Protein AF-A0A914WXK9-F1 (afdb_monomer)

Structure (mmCIF, N/CA/C/O backbone):
data_AF-A0A914WXK9-F1
#
_entry.id   AF-A0A914WXK9-F1
#
loop_
_atom_site.group_PDB
_atom_site.id
_atom_site.type_symbol
_atom_site.label_atom_id
_atom_site.label_alt_id
_atom_site.label_comp_id
_atom_site.label_asym_id
_atom_site.label_entity_id
_atom_site.label_seq_id
_atom_site.pdbx_PDB_ins_code
_atom_site.Cartn_x
_atom_site.Cartn_y
_atom_site.Cartn_z
_atom_site.occupancy
_atom_site.B_iso_or_equiv
_atom_site.auth_seq_id
_atom_site.auth_comp_id
_atom_site.auth_asym_id
_atom_site.auth_atom_id
_atom_site.pdbx_PDB_model_num
ATOM 1 N N . MET A 1 1 ? -72.866 -4.929 -26.405 1.00 33.69 1 MET A N 1
ATOM 2 C CA . MET A 1 1 ? -73.469 -6.215 -26.832 1.00 33.69 1 MET A CA 1
ATOM 3 C C . MET A 1 1 ? -74.169 -5.963 -28.157 1.00 33.69 1 MET A C 1
ATOM 5 O O . MET A 1 1 ? -74.664 -4.853 -28.300 1.00 33.69 1 MET A O 1
ATOM 9 N N . PHE A 1 2 ? -74.192 -6.942 -29.078 1.00 30.83 2 PHE A N 1
ATOM 10 C CA . PHE A 1 2 ? -74.573 -6.779 -30.504 1.00 30.83 2 PHE A CA 1
ATOM 11 C C . PHE A 1 2 ? -73.671 -5.785 -31.281 1.00 30.83 2 PHE A C 1
ATOM 13 O O . PHE A 1 2 ? -72.995 -4.967 -30.662 1.00 30.83 2 PHE A O 1
ATOM 20 N N . ALA A 1 3 ? -73.603 -5.764 -32.619 1.00 31.95 3 ALA A N 1
ATOM 21 C CA . ALA A 1 3 ? -73.565 -6.813 -33.663 1.00 31.95 3 ALA A CA 1
ATOM 22 C C . ALA A 1 3 ? -73.007 -6.109 -34.938 1.00 31.95 3 ALA A C 1
ATOM 24 O O . ALA A 1 3 ? -73.451 -5.006 -35.230 1.00 31.95 3 ALA A O 1
ATOM 25 N N . ILE A 1 4 ? -71.849 -6.472 -35.513 1.00 33.12 4 ILE A N 1
ATOM 26 C CA . ILE A 1 4 ? -71.601 -7.398 -36.655 1.00 33.12 4 ILE A CA 1
ATOM 27 C C . ILE A 1 4 ? -72.467 -7.126 -37.922 1.00 33.12 4 ILE A C 1
ATOM 29 O O . ILE A 1 4 ? -73.669 -6.941 -37.802 1.00 33.12 4 ILE A O 1
ATOM 33 N N . ILE A 1 5 ? -71.845 -7.251 -39.118 1.00 32.19 5 ILE A N 1
ATOM 34 C CA . ILE A 1 5 ? -72.394 -7.212 -40.510 1.00 32.19 5 ILE A CA 1
ATOM 35 C C . ILE A 1 5 ? -72.525 -5.775 -41.093 1.00 32.19 5 ILE A C 1
ATOM 37 O O . ILE A 1 5 ? -73.264 -4.968 -40.555 1.00 32.19 5 ILE A O 1
ATOM 41 N N . SER A 1 6 ? -71.659 -5.327 -42.028 1.00 27.89 6 SER A N 1
ATOM 42 C CA . SER A 1 6 ? -71.625 -5.515 -43.517 1.00 27.89 6 SER A CA 1
ATOM 43 C C . SER A 1 6 ? -72.611 -4.583 -44.277 1.00 27.89 6 SER A C 1
ATOM 45 O O . SER A 1 6 ? -73.562 -4.113 -43.673 1.00 27.89 6 SER A O 1
ATOM 47 N N . THR A 1 7 ? -72.480 -4.195 -45.561 1.00 29.88 7 THR A N 1
ATOM 48 C CA . THR A 1 7 ? -71.793 -4.785 -46.741 1.00 29.88 7 THR A CA 1
ATOM 49 C C . THR A 1 7 ? -71.584 -3.720 -47.852 1.00 29.88 7 THR A C 1
ATOM 51 O O . THR A 1 7 ? -72.362 -2.779 -47.886 1.00 29.88 7 THR A O 1
ATOM 54 N N . CYS A 1 8 ? -70.665 -3.942 -48.817 1.00 25.52 8 CYS A N 1
ATOM 55 C CA . CYS A 1 8 ? -70.625 -3.401 -50.213 1.00 25.52 8 CYS A CA 1
ATOM 56 C C . CYS A 1 8 ? -70.697 -1.859 -50.459 1.00 25.52 8 CYS A C 1
ATOM 58 O O . CYS A 1 8 ? -71.466 -1.133 -49.856 1.00 25.52 8 CYS A O 1
ATOM 60 N N . ARG A 1 9 ? -69.973 -1.268 -51.424 1.00 27.92 9 ARG A N 1
ATOM 61 C CA . ARG A 1 9 ? -69.919 -1.598 -52.868 1.00 27.92 9 ARG A CA 1
ATOM 62 C C . ARG A 1 9 ? -68.590 -1.192 -53.538 1.00 27.92 9 ARG A C 1
ATOM 64 O O . ARG A 1 9 ? -67.832 -0.384 -53.017 1.00 27.92 9 ARG A O 1
ATOM 71 N N . CYS A 1 10 ? -68.358 -1.739 -54.733 1.00 27.39 10 CYS A N 1
ATOM 72 C CA . CYS A 1 10 ? -67.250 -1.401 -55.637 1.00 27.39 10 CYS A CA 1
ATOM 73 C C . CYS A 1 10 ? -67.694 -0.436 -56.767 1.00 27.39 10 CYS A C 1
ATOM 75 O O . CYS A 1 10 ? -68.837 0.011 -56.780 1.00 27.39 10 CYS A O 1
ATOM 77 N N . VAL A 1 11 ? -66.812 -0.268 -57.770 1.00 26.72 11 VAL A N 1
ATOM 78 C CA . VAL A 1 11 ? -67.001 0.360 -59.104 1.00 26.72 11 VAL A CA 1
ATOM 79 C C . VAL A 1 11 ? -66.726 1.871 -59.193 1.00 26.72 11 VAL A C 1
ATOM 81 O O . VAL A 1 11 ? -67.574 2.680 -58.854 1.00 26.72 11 VAL A O 1
ATOM 84 N N . PHE A 1 12 ? -65.551 2.228 -59.735 1.00 26.95 12 PHE A N 1
ATOM 85 C CA . PHE A 1 12 ? -65.362 2.951 -61.018 1.00 26.95 12 PHE A CA 1
ATOM 86 C C . PHE A 1 12 ? -63.844 2.952 -61.349 1.00 26.95 12 PHE A C 1
ATOM 88 O O . PHE A 1 12 ? -63.041 3.516 -60.619 1.00 26.95 12 PHE A O 1
ATOM 95 N N . LEU A 1 13 ? -63.361 2.041 -62.203 1.00 27.48 13 LEU A N 1
ATOM 96 C CA . LEU A 1 13 ? -63.141 2.179 -63.660 1.00 27.48 13 LEU A CA 1
ATOM 97 C C . LEU A 1 13 ? -61.973 3.103 -64.086 1.00 27.48 13 LEU A C 1
ATOM 99 O O . LEU A 1 13 ? -62.026 4.319 -63.952 1.00 27.48 13 LEU A O 1
ATOM 103 N N . ARG A 1 14 ? -60.934 2.492 -64.683 1.00 30.45 14 ARG A N 1
ATOM 104 C CA . ARG A 1 14 ? -59.818 3.148 -65.401 1.00 30.45 14 ARG A CA 1
ATOM 105 C C . ARG A 1 14 ? -60.173 3.413 -66.872 1.00 30.45 14 ARG A C 1
ATOM 107 O O . ARG A 1 14 ? -60.787 2.540 -67.481 1.00 30.45 14 ARG A O 1
ATOM 114 N N . LYS A 1 15 ? -59.632 4.500 -67.446 1.00 30.38 15 LYS A N 1
ATOM 115 C CA . LYS A 1 15 ? -59.228 4.771 -68.862 1.00 30.38 15 LYS A CA 1
ATOM 116 C C . LYS A 1 15 ? -58.879 6.281 -68.943 1.00 30.38 15 LYS A C 1
ATOM 118 O O . LYS A 1 15 ? -59.430 7.021 -68.140 1.00 30.38 15 LYS A O 1
ATOM 123 N N . THR A 1 16 ? -57.996 6.854 -69.771 1.00 31.72 16 THR A N 1
ATOM 124 C CA . THR A 1 16 ? -57.018 6.450 -70.827 1.00 31.72 16 THR A CA 1
ATOM 125 C C . THR A 1 16 ? -55.953 7.587 -70.888 1.00 31.72 16 THR A C 1
ATOM 127 O O . THR A 1 16 ? -56.194 8.612 -70.262 1.00 31.72 16 THR A O 1
ATOM 130 N N . ILE A 1 17 ? -54.788 7.597 -71.557 1.00 29.27 17 ILE A N 1
ATOM 131 C CA . ILE A 1 17 ? -53.973 6.735 -72.456 1.00 29.27 17 ILE A CA 1
ATOM 132 C C . ILE A 1 17 ? -52.497 7.181 -72.166 1.00 29.27 17 ILE A C 1
ATOM 134 O O . ILE A 1 17 ? -52.304 8.334 -71.796 1.00 29.27 17 ILE A O 1
ATOM 138 N N . ASN A 1 18 ? -51.423 6.388 -72.047 1.00 28.84 18 ASN A N 1
ATOM 139 C CA . ASN A 1 18 ? -50.735 5.418 -72.919 1.00 28.84 18 ASN A CA 1
ATOM 140 C C . ASN A 1 18 ? -50.208 5.983 -74.259 1.00 28.84 18 ASN A C 1
ATOM 142 O O . ASN A 1 18 ? -51.022 6.272 -75.120 1.00 28.84 18 ASN A O 1
ATOM 146 N N . VAL A 1 19 ? -48.876 6.070 -74.441 1.00 30.34 19 VAL A N 1
ATOM 147 C CA . VAL A 1 19 ? -48.105 5.916 -75.708 1.00 30.34 19 VAL A CA 1
ATOM 148 C C . VAL A 1 19 ? -46.615 6.247 -75.459 1.00 30.34 19 VAL A C 1
ATOM 150 O O . VAL A 1 19 ? -46.296 7.352 -75.051 1.00 30.34 19 VAL A O 1
ATOM 153 N N . ASN A 1 20 ? -45.746 5.250 -75.691 1.00 33.91 20 ASN A N 1
ATOM 154 C CA . ASN A 1 20 ? -44.406 5.258 -76.327 1.00 33.91 20 ASN A CA 1
ATOM 155 C C . ASN A 1 20 ? -43.325 6.340 -76.017 1.00 33.91 20 ASN A C 1
ATOM 157 O O . ASN A 1 20 ? -43.617 7.506 -75.827 1.00 33.91 20 ASN A O 1
ATOM 161 N N . LEU A 1 21 ? -42.014 6.041 -76.082 1.00 29.48 21 LEU A N 1
ATOM 162 C CA . LEU A 1 21 ? -41.312 4.747 -76.198 1.00 29.48 21 LEU A CA 1
ATOM 163 C C . LEU A 1 21 ? -39.856 4.834 -75.694 1.00 29.48 21 LEU A C 1
ATOM 165 O O . LEU A 1 21 ? -39.267 5.898 -75.555 1.00 29.48 21 LEU A O 1
ATOM 169 N N . ARG A 1 22 ? -39.282 3.644 -75.502 1.00 34.12 22 ARG A N 1
ATOM 170 C CA . ARG A 1 22 ? -37.876 3.325 -75.217 1.00 34.12 22 ARG A CA 1
ATOM 171 C C . ARG A 1 22 ? -36.864 4.161 -76.028 1.00 34.12 22 ARG A C 1
ATOM 173 O O . ARG A 1 22 ? -36.717 3.938 -77.225 1.00 34.12 22 ARG A O 1
ATOM 180 N N . GLN A 1 23 ? -36.042 4.942 -75.334 1.00 31.11 23 GLN A N 1
ATOM 181 C CA . GLN A 1 23 ? -34.600 5.084 -75.586 1.00 31.11 23 GLN A CA 1
ATOM 182 C C . GLN A 1 23 ? -33.913 5.482 -74.262 1.00 31.11 23 GLN A C 1
ATOM 184 O O . GLN A 1 23 ? -34.603 5.744 -73.279 1.00 31.11 23 GLN A O 1
ATOM 189 N N . LEU A 1 24 ? -32.575 5.445 -74.205 1.00 33.28 24 LEU A N 1
ATOM 190 C CA . LEU A 1 24 ? -31.775 5.688 -72.986 1.00 33.28 24 LEU A CA 1
ATOM 191 C C . LEU A 1 24 ? -32.091 4.749 -71.798 1.00 33.28 24 LEU A C 1
ATOM 193 O O . LEU A 1 24 ? -32.285 5.186 -70.669 1.00 33.28 24 LEU A O 1
ATOM 197 N N . ASN A 1 25 ? -32.076 3.433 -72.042 1.00 30.58 25 ASN A N 1
ATOM 198 C CA . ASN A 1 25 ? -32.044 2.420 -70.978 1.00 30.58 25 ASN A CA 1
ATOM 199 C C . ASN A 1 25 ? -30.885 1.428 -71.200 1.00 30.58 25 ASN A C 1
ATOM 201 O O . ASN A 1 25 ? -31.089 0.253 -71.503 1.00 30.58 25 ASN A O 1
ATOM 205 N N . LEU A 1 26 ? -29.657 1.951 -71.122 1.00 32.19 26 LEU A N 1
ATOM 206 C CA . LEU A 1 26 ? -28.399 1.200 -71.149 1.00 32.19 26 LEU A CA 1
ATOM 207 C C . LEU A 1 26 ? -27.417 1.822 -70.142 1.00 32.19 26 LEU A C 1
ATOM 209 O O . LEU A 1 26 ? -27.310 3.044 -70.056 1.00 32.19 26 LEU A O 1
ATOM 213 N N . SER A 1 27 ? -26.663 0.963 -69.445 1.00 33.75 27 SER A N 1
ATOM 214 C CA . SER A 1 27 ? -25.790 1.246 -68.283 1.00 33.75 27 SER A CA 1
ATOM 215 C C . SER A 1 27 ? -26.503 1.441 -66.923 1.00 33.75 27 SER A C 1
ATOM 217 O O . SER A 1 27 ? -27.715 1.608 -66.851 1.00 33.75 27 SER A O 1
ATOM 219 N N . LEU A 1 28 ? -25.732 1.308 -65.831 1.00 32.09 28 LEU A N 1
ATOM 220 C CA . LEU A 1 28 ? -26.150 1.371 -64.412 1.00 32.09 28 LEU A CA 1
ATOM 221 C C . LEU A 1 28 ? -27.120 0.284 -63.888 1.00 32.09 28 LEU A C 1
ATOM 223 O O . LEU A 1 28 ? -27.704 0.429 -62.818 1.00 32.09 28 LEU A O 1
ATOM 227 N N . SER A 1 29 ? -27.178 -0.882 -64.540 1.00 30.48 29 SER A N 1
ATOM 228 C CA . SER A 1 29 ? -27.716 -2.117 -63.940 1.00 30.48 29 SER A CA 1
ATOM 229 C C . SER A 1 29 ? -26.605 -3.066 -63.467 1.00 30.48 29 SER A C 1
ATOM 231 O O . SER A 1 29 ? -26.231 -3.964 -64.222 1.00 30.48 29 SER A O 1
ATOM 233 N N . ARG A 1 30 ? -26.093 -2.890 -62.232 1.00 32.62 30 ARG A N 1
ATOM 234 C CA . ARG A 1 30 ? -25.517 -3.952 -61.356 1.00 32.62 30 ARG A CA 1
ATOM 235 C C . ARG A 1 30 ? -24.989 -3.406 -60.011 1.00 32.62 30 ARG A C 1
ATOM 237 O O . ARG A 1 30 ? -24.350 -2.365 -59.977 1.00 32.62 30 ARG A O 1
ATOM 244 N N . LEU A 1 31 ? -25.186 -4.200 -58.946 1.00 29.80 31 LEU A N 1
ATOM 245 C CA . LEU A 1 31 ? -24.620 -4.084 -57.580 1.00 29.80 31 LEU A CA 1
ATOM 246 C C . LEU A 1 31 ? -25.268 -3.113 -56.561 1.00 29.80 31 LEU A C 1
ATOM 248 O O . LEU A 1 31 ? -24.578 -2.460 -55.782 1.00 29.80 31 LEU A O 1
ATOM 252 N N . GLN A 1 32 ? -26.597 -3.176 -56.422 1.00 30.88 32 GLN A N 1
ATOM 253 C CA . GLN A 1 32 ? -27.235 -3.124 -55.093 1.00 30.88 32 GLN A CA 1
ATOM 254 C C . GLN A 1 32 ? -28.282 -4.238 -54.948 1.00 30.88 32 GLN A C 1
ATOM 256 O O . GLN A 1 32 ? -29.367 -4.142 -55.504 1.00 30.88 32 GLN A O 1
ATOM 261 N N . LEU A 1 33 ? -27.910 -5.293 -54.218 1.00 30.48 33 LEU A N 1
ATOM 262 C CA . LEU A 1 33 ? -28.698 -6.365 -53.581 1.00 30.48 33 LEU A CA 1
ATOM 263 C C . LEU A 1 33 ? -27.651 -7.188 -52.780 1.00 30.48 33 LEU A C 1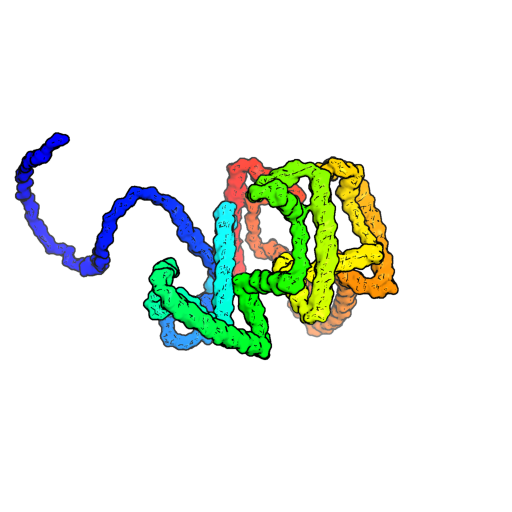
ATOM 265 O O . LEU A 1 33 ? -26.501 -7.263 -53.206 1.00 30.48 33 LEU A O 1
ATOM 269 N N . CYS A 1 34 ? -27.914 -7.769 -51.608 1.00 27.88 34 CYS A N 1
ATOM 270 C CA . CYS A 1 34 ? -29.197 -8.088 -50.980 1.00 27.88 34 CYS A CA 1
ATOM 271 C C . CYS A 1 34 ? -29.353 -7.484 -49.572 1.00 27.88 34 CYS A C 1
ATOM 273 O O . CYS A 1 34 ? -28.377 -7.302 -48.844 1.00 27.88 34 CYS A O 1
ATOM 275 N N . SER A 1 35 ? -30.602 -7.308 -49.140 1.00 30.69 35 SER A N 1
ATOM 276 C CA . SER A 1 35 ? -30.989 -7.169 -47.732 1.00 30.69 35 SER A CA 1
ATOM 277 C C . SER A 1 35 ? -32.247 -8.004 -47.463 1.00 30.69 35 SER A C 1
ATOM 279 O O . SER A 1 35 ? -33.179 -8.011 -48.261 1.00 30.69 35 SER A O 1
ATOM 281 N N . SER A 1 36 ? -32.252 -8.765 -46.364 1.00 30.23 36 SER A N 1
ATOM 282 C CA . SER A 1 36 ? -33.382 -9.596 -45.906 1.00 30.23 36 SER A CA 1
ATOM 283 C C . SER A 1 36 ? -33.086 -10.114 -44.490 1.00 30.23 36 SER A C 1
ATOM 285 O O . SER A 1 36 ? -31.924 -10.395 -44.207 1.00 30.23 36 SER A O 1
ATOM 287 N N . THR A 1 37 ? -34.017 -10.257 -43.541 1.00 32.81 37 THR A N 1
ATOM 288 C CA . THR A 1 37 ? -35.418 -9.779 -43.379 1.00 32.81 37 THR A CA 1
ATOM 289 C C . THR A 1 37 ? -35.812 -9.985 -41.899 1.00 32.81 37 THR A C 1
ATOM 291 O O . THR A 1 37 ? -35.180 -10.811 -41.247 1.00 32.81 37 THR A O 1
ATOM 294 N N . PHE A 1 38 ? -36.911 -9.365 -41.422 1.00 28.05 38 PHE A N 1
ATOM 295 C CA . PHE A 1 38 ? -37.597 -9.668 -40.134 1.00 28.05 38 PHE A CA 1
ATOM 296 C C . PHE A 1 38 ? -36.793 -9.313 -38.847 1.00 28.05 38 PHE A C 1
ATOM 298 O O . PHE A 1 38 ? -35.575 -9.406 -38.820 1.00 28.05 38 PHE A O 1
ATOM 305 N N . VAL A 1 39 ? -37.359 -8.849 -37.720 1.00 28.55 39 VAL A N 1
ATOM 306 C CA . VAL A 1 39 ? -38.733 -8.860 -37.160 1.00 28.55 39 VAL A CA 1
ATOM 307 C C . VAL A 1 39 ? -39.041 -7.508 -36.484 1.00 28.55 39 VAL A C 1
ATOM 309 O O . VAL A 1 39 ? -38.174 -6.964 -35.803 1.00 28.55 39 VAL A O 1
ATOM 312 N N . GLU A 1 40 ? -40.283 -7.017 -36.551 1.00 31.61 40 GLU A N 1
ATOM 313 C CA . GLU A 1 40 ? -40.760 -5.903 -35.709 1.00 31.61 40 GLU A CA 1
ATOM 314 C C . GLU A 1 40 ? -41.342 -6.395 -34.370 1.00 31.61 40 GLU A C 1
ATOM 316 O O . GLU A 1 40 ? -42.204 -7.276 -34.356 1.00 31.61 40 GLU A O 1
ATOM 321 N N . ARG A 1 41 ? -40.934 -5.791 -33.240 1.00 29.88 41 ARG A N 1
ATOM 322 C CA . ARG A 1 41 ? -41.674 -5.841 -31.961 1.00 29.88 41 ARG A CA 1
ATOM 323 C C . ARG A 1 41 ? -41.526 -4.544 -31.156 1.00 29.88 41 ARG A C 1
ATOM 325 O O . ARG A 1 41 ? -40.436 -3.996 -31.037 1.00 29.88 41 ARG A O 1
ATOM 332 N N . ASN A 1 42 ? -42.653 -4.118 -30.588 1.00 39.03 42 ASN A N 1
ATOM 333 C CA . ASN A 1 42 ? -42.905 -2.908 -29.797 1.00 39.03 42 ASN A CA 1
ATOM 334 C C . ASN A 1 42 ? -41.772 -2.450 -28.857 1.00 39.03 42 ASN A C 1
ATOM 336 O O . ASN A 1 42 ? -41.356 -3.203 -27.979 1.00 39.03 42 ASN A O 1
ATOM 340 N N . CYS A 1 43 ? -41.425 -1.158 -28.930 1.00 28.11 43 CYS A N 1
ATOM 341 C CA . CYS A 1 43 ? -40.634 -0.445 -27.920 1.00 28.11 43 CYS A CA 1
ATOM 342 C C . CYS A 1 43 ? -41.114 1.012 -27.749 1.00 28.11 43 CYS A C 1
ATOM 344 O O . CYS A 1 43 ? -40.522 1.937 -28.301 1.00 28.11 43 CYS A O 1
ATOM 346 N N . HIS A 1 44 ? -42.137 1.241 -26.918 1.00 34.19 44 HIS A N 1
ATOM 347 C CA . HIS A 1 44 ? -42.252 2.525 -26.216 1.00 34.19 44 HIS A CA 1
ATOM 348 C C . HIS A 1 44 ? -41.223 2.530 -25.079 1.00 34.19 44 HIS A C 1
ATOM 350 O O . HIS A 1 44 ? -41.431 1.869 -24.065 1.00 34.19 44 HIS A O 1
ATOM 356 N N . ASN A 1 45 ? -40.108 3.239 -25.254 1.00 33.03 45 ASN A N 1
ATOM 357 C CA . ASN A 1 45 ? -39.203 3.642 -24.173 1.00 33.03 45 ASN A CA 1
ATOM 358 C C . ASN A 1 45 ? -38.299 4.789 -24.647 1.00 33.03 45 ASN A C 1
ATOM 360 O O . ASN A 1 45 ? -37.858 4.806 -25.795 1.00 33.03 45 ASN A O 1
ATOM 364 N N . GLU A 1 46 ? -38.021 5.746 -23.763 1.00 33.91 46 GLU A N 1
ATOM 365 C CA . GLU A 1 46 ? -37.222 6.928 -24.095 1.00 33.91 46 GLU A CA 1
ATOM 366 C C . GLU A 1 46 ? -35.729 6.598 -24.307 1.00 33.91 46 GLU A C 1
ATOM 368 O O . GLU A 1 46 ? -35.175 5.729 -23.619 1.00 33.91 46 GLU A O 1
ATOM 373 N N . PRO A 1 47 ? -35.018 7.324 -25.194 1.00 36.00 47 PRO A N 1
ATOM 374 C CA . PRO A 1 47 ? -33.583 7.155 -25.399 1.00 36.00 47 PRO A CA 1
ATOM 375 C C . PRO A 1 47 ? -32.770 7.747 -24.233 1.00 36.00 47 PRO A C 1
ATOM 377 O O . PRO A 1 47 ? -32.195 8.834 -24.325 1.00 36.00 47 PRO A O 1
ATOM 380 N N . SER A 1 48 ? -32.687 7.008 -23.122 1.00 37.47 48 SER A N 1
ATOM 381 C CA . SER A 1 48 ? -31.822 7.367 -21.990 1.00 37.47 48 SER A CA 1
ATOM 382 C C . SER A 1 48 ? -30.360 7.559 -22.445 1.00 37.47 48 SER A C 1
ATOM 384 O O . SER A 1 48 ? -29.800 6.761 -23.200 1.00 37.47 48 SER A O 1
ATOM 386 N N . SER A 1 49 ? -29.735 8.667 -22.037 1.00 38.69 49 SER A N 1
ATOM 387 C CA . SER A 1 49 ? -28.560 9.229 -22.724 1.00 38.69 49 SER A CA 1
ATOM 388 C C . SER A 1 49 ? -27.240 8.481 -22.453 1.00 38.69 49 SER A C 1
ATOM 390 O O . SER A 1 49 ? -26.408 8.882 -21.633 1.00 38.69 49 SER A O 1
ATOM 392 N N . SER A 1 50 ? -26.991 7.400 -23.202 1.00 39.12 50 SER A N 1
ATOM 393 C CA . SER A 1 50 ? -25.836 6.495 -23.056 1.00 39.12 50 SER A CA 1
ATOM 394 C C . SER A 1 50 ? -24.482 7.077 -23.528 1.00 39.12 50 SER A C 1
ATOM 396 O O . SER A 1 50 ? -23.767 6.493 -24.346 1.00 39.12 50 SER A O 1
ATOM 398 N N . THR A 1 51 ? -24.071 8.222 -22.978 1.00 46.28 51 THR A N 1
ATOM 399 C CA . THR A 1 51 ? -22.800 8.916 -23.294 1.00 46.28 51 THR A CA 1
ATOM 400 C C . THR A 1 51 ? -21.530 8.154 -22.869 1.00 46.28 51 THR A C 1
ATOM 402 O O . THR A 1 51 ? -20.418 8.515 -23.263 1.00 46.28 51 THR A O 1
ATOM 405 N N . SER A 1 52 ? -21.673 7.061 -22.113 1.00 46.44 52 SER A N 1
ATOM 406 C CA . SER A 1 52 ? -20.582 6.248 -21.556 1.00 46.44 52 SER A CA 1
ATOM 407 C C . SER A 1 52 ? -19.696 5.559 -22.605 1.00 46.44 52 SER A C 1
ATOM 409 O O . SER A 1 52 ? -18.511 5.320 -22.349 1.00 46.44 52 SER A O 1
ATOM 411 N N . PHE A 1 53 ? -20.224 5.262 -23.798 1.00 43.56 53 PHE A N 1
ATOM 412 C CA . PHE A 1 53 ? -19.472 4.543 -24.833 1.00 43.56 53 PHE A CA 1
ATOM 413 C C . PHE A 1 53 ? -18.365 5.405 -25.470 1.00 43.56 53 PHE A C 1
ATOM 415 O O . PHE A 1 53 ? -17.293 4.896 -25.810 1.00 43.56 53 PHE A O 1
ATOM 422 N N . ALA A 1 54 ? -18.580 6.723 -25.573 1.00 46.25 54 ALA A N 1
ATOM 423 C CA . ALA A 1 54 ? -17.627 7.655 -26.178 1.00 46.25 54 ALA A CA 1
ATOM 424 C C . ALA A 1 54 ? -16.375 7.873 -25.307 1.00 46.25 54 ALA A C 1
ATOM 426 O O . ALA A 1 54 ? -15.250 7.792 -25.809 1.00 46.25 54 ALA A O 1
ATOM 427 N N . GLU A 1 55 ? -16.540 8.069 -23.990 1.00 49.53 55 GLU A N 1
ATOM 428 C CA . GLU A 1 55 ? -15.409 8.295 -23.068 1.00 49.53 55 GLU A CA 1
ATOM 429 C C . GLU A 1 55 ? -14.448 7.085 -23.004 1.00 49.53 55 GLU A C 1
ATOM 431 O O . GLU A 1 55 ? -13.257 7.234 -22.719 1.00 49.53 55 GLU A O 1
ATOM 436 N N . SER A 1 56 ? -14.921 5.883 -23.361 1.00 49.16 56 SER A N 1
ATOM 437 C CA . SER A 1 56 ? -14.115 4.656 -23.413 1.00 49.16 56 SER A CA 1
ATOM 438 C C . SER A 1 56 ? -12.950 4.721 -24.421 1.00 49.16 56 SER A C 1
ATOM 440 O O . SER A 1 56 ? -11.907 4.104 -24.188 1.00 49.16 56 SER A O 1
ATOM 442 N N . LYS A 1 57 ? -13.064 5.489 -25.518 1.00 53.34 57 LYS A N 1
ATOM 443 C CA . LYS A 1 57 ? -12.032 5.528 -26.578 1.00 53.34 57 LYS A CA 1
ATOM 444 C C . LYS A 1 57 ? -10.742 6.269 -26.176 1.00 53.34 57 LYS A C 1
ATOM 446 O O . LYS A 1 57 ? -9.697 6.017 -26.772 1.00 53.34 57 LYS A O 1
ATOM 451 N N . PHE A 1 58 ? -10.749 7.075 -25.108 1.00 54.44 58 PHE A N 1
ATOM 452 C CA . PHE A 1 58 ? -9.549 7.760 -24.584 1.00 54.44 58 PHE A CA 1
ATOM 453 C C . PHE A 1 58 ? -8.548 6.842 -23.841 1.00 54.44 58 PHE A C 1
ATOM 455 O O . PHE A 1 58 ? -7.486 7.297 -23.415 1.00 54.44 58 PHE A O 1
ATOM 462 N N . LYS A 1 59 ? -8.849 5.547 -23.658 1.00 53.59 59 LYS A N 1
ATOM 463 C CA . LYS A 1 59 ? -8.107 4.649 -22.745 1.00 53.59 59 LYS A CA 1
ATOM 464 C C . LYS A 1 59 ? -6.659 4.316 -23.138 1.00 53.59 59 LYS A C 1
ATOM 466 O O . LYS A 1 59 ? -5.889 3.914 -22.267 1.00 53.59 59 LYS A O 1
ATOM 471 N N . LYS A 1 60 ? -6.254 4.467 -24.404 1.00 57.34 60 LYS A N 1
ATOM 472 C CA . LYS A 1 60 ? -4.880 4.161 -24.849 1.00 57.34 60 LYS A CA 1
ATOM 473 C C . LYS A 1 60 ? -4.035 5.435 -24.952 1.00 57.34 60 LYS A C 1
ATOM 475 O O . LYS A 1 60 ? -4.036 6.087 -25.993 1.00 57.34 60 LYS A O 1
ATOM 480 N N . ARG A 1 61 ? -3.220 5.724 -23.922 1.00 55.75 61 ARG A N 1
ATOM 481 C CA . ARG A 1 61 ? -1.977 6.488 -24.150 1.00 55.75 61 ARG A CA 1
ATOM 482 C C . ARG A 1 61 ? -1.168 5.709 -25.179 1.00 55.75 61 ARG A C 1
ATOM 484 O O . ARG A 1 61 ? -0.733 4.593 -24.894 1.00 55.75 61 ARG A O 1
ATOM 491 N N . ARG A 1 62 ? -1.000 6.279 -26.368 1.00 61.19 62 ARG A N 1
ATOM 492 C CA . ARG A 1 62 ? -0.069 5.752 -27.361 1.00 61.19 62 ARG A CA 1
ATOM 493 C C . ARG A 1 62 ? 1.342 5.897 -26.756 1.00 61.19 62 ARG A C 1
ATOM 495 O O . ARG A 1 62 ? 1.610 6.941 -26.157 1.00 61.19 62 ARG A O 1
ATOM 502 N N . PRO A 1 63 ? 2.207 4.868 -26.795 1.00 66.44 63 PRO A N 1
ATOM 503 C CA . PRO A 1 63 ? 3.580 5.025 -26.327 1.00 66.44 63 PRO A CA 1
ATOM 504 C C . PRO A 1 63 ? 4.288 6.083 -27.179 1.00 66.44 63 PRO A C 1
ATOM 506 O O . PRO A 1 63 ? 3.894 6.308 -28.326 1.00 66.44 63 PRO A O 1
ATOM 509 N N . TYR A 1 64 ? 5.341 6.697 -26.636 1.00 73.25 64 TYR A N 1
ATOM 510 C CA . TYR A 1 64 ? 6.273 7.452 -27.468 1.00 73.25 64 TYR A CA 1
ATOM 511 C C . TYR A 1 64 ? 6.813 6.502 -28.540 1.00 73.25 64 TYR A C 1
ATOM 513 O O . TYR A 1 64 ? 7.358 5.450 -28.199 1.00 73.25 64 TYR A O 1
ATOM 521 N N . LEU A 1 65 ? 6.610 6.830 -29.816 1.00 85.56 65 LEU A N 1
ATOM 522 C CA . LEU A 1 65 ? 7.201 6.056 -30.904 1.00 85.56 65 LEU A CA 1
ATOM 523 C C . LEU A 1 65 ? 8.632 6.545 -31.112 1.00 85.56 65 LEU A C 1
ATOM 525 O O . LEU A 1 65 ? 8.877 7.752 -31.142 1.00 85.56 65 LEU A O 1
ATOM 529 N N . SER A 1 66 ? 9.561 5.604 -31.246 1.00 93.50 66 SER A N 1
ATOM 530 C CA . SER A 1 66 ? 10.842 5.839 -31.908 1.00 93.50 66 SER A CA 1
ATOM 531 C C . SER A 1 66 ? 10.638 5.854 -33.425 1.00 93.50 66 SER A C 1
ATOM 533 O O . SER A 1 66 ? 9.613 5.375 -33.916 1.00 93.50 66 SER A O 1
ATOM 535 N N . ALA A 1 67 ? 11.625 6.344 -34.175 1.00 94.81 67 ALA A N 1
ATOM 536 C CA . ALA A 1 67 ? 11.609 6.286 -35.635 1.00 94.81 67 ALA A CA 1
ATOM 537 C C . ALA A 1 67 ? 11.429 4.847 -36.149 1.00 94.81 67 ALA A C 1
ATOM 539 O O . ALA A 1 67 ? 10.511 4.582 -36.921 1.00 94.81 67 ALA A O 1
ATOM 540 N N . PHE A 1 68 ? 12.177 3.890 -35.589 1.00 95.56 68 PHE A N 1
ATOM 541 C CA . PHE A 1 68 ? 12.008 2.462 -35.876 1.00 95.56 68 PHE A CA 1
ATOM 542 C C . PHE A 1 68 ? 10.580 1.950 -35.595 1.00 95.56 68 PHE A C 1
ATOM 544 O O . PHE A 1 68 ? 10.045 1.167 -36.367 1.00 95.56 68 PHE A O 1
ATOM 551 N N . ALA A 1 69 ? 9.900 2.432 -34.546 1.00 94.00 69 ALA A N 1
ATOM 552 C CA . ALA A 1 69 ? 8.509 2.056 -34.257 1.00 94.00 69 ALA A CA 1
ATOM 553 C C . ALA A 1 69 ? 7.460 2.770 -35.144 1.00 94.00 69 ALA A C 1
ATOM 555 O O . ALA A 1 69 ? 6.281 2.401 -35.118 1.00 94.00 69 ALA A O 1
ATOM 556 N N . CYS A 1 70 ? 7.864 3.790 -35.908 1.00 93.19 70 CYS A N 1
ATOM 557 C CA . CYS A 1 70 ? 7.097 4.323 -37.035 1.00 93.19 70 CYS A CA 1
ATOM 558 C C . CYS A 1 70 ? 7.370 3.512 -38.310 1.00 93.19 70 CYS A C 1
ATOM 560 O O . CYS A 1 70 ? 6.413 3.156 -38.989 1.00 93.19 70 CYS A O 1
ATOM 562 N N . PHE A 1 71 ? 8.634 3.168 -38.582 1.00 95.94 71 PHE A N 1
ATOM 563 C CA . PHE A 1 71 ? 9.038 2.302 -39.694 1.00 95.94 71 PHE A CA 1
ATOM 564 C C . PHE A 1 71 ? 8.352 0.934 -39.634 1.00 95.94 71 PHE A C 1
ATOM 566 O O . PHE A 1 71 ? 7.681 0.571 -40.591 1.00 95.94 71 PHE A O 1
ATOM 573 N N . LEU A 1 72 ? 8.412 0.231 -38.495 1.00 94.00 72 LEU A N 1
ATOM 574 C CA . LEU A 1 72 ? 7.782 -1.085 -38.331 1.00 94.00 72 LEU A CA 1
ATOM 575 C C . LEU A 1 72 ? 6.297 -1.067 -38.707 1.00 94.00 72 LEU A C 1
ATOM 577 O O . LEU A 1 72 ? 5.845 -1.959 -39.395 1.00 94.00 72 LEU A O 1
ATOM 581 N N . LYS A 1 73 ? 5.544 -0.020 -38.353 1.00 91.56 73 LYS A N 1
ATOM 582 C CA . LYS A 1 73 ? 4.119 0.074 -38.720 1.00 91.56 73 LYS A CA 1
ATOM 583 C C . LYS A 1 73 ? 3.871 0.287 -40.206 1.00 91.56 73 LYS A C 1
ATOM 585 O O . LYS A 1 73 ? 2.803 -0.064 -40.696 1.00 91.56 73 LYS A O 1
ATOM 590 N N . GLU A 1 74 ? 4.793 0.951 -40.890 1.00 93.44 74 GLU A N 1
ATOM 591 C CA . GLU A 1 74 ? 4.709 1.154 -42.333 1.00 93.44 74 GLU A CA 1
ATOM 592 C C . GLU A 1 74 ? 5.184 -0.093 -43.091 1.00 93.44 74 GLU A C 1
ATOM 594 O O . GLU A 1 74 ? 4.649 -0.406 -44.147 1.00 93.44 74 GLU A O 1
ATOM 599 N N . TYR A 1 75 ? 6.127 -0.840 -42.514 1.00 92.12 75 TYR A N 1
ATOM 600 C CA . TYR A 1 75 ? 6.532 -2.160 -42.982 1.00 92.12 75 TYR A CA 1
ATOM 601 C C . TYR A 1 75 ? 5.399 -3.187 -42.800 1.00 92.12 75 TYR A C 1
ATOM 603 O O . TYR A 1 75 ? 4.960 -3.767 -43.781 1.00 92.12 75 TYR A O 1
ATOM 611 N N . ASP A 1 76 ? 4.841 -3.315 -41.589 1.00 87.75 76 ASP A N 1
ATOM 612 C CA . ASP A 1 76 ? 3.715 -4.201 -41.232 1.00 87.75 76 ASP A CA 1
ATOM 613 C C . ASP A 1 76 ? 2.414 -3.909 -42.019 1.00 87.75 76 ASP A C 1
ATOM 615 O O . ASP A 1 76 ? 1.471 -4.695 -41.956 1.00 87.75 76 ASP A O 1
ATOM 619 N N . SER A 1 77 ? 2.311 -2.754 -42.693 1.00 84.94 77 SER A N 1
ATOM 620 C CA . SER A 1 77 ? 1.138 -2.361 -43.501 1.00 84.94 77 SER A CA 1
ATOM 621 C C . SER A 1 77 ? 1.352 -2.461 -45.010 1.00 84.94 77 SER A C 1
ATOM 623 O O . SER A 1 77 ? 0.423 -2.190 -45.769 1.00 84.94 77 SER A O 1
ATOM 625 N N . LYS A 1 78 ? 2.549 -2.862 -45.445 1.00 86.06 78 LYS A N 1
ATOM 626 C CA . LYS A 1 78 ? 2.847 -3.226 -46.828 1.00 86.06 78 LYS A CA 1
ATOM 627 C C . LYS A 1 78 ? 3.010 -4.741 -46.855 1.00 86.06 78 LYS A C 1
ATOM 629 O O . LYS A 1 78 ? 3.867 -5.277 -46.156 1.00 86.06 78 LYS A O 1
ATOM 634 N N . GLU A 1 79 ? 2.192 -5.427 -47.645 1.00 74.62 79 GLU A N 1
ATOM 635 C CA . GLU A 1 79 ? 2.381 -6.850 -47.936 1.00 74.62 79 GLU A CA 1
ATOM 636 C C . GLU A 1 79 ? 3.639 -6.974 -48.810 1.00 74.62 79 GLU A C 1
ATOM 638 O O . GLU A 1 79 ? 3.589 -6.878 -50.030 1.00 74.62 79 GLU A O 1
ATOM 643 N N . ASN A 1 80 ? 4.801 -7.034 -48.153 1.00 71.75 80 ASN A N 1
ATOM 644 C CA . ASN A 1 80 ? 6.105 -7.086 -48.799 1.00 71.75 80 ASN A CA 1
ATOM 645 C C . ASN A 1 80 ? 6.506 -8.549 -49.013 1.00 71.75 80 ASN A C 1
ATOM 647 O O . ASN A 1 80 ? 6.841 -9.235 -48.049 1.00 71.75 80 ASN A O 1
ATOM 651 N N . ASP A 1 81 ? 6.615 -8.979 -50.269 1.00 74.94 81 ASP A N 1
ATOM 652 C CA . ASP A 1 81 ? 7.155 -10.300 -50.643 1.00 74.94 81 ASP A CA 1
ATOM 653 C C . ASP A 1 81 ? 8.662 -10.465 -50.338 1.00 74.94 81 ASP A C 1
ATOM 655 O O . ASP A 1 81 ? 9.260 -11.507 -50.600 1.00 74.94 81 ASP A O 1
ATOM 659 N N . ASN A 1 82 ? 9.312 -9.425 -49.805 1.00 69.94 82 ASN A N 1
ATOM 660 C CA . ASN A 1 82 ? 10.745 -9.388 -49.545 1.00 69.94 82 ASN A CA 1
ATOM 661 C C . ASN A 1 82 ? 11.069 -9.946 -48.137 1.00 69.94 82 ASN A C 1
ATOM 663 O O . ASN A 1 82 ? 10.752 -9.285 -47.143 1.00 69.94 82 ASN A O 1
ATOM 667 N N . PRO A 1 83 ? 11.748 -11.108 -48.017 1.00 69.62 83 PRO A N 1
ATOM 668 C CA . PRO A 1 83 ? 11.948 -11.817 -46.746 1.00 69.62 83 PRO A CA 1
ATOM 669 C C . PRO A 1 83 ? 12.983 -11.174 -45.801 1.00 69.62 83 PRO A C 1
ATOM 671 O O . PRO A 1 83 ? 13.287 -11.730 -44.742 1.00 69.62 83 PRO A O 1
ATOM 674 N N . GLY A 1 84 ? 13.559 -10.020 -46.157 1.00 78.38 84 GLY A N 1
ATOM 675 C CA . GLY A 1 84 ? 14.518 -9.307 -45.315 1.00 78.38 84 GLY A CA 1
ATOM 676 C C . GLY A 1 84 ? 13.912 -8.863 -43.979 1.00 78.38 84 GLY A C 1
ATOM 677 O O . GLY A 1 84 ? 12.900 -8.165 -43.947 1.00 78.38 84 GLY A O 1
ATOM 678 N N . THR A 1 85 ? 14.546 -9.225 -42.856 1.00 87.00 85 THR A N 1
ATOM 679 C CA . THR A 1 85 ? 14.008 -8.858 -41.533 1.00 87.00 85 THR A CA 1
ATOM 680 C C . THR A 1 85 ? 13.908 -7.330 -41.365 1.00 87.00 85 THR A C 1
ATOM 682 O O . THR A 1 85 ? 14.823 -6.608 -41.779 1.00 87.00 85 THR A O 1
ATOM 685 N N . PRO A 1 86 ? 12.865 -6.799 -40.691 1.00 91.44 86 PRO A N 1
ATOM 686 C CA . PRO A 1 86 ? 12.677 -5.349 -40.571 1.00 91.44 86 PRO A CA 1
ATOM 687 C C . PRO A 1 86 ? 13.847 -4.628 -39.886 1.00 91.44 86 PRO A C 1
ATOM 689 O O . PRO A 1 86 ? 14.110 -3.459 -40.160 1.00 91.44 86 PRO A O 1
ATOM 692 N N . LEU A 1 87 ? 14.566 -5.318 -38.993 1.00 92.44 87 LEU A N 1
ATOM 693 C CA . LEU A 1 87 ? 15.748 -4.774 -38.326 1.00 92.44 87 LEU A CA 1
ATOM 694 C C . LEU A 1 87 ? 16.933 -4.617 -39.291 1.00 92.44 87 LEU A C 1
ATOM 696 O O . LEU A 1 87 ? 17.610 -3.594 -39.233 1.00 92.44 87 LEU A O 1
ATOM 700 N N . TYR A 1 88 ? 17.152 -5.586 -40.187 1.00 93.81 88 TYR A N 1
ATOM 701 C CA . TYR A 1 88 ? 18.202 -5.515 -41.205 1.00 93.81 88 TYR A CA 1
ATOM 702 C C . TYR A 1 88 ? 17.958 -4.344 -42.163 1.00 93.81 88 TYR A C 1
ATOM 704 O O . TYR A 1 88 ? 18.859 -3.537 -42.389 1.00 93.81 88 TYR A O 1
ATOM 712 N N . LEU A 1 89 ? 16.723 -4.197 -42.657 1.00 93.25 89 LEU A N 1
ATOM 713 C CA . LEU A 1 89 ? 16.337 -3.072 -43.513 1.00 93.25 89 LEU A CA 1
ATOM 714 C C . LEU A 1 89 ? 16.542 -1.733 -42.788 1.00 93.25 89 LEU A C 1
ATOM 716 O O . LEU A 1 89 ? 17.241 -0.862 -43.297 1.00 93.25 89 LEU A O 1
ATOM 720 N N . TRP A 1 90 ? 16.048 -1.601 -41.550 1.00 95.50 90 TRP A N 1
ATOM 721 C CA . TRP A 1 90 ? 16.261 -0.395 -40.742 1.00 95.50 90 TRP A CA 1
ATOM 722 C C . TRP A 1 90 ? 17.743 -0.076 -40.486 1.00 95.50 90 TRP A C 1
ATOM 724 O O . TRP A 1 90 ? 18.112 1.094 -40.395 1.00 95.50 90 TRP A O 1
ATOM 734 N N . GLN A 1 91 ? 18.613 -1.082 -40.368 1.00 96.06 91 GLN A N 1
ATOM 735 C CA . GLN A 1 91 ? 20.054 -0.858 -40.235 1.00 96.06 91 GLN A CA 1
ATOM 736 C C . GLN A 1 91 ? 20.662 -0.279 -41.521 1.00 96.06 91 GLN A C 1
ATOM 738 O O . GLN A 1 91 ? 21.400 0.704 -41.425 1.00 96.06 91 GLN A O 1
ATOM 743 N N . HIS A 1 92 ? 20.298 -0.809 -42.692 1.00 95.06 92 HIS A N 1
ATOM 744 C CA . HIS A 1 92 ? 20.901 -0.454 -43.986 1.00 95.06 92 HIS A CA 1
ATOM 745 C C . HIS A 1 92 ? 20.284 0.774 -44.680 1.00 95.06 92 HIS A C 1
ATOM 747 O O . HIS A 1 92 ? 20.928 1.340 -45.558 1.00 95.06 92 HIS A O 1
ATOM 753 N N . MET A 1 93 ? 19.096 1.230 -44.264 1.00 96.75 93 MET A N 1
ATOM 754 C CA . MET A 1 93 ? 18.501 2.495 -44.733 1.00 96.75 93 MET A CA 1
ATOM 755 C C . MET A 1 93 ? 19.452 3.694 -44.575 1.00 96.75 93 MET A C 1
ATOM 757 O O . MET A 1 93 ? 20.233 3.762 -43.618 1.00 96.75 93 MET A O 1
ATOM 761 N N . THR A 1 94 ? 19.355 4.682 -45.460 1.00 97.50 94 THR A N 1
ATOM 762 C CA . THR A 1 94 ? 20.190 5.893 -45.414 1.00 97.50 94 THR A CA 1
ATOM 763 C C . THR A 1 94 ? 19.842 6.794 -44.221 1.00 97.50 94 THR A C 1
ATOM 765 O O . THR A 1 94 ? 18.830 6.613 -43.533 1.00 97.50 94 THR A O 1
ATOM 768 N N . ALA A 1 95 ? 20.691 7.791 -43.947 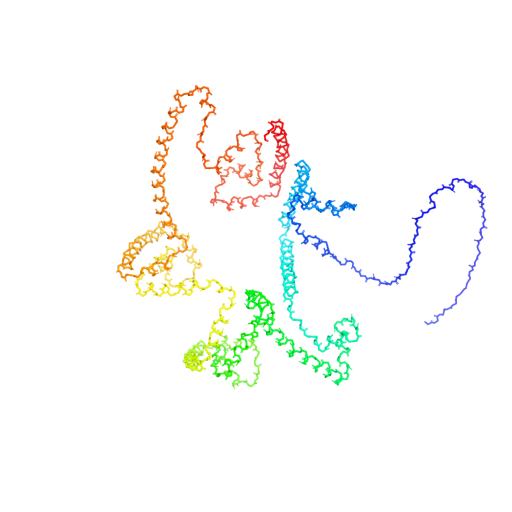1.00 96.06 95 ALA A N 1
ATOM 769 C CA . ALA A 1 95 ? 20.412 8.800 -42.924 1.00 96.06 95 ALA A CA 1
ATOM 770 C C . ALA A 1 95 ? 19.130 9.597 -43.241 1.00 96.06 95 ALA A C 1
ATOM 772 O O . ALA A 1 95 ? 18.326 9.847 -42.341 1.00 96.06 95 ALA A O 1
ATOM 773 N N . ASP A 1 96 ? 18.899 9.921 -44.514 1.00 96.50 96 ASP A N 1
ATOM 774 C CA . ASP A 1 96 ? 17.736 10.689 -44.971 1.00 96.50 96 ASP A CA 1
ATOM 775 C C . ASP A 1 96 ? 16.438 9.881 -44.853 1.00 96.50 96 ASP A C 1
ATOM 777 O O . ASP A 1 96 ? 15.428 10.376 -44.344 1.00 96.50 96 ASP A O 1
ATOM 781 N N . GLU A 1 97 ? 16.477 8.594 -45.210 1.00 95.88 97 GLU A N 1
ATOM 782 C CA . GLU A 1 97 ? 15.355 7.680 -44.990 1.00 95.88 97 GLU A CA 1
ATOM 783 C C . GLU A 1 97 ? 15.009 7.570 -43.499 1.00 95.88 97 GLU A C 1
ATOM 785 O O . GLU A 1 97 ? 13.842 7.683 -43.116 1.00 95.88 97 GLU A O 1
ATOM 790 N N . LYS A 1 98 ? 16.015 7.408 -42.629 1.00 96.94 98 LYS A N 1
ATOM 791 C CA . LYS A 1 98 ? 15.833 7.378 -41.167 1.00 96.94 98 LYS A CA 1
ATOM 792 C C . LYS A 1 98 ? 15.253 8.699 -40.642 1.00 96.94 98 LYS A C 1
ATOM 794 O O . LYS A 1 98 ? 14.329 8.665 -39.822 1.00 96.94 98 LYS A O 1
ATOM 799 N N . SER A 1 99 ? 15.707 9.839 -41.169 1.00 96.31 99 SER A N 1
ATOM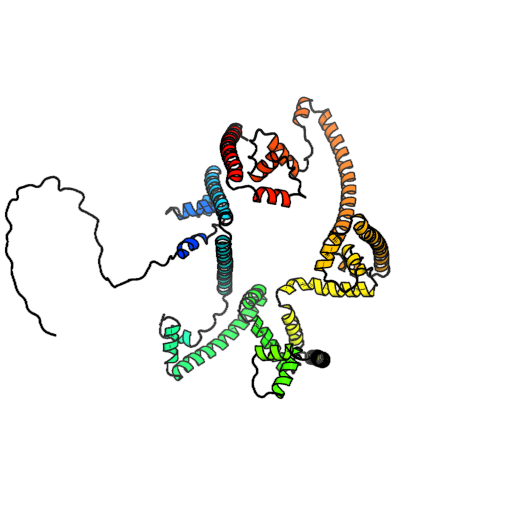 800 C CA . SER A 1 99 ? 15.218 11.187 -40.841 1.00 96.31 99 SER A CA 1
ATOM 801 C C . SER A 1 99 ? 13.713 11.352 -41.106 1.00 96.31 99 SER A C 1
ATOM 803 O O . SER A 1 99 ? 12.987 11.887 -40.263 1.00 96.31 99 SER A O 1
ATOM 805 N N . ILE A 1 100 ? 13.184 10.783 -42.200 1.00 96.56 100 ILE A N 1
ATOM 806 C CA . ILE A 1 100 ? 11.734 10.766 -42.480 1.00 96.56 100 ILE A CA 1
ATOM 807 C C . ILE A 1 100 ? 10.954 10.078 -41.344 1.00 96.56 100 ILE A C 1
ATOM 809 O O . ILE A 1 100 ? 9.900 10.563 -40.915 1.00 96.56 100 ILE A O 1
ATOM 813 N N . TYR A 1 101 ? 11.460 8.964 -40.808 1.00 96.62 101 TYR A N 1
ATOM 814 C CA . TYR A 1 101 ? 10.811 8.268 -39.692 1.00 96.62 101 TYR A CA 1
ATOM 815 C C . TYR A 1 101 ? 11.025 8.961 -38.340 1.00 96.62 101 TYR A C 1
ATOM 817 O O . TYR A 1 101 ? 10.134 8.896 -37.487 1.00 96.62 101 TYR A O 1
ATOM 825 N N . GLU A 1 102 ? 12.131 9.683 -38.147 1.00 94.88 102 GLU A N 1
ATOM 826 C CA . GLU A 1 102 ? 12.322 10.578 -36.998 1.00 94.88 102 GLU A CA 1
ATOM 827 C C . GLU A 1 102 ? 11.335 11.749 -37.020 1.00 94.88 102 GLU A C 1
ATOM 829 O O . GLU A 1 102 ? 10.709 12.036 -35.996 1.00 94.88 102 GLU A O 1
ATOM 834 N N . ALA A 1 103 ? 11.091 12.359 -38.183 1.00 94.81 103 ALA A N 1
ATOM 835 C CA . ALA A 1 103 ? 10.066 13.385 -38.363 1.00 94.81 103 ALA A CA 1
ATOM 836 C C . ALA A 1 103 ? 8.652 12.839 -38.076 1.00 94.81 103 ALA A C 1
ATOM 838 O O . ALA A 1 103 ? 7.914 13.432 -37.279 1.00 94.81 103 ALA A O 1
ATOM 839 N N . LYS A 1 104 ? 8.297 11.664 -38.627 1.00 94.38 104 LYS A N 1
ATOM 840 C CA . LYS A 1 104 ? 7.034 10.952 -38.326 1.00 94.38 104 LYS A CA 1
ATOM 841 C C . LYS A 1 104 ? 6.884 10.685 -36.817 1.00 94.38 104 LYS A C 1
ATOM 843 O O . LYS A 1 104 ? 5.825 10.942 -36.239 1.00 94.38 104 LYS A O 1
ATOM 848 N N . ALA A 1 105 ? 7.943 10.212 -36.154 1.00 94.06 105 ALA A N 1
ATOM 849 C CA . ALA A 1 105 ? 7.956 9.954 -34.713 1.00 94.06 105 ALA A CA 1
ATOM 850 C C . ALA A 1 105 ? 7.819 11.240 -33.878 1.00 94.06 105 ALA A C 1
ATOM 852 O O . ALA A 1 105 ? 7.015 11.284 -32.945 1.00 94.06 105 ALA A O 1
ATOM 853 N N . LYS A 1 106 ? 8.546 12.306 -34.230 1.00 93.25 106 LYS A N 1
ATOM 854 C CA . LYS A 1 106 ? 8.475 13.630 -33.593 1.00 93.25 106 LYS A CA 1
ATOM 855 C C . LYS A 1 106 ? 7.054 14.195 -33.657 1.00 93.25 106 LYS A C 1
ATOM 857 O O . LYS A 1 106 ? 6.477 14.468 -32.607 1.00 93.25 106 LYS A O 1
ATOM 862 N N . ALA A 1 107 ? 6.450 14.243 -34.847 1.00 90.94 107 ALA A N 1
ATOM 863 C CA . ALA A 1 107 ? 5.080 14.721 -35.046 1.00 90.94 107 ALA A CA 1
ATOM 864 C C . ALA A 1 107 ? 4.048 13.924 -34.222 1.00 90.94 107 ALA A C 1
ATOM 866 O O . ALA A 1 107 ? 3.193 14.503 -33.548 1.00 90.94 107 ALA A O 1
ATOM 867 N N . PHE A 1 108 ? 4.163 12.591 -34.195 1.00 90.12 108 PHE A N 1
ATOM 868 C CA . PHE A 1 108 ? 3.309 11.727 -33.373 1.00 90.12 108 PHE A CA 1
ATOM 869 C C . PHE A 1 108 ? 3.490 11.978 -31.866 1.00 90.12 108 PHE A C 1
ATOM 871 O O . PHE A 1 108 ? 2.522 11.982 -31.101 1.00 90.12 108 PHE A O 1
ATOM 878 N N . ASN A 1 109 ? 4.726 12.209 -31.425 1.00 88.50 109 ASN A N 1
ATOM 879 C CA . ASN A 1 109 ? 5.051 12.479 -30.028 1.00 88.50 109 ASN A CA 1
ATOM 880 C C . ASN A 1 109 ? 4.610 13.887 -29.589 1.00 88.50 109 ASN A C 1
ATOM 882 O O . ASN A 1 109 ? 4.185 14.057 -28.446 1.00 88.50 109 ASN A O 1
ATOM 886 N N . ASP A 1 110 ? 4.624 14.876 -30.483 1.00 88.25 110 ASP A N 1
ATOM 887 C CA . ASP A 1 110 ? 4.068 16.209 -30.233 1.00 88.25 110 ASP A CA 1
ATOM 888 C C . ASP A 1 110 ? 2.530 16.195 -30.198 1.00 88.25 110 ASP A C 1
ATOM 890 O O . ASP A 1 110 ? 1.933 16.758 -29.275 1.00 88.25 110 ASP A O 1
ATOM 894 N N . LEU A 1 111 ? 1.875 15.430 -31.081 1.00 85.38 111 LEU A N 1
ATOM 895 C CA . LEU A 1 111 ? 0.438 15.148 -30.978 1.00 85.38 111 LEU A CA 1
ATOM 896 C C . LEU A 1 111 ? 0.091 14.477 -29.634 1.00 85.38 111 LEU A C 1
ATOM 898 O O . LEU A 1 111 ? -0.868 14.877 -28.967 1.00 85.38 111 LEU A O 1
ATOM 902 N N . ASN A 1 112 ? 0.902 13.516 -29.173 1.00 82.06 112 ASN A N 1
ATOM 903 C CA . ASN A 1 112 ? 0.729 12.919 -27.846 1.00 82.06 112 ASN A CA 1
ATOM 904 C C . ASN A 1 112 ? 0.814 13.981 -26.732 1.00 82.06 112 ASN A C 1
ATOM 906 O O . ASN A 1 112 ? -0.075 14.003 -25.879 1.00 82.06 112 ASN A O 1
ATOM 910 N N . LYS A 1 113 ? 1.786 14.911 -26.756 1.00 83.12 113 LYS A N 1
ATOM 911 C CA . LYS A 1 113 ? 1.882 16.020 -25.774 1.00 83.12 113 LYS A CA 1
ATOM 912 C C . LYS A 1 113 ? 0.618 16.888 -25.747 1.00 83.12 113 LYS A C 1
ATOM 914 O O . LYS A 1 113 ? 0.172 17.276 -24.666 1.00 83.12 113 LYS A O 1
ATOM 919 N N . VAL A 1 114 ? -0.004 17.159 -26.899 1.00 82.62 114 VAL A N 1
ATOM 920 C CA . VAL A 1 114 ? -1.301 17.861 -26.959 1.00 82.62 114 VAL A CA 1
ATOM 921 C C . VAL A 1 114 ? -2.394 17.040 -26.258 1.00 82.62 114 VAL A C 1
ATOM 923 O O . VAL A 1 114 ? -3.116 17.572 -25.410 1.00 82.62 114 VAL A O 1
ATOM 926 N N . THR A 1 115 ? -2.473 15.727 -26.511 1.00 79.06 115 THR A N 1
ATOM 927 C CA . THR A 1 115 ? -3.458 14.852 -25.840 1.00 79.06 115 THR A CA 1
ATOM 928 C C . THR A 1 115 ? -3.205 14.644 -24.341 1.00 79.06 115 THR A C 1
ATOM 930 O O . THR A 1 115 ? -4.160 14.466 -23.587 1.00 79.06 115 THR A O 1
ATOM 933 N N . GLU A 1 116 ? -1.960 14.731 -23.856 1.00 79.25 116 GLU A N 1
ATOM 934 C CA . GLU A 1 116 ? -1.669 14.661 -22.414 1.00 79.25 116 GLU A CA 1
ATOM 935 C C . GLU A 1 116 ? -2.161 15.897 -21.641 1.00 79.25 116 GLU A C 1
ATOM 937 O O . GLU A 1 116 ? -2.443 15.798 -20.444 1.00 79.25 116 GLU A O 1
ATOM 942 N N . ASN A 1 117 ? -2.329 17.036 -22.321 1.00 79.19 117 ASN A N 1
ATOM 943 C CA . ASN A 1 117 ? -2.846 18.275 -21.736 1.00 79.19 117 ASN A CA 1
ATOM 944 C C . ASN A 1 117 ? -4.379 18.407 -21.821 1.00 79.19 117 ASN A C 1
ATOM 946 O O . ASN A 1 117 ? -4.970 19.174 -21.060 1.00 79.19 117 ASN A O 1
ATOM 950 N N . LEU A 1 118 ? -5.049 17.624 -22.672 1.00 77.00 118 LEU A N 1
ATOM 951 C CA . LEU A 1 118 ? -6.514 17.607 -22.816 1.00 77.00 118 LEU A CA 1
ATOM 952 C C . LEU A 1 118 ? -7.272 17.411 -21.477 1.00 77.00 118 LEU A C 1
ATOM 954 O O . LEU A 1 118 ? -8.199 18.178 -21.213 1.00 77.00 118 LEU A O 1
ATOM 958 N N . PRO A 1 119 ? -6.856 16.511 -20.557 1.00 73.06 119 PRO A N 1
ATOM 959 C CA . PRO A 1 119 ? -7.466 16.379 -19.228 1.00 73.06 119 PRO A CA 1
ATOM 960 C C . PRO A 1 119 ? -7.360 17.617 -18.324 1.00 73.06 119 PRO A C 1
ATOM 962 O O . PRO A 1 119 ? -8.068 17.688 -17.322 1.00 73.06 119 PRO A O 1
ATOM 965 N N . GLN A 1 120 ? -6.492 18.587 -18.638 1.00 76.06 120 GLN A N 1
ATOM 966 C CA . GLN A 1 120 ? -6.414 19.862 -17.914 1.00 76.06 120 GLN A CA 1
ATOM 967 C C . GLN A 1 120 ? -7.504 20.847 -18.360 1.00 76.06 120 GLN A C 1
ATOM 969 O O . GLN A 1 120 ? -7.909 21.690 -17.565 1.00 76.06 120 GLN A O 1
ATOM 974 N N . ARG A 1 121 ? -8.013 20.703 -19.594 1.00 75.81 121 ARG A N 1
ATOM 975 C CA . ARG A 1 121 ? -9.123 21.494 -20.159 1.00 75.81 121 ARG A CA 1
ATOM 976 C C . ARG A 1 121 ? -10.511 20.971 -19.748 1.00 75.81 121 ARG A C 1
ATOM 978 O O . ARG A 1 121 ? -11.515 21.614 -20.028 1.00 75.81 121 ARG A O 1
ATOM 985 N N . LEU A 1 122 ? -10.588 19.815 -19.081 1.00 79.50 122 LEU A N 1
ATOM 986 C CA . LEU A 1 122 ? -11.841 19.242 -18.578 1.00 79.50 122 LEU A CA 1
ATOM 987 C C . LEU A 1 122 ? -12.246 19.841 -17.221 1.00 79.50 122 LEU A C 1
ATOM 989 O O . LEU A 1 122 ? -11.429 19.942 -16.304 1.00 79.50 122 LEU A O 1
ATOM 993 N N . ASN A 1 123 ? -13.546 20.123 -17.058 1.00 86.50 123 ASN A N 1
ATOM 994 C CA . ASN A 1 123 ? -14.166 20.460 -15.769 1.00 86.50 123 ASN A CA 1
ATOM 995 C C . ASN A 1 123 ? -13.792 19.429 -14.682 1.00 86.50 123 ASN A C 1
ATOM 997 O O . ASN A 1 123 ? -13.728 18.228 -14.955 1.00 86.50 123 ASN A O 1
ATOM 1001 N N . VAL A 1 124 ? -13.608 19.887 -13.438 1.00 81.75 124 VAL A N 1
ATOM 1002 C CA . VAL A 1 124 ? -13.193 19.089 -12.267 1.00 81.75 124 VAL A CA 1
ATOM 1003 C C . VAL A 1 124 ? -13.924 17.743 -12.135 1.00 81.75 124 VAL A C 1
ATOM 1005 O O . VAL A 1 124 ? -13.267 16.742 -11.842 1.00 81.75 124 VAL A O 1
ATOM 1008 N N . LYS A 1 125 ? -15.244 17.673 -12.383 1.00 82.25 125 LYS A N 1
ATOM 1009 C CA . LYS A 1 125 ? -15.998 16.400 -12.344 1.00 82.25 125 LYS A CA 1
ATOM 1010 C C . LYS A 1 125 ? -15.507 15.420 -13.425 1.00 82.25 125 LYS A C 1
ATOM 1012 O O . LYS A 1 125 ? -15.100 14.305 -13.097 1.00 82.25 125 LYS A O 1
ATOM 1017 N N . LYS A 1 126 ? -15.449 15.854 -14.692 1.00 80.81 126 LYS A N 1
ATOM 1018 C CA . LYS A 1 126 ? -14.950 15.037 -15.819 1.00 80.81 126 LYS A CA 1
ATOM 1019 C C . LYS A 1 126 ? -13.461 14.695 -15.670 1.00 80.81 126 LYS A C 1
ATOM 1021 O O . LYS A 1 126 ? -13.068 13.559 -15.912 1.00 80.81 126 LYS A O 1
ATOM 1026 N N . ARG A 1 127 ? -12.639 15.625 -15.168 1.00 78.69 127 ARG A N 1
ATOM 1027 C CA . ARG A 1 127 ? -11.214 15.396 -14.866 1.00 78.69 127 ARG A CA 1
ATOM 1028 C C . ARG A 1 127 ? -11.013 14.316 -13.795 1.00 78.69 127 ARG A C 1
ATOM 1030 O O . ARG A 1 127 ? -10.137 13.471 -13.965 1.00 78.69 127 ARG A O 1
ATOM 1037 N N . LYS A 1 128 ? -11.829 14.288 -12.731 1.00 76.94 128 LYS A N 1
ATOM 1038 C CA . LYS A 1 128 ? -11.812 13.203 -11.727 1.00 76.94 128 LYS A CA 1
ATOM 1039 C C . LYS A 1 128 ? -12.210 11.851 -12.339 1.00 76.94 128 LYS A C 1
ATOM 1041 O O . LYS A 1 128 ? -11.514 10.869 -12.086 1.00 76.94 128 LYS A O 1
ATOM 1046 N N . SER A 1 129 ? -13.252 11.808 -13.178 1.00 77.44 129 SER A N 1
ATOM 1047 C CA . SER A 1 129 ? -13.644 10.589 -13.913 1.00 77.44 129 SER A CA 1
ATOM 1048 C C . SER A 1 129 ? -12.496 10.065 -14.786 1.00 77.44 129 SER A C 1
ATOM 1050 O O . SER A 1 129 ? -12.012 8.951 -14.579 1.00 77.44 129 SER A O 1
ATOM 1052 N N . ALA A 1 130 ? -11.958 10.907 -15.675 1.00 74.31 130 ALA A N 1
ATOM 1053 C CA . ALA A 1 130 ? -10.867 10.548 -16.579 1.00 74.31 130 ALA A CA 1
ATOM 1054 C C . ALA A 1 130 ? -9.608 10.064 -15.833 1.00 74.31 130 ALA A C 1
ATOM 1056 O O . ALA A 1 130 ? -9.008 9.062 -16.219 1.00 74.31 130 ALA A O 1
ATOM 1057 N N . VAL A 1 131 ? -9.225 10.717 -14.728 1.00 74.81 131 VAL A N 1
ATOM 1058 C CA . VAL A 1 131 ? -8.096 10.272 -13.889 1.00 74.81 131 VAL A CA 1
ATOM 1059 C C . VAL A 1 131 ? -8.364 8.903 -13.255 1.00 74.81 131 VAL A C 1
ATOM 1061 O O . VAL A 1 131 ? -7.456 8.072 -13.229 1.00 74.81 131 VAL A O 1
ATOM 1064 N N . ASN A 1 132 ? -9.587 8.622 -12.799 1.00 71.00 132 ASN A N 1
ATOM 1065 C CA . ASN A 1 132 ? -9.947 7.313 -12.245 1.00 71.00 132 ASN A CA 1
ATOM 1066 C C . ASN A 1 132 ? -9.970 6.207 -13.316 1.00 71.00 132 ASN A C 1
ATOM 1068 O O . ASN A 1 132 ? -9.473 5.108 -13.060 1.00 71.00 132 ASN A O 1
ATOM 1072 N N . VAL A 1 133 ? -10.457 6.492 -14.529 1.00 73.00 133 VAL A N 1
ATOM 1073 C CA . VAL A 1 133 ? -10.424 5.558 -15.674 1.00 73.00 133 VAL A CA 1
ATOM 1074 C C . VAL A 1 133 ? -8.983 5.276 -16.123 1.00 73.00 133 VAL A C 1
ATOM 1076 O O . VAL A 1 133 ? -8.608 4.124 -16.330 1.00 73.00 133 VAL A O 1
ATOM 1079 N N . ILE A 1 134 ? -8.125 6.301 -16.189 1.00 70.50 134 ILE A N 1
ATOM 1080 C CA . ILE A 1 134 ? -6.694 6.129 -16.493 1.00 70.50 134 ILE A CA 1
ATOM 1081 C C . ILE A 1 134 ? -5.985 5.350 -15.373 1.00 70.50 134 ILE A C 1
ATOM 1083 O O . ILE A 1 134 ? -5.116 4.525 -15.653 1.00 70.50 134 ILE A O 1
ATOM 1087 N N . ARG A 1 135 ? -6.339 5.579 -14.101 1.00 70.44 135 ARG A N 1
ATOM 1088 C CA . ARG A 1 135 ? -5.738 4.887 -12.950 1.00 70.44 135 ARG A CA 1
ATOM 1089 C C . ARG A 1 135 ? -6.122 3.408 -12.899 1.00 70.44 135 ARG A C 1
ATOM 1091 O O . ARG A 1 135 ? -5.225 2.581 -12.759 1.00 70.44 135 ARG A O 1
ATOM 1098 N N . SER A 1 136 ? -7.408 3.089 -13.050 1.00 69.12 136 SER A N 1
ATOM 1099 C CA . SER A 1 136 ? -7.913 1.707 -13.096 1.00 69.12 136 SER A CA 1
ATOM 1100 C C . SER A 1 136 ? -7.332 0.941 -14.285 1.00 69.12 136 SER A C 1
ATOM 1102 O O . SER A 1 136 ? -6.709 -0.102 -14.081 1.00 69.12 136 SER A O 1
ATOM 1104 N N . GLY A 1 137 ? -7.390 1.517 -15.492 1.00 66.56 137 GLY A N 1
ATOM 1105 C CA . GLY A 1 137 ? -6.791 0.930 -16.694 1.00 66.56 137 GLY A CA 1
ATOM 1106 C C . GLY A 1 137 ? -5.274 0.727 -16.586 1.00 66.56 137 GLY A C 1
ATOM 1107 O O . GLY A 1 137 ? -4.760 -0.292 -17.041 1.00 66.56 137 GLY A O 1
ATOM 1108 N N . ARG A 1 138 ? -4.534 1.628 -15.916 1.00 62.62 138 ARG A N 1
ATOM 1109 C CA . ARG A 1 138 ? -3.105 1.411 -15.611 1.00 62.62 138 ARG A CA 1
ATOM 1110 C C . ARG A 1 138 ? -2.885 0.251 -14.640 1.00 62.62 138 ARG A C 1
ATOM 1112 O O . ARG A 1 138 ? -2.005 -0.570 -14.900 1.00 62.62 138 ARG A O 1
ATOM 1119 N N . SER A 1 139 ? -3.641 0.159 -13.541 1.00 66.75 139 SER A N 1
ATOM 1120 C CA . SER A 1 139 ? -3.532 -0.982 -12.615 1.00 66.75 139 SER A CA 1
ATOM 1121 C C . SER A 1 139 ? -3.905 -2.312 -13.271 1.00 66.75 139 SER A C 1
ATOM 1123 O O . SER A 1 139 ? -3.209 -3.297 -13.064 1.00 66.75 139 SER A O 1
ATOM 1125 N N . GLU A 1 140 ? -4.938 -2.341 -14.110 1.00 67.88 140 GLU A N 1
ATOM 1126 C CA . GLU A 1 140 ? -5.384 -3.550 -14.801 1.00 67.88 140 GLU A CA 1
ATOM 1127 C C . GLU A 1 140 ? -4.405 -3.978 -15.902 1.00 67.88 140 GLU A C 1
ATOM 1129 O O . GLU A 1 140 ? -3.985 -5.133 -15.936 1.00 67.88 140 GLU A O 1
ATOM 1134 N N . PHE A 1 141 ? -3.939 -3.051 -16.747 1.00 67.69 141 PHE A N 1
ATOM 1135 C CA . PHE A 1 141 ? -2.951 -3.358 -17.786 1.00 67.69 141 PHE A CA 1
ATOM 1136 C C . PHE A 1 141 ? -1.610 -3.810 -17.194 1.00 67.69 141 PHE A C 1
ATOM 1138 O O . PHE A 1 141 ? -1.021 -4.773 -17.678 1.00 67.69 141 PHE A O 1
ATOM 1145 N N . SER A 1 142 ? -1.129 -3.162 -16.125 1.00 70.56 142 SER A N 1
ATOM 1146 C CA . SER A 1 142 ? 0.091 -3.604 -15.431 1.00 70.56 142 SER A CA 1
ATOM 1147 C C . SER A 1 142 ? -0.099 -4.951 -14.731 1.00 70.56 142 SER A C 1
ATOM 1149 O O . SER A 1 142 ? 0.774 -5.807 -14.848 1.00 70.56 142 SER A O 1
ATOM 1151 N N . PHE A 1 143 ? -1.245 -5.195 -14.087 1.00 69.12 143 PHE A N 1
ATOM 1152 C CA . PHE A 1 143 ? -1.556 -6.491 -13.481 1.00 69.12 143 PHE A CA 1
ATOM 1153 C C . PHE A 1 143 ? -1.644 -7.610 -14.529 1.00 69.12 143 PHE A C 1
ATOM 1155 O O . PHE A 1 143 ? -1.112 -8.696 -14.295 1.00 69.12 143 PHE A O 1
ATOM 1162 N N . ASN A 1 144 ? -2.249 -7.347 -15.690 1.00 74.12 144 ASN A N 1
ATOM 1163 C CA . ASN A 1 144 ? -2.380 -8.309 -16.785 1.00 74.12 144 ASN A CA 1
ATOM 1164 C C . ASN A 1 144 ? -1.053 -8.532 -17.525 1.00 74.12 144 ASN A C 1
ATOM 1166 O O . ASN A 1 144 ? -0.693 -9.681 -17.764 1.00 74.12 144 ASN A O 1
ATOM 1170 N N . ARG A 1 145 ? -0.251 -7.489 -17.791 1.00 74.50 145 ARG A N 1
ATOM 1171 C CA . ARG A 1 145 ? 1.114 -7.651 -18.329 1.00 74.50 145 ARG A CA 1
ATOM 1172 C C . ARG A 1 145 ? 1.992 -8.455 -17.369 1.00 74.50 145 ARG A C 1
ATOM 1174 O O . ARG A 1 145 ? 2.688 -9.363 -17.810 1.00 74.50 145 ARG A O 1
ATOM 1181 N N . LEU A 1 146 ? 1.910 -8.175 -16.066 1.00 71.06 146 LEU A N 1
ATOM 1182 C CA . LEU A 1 146 ? 2.597 -8.954 -15.038 1.00 71.06 146 LEU A CA 1
ATOM 1183 C C . LEU A 1 146 ? 2.068 -10.396 -14.993 1.00 71.06 146 LEU A C 1
ATOM 1185 O O . LEU A 1 146 ? 2.850 -11.319 -14.864 1.00 71.06 146 LEU A O 1
ATOM 1189 N N . LYS A 1 147 ? 0.751 -10.621 -15.134 1.00 79.38 147 LYS A N 1
ATOM 1190 C CA . LYS A 1 147 ? 0.140 -11.967 -15.170 1.00 79.38 147 LYS A CA 1
ATOM 1191 C C . LYS A 1 147 ? 0.612 -12.767 -16.381 1.00 79.38 147 LYS A C 1
ATOM 1193 O O . LYS A 1 147 ? 0.904 -13.941 -16.224 1.00 79.38 147 LYS A O 1
ATOM 1198 N N . ASN A 1 148 ? 0.733 -12.142 -17.547 1.00 82.50 148 ASN A N 1
ATOM 1199 C CA . ASN A 1 148 ? 1.221 -12.803 -18.755 1.00 82.50 148 ASN A CA 1
ATOM 1200 C C . ASN A 1 148 ? 2.732 -13.074 -18.686 1.00 82.50 148 ASN A C 1
ATOM 1202 O O . ASN A 1 148 ? 3.167 -14.120 -19.147 1.00 82.50 148 ASN A O 1
ATOM 1206 N N . PHE A 1 149 ? 3.523 -12.184 -18.075 1.00 77.75 149 PHE A N 1
ATOM 1207 C CA . PHE A 1 149 ? 4.943 -12.443 -17.809 1.00 77.75 149 PHE A CA 1
ATOM 1208 C C . PHE A 1 149 ? 5.127 -13.583 -16.797 1.00 77.75 149 PHE A C 1
ATOM 1210 O O . PHE A 1 149 ? 5.891 -14.505 -17.046 1.00 77.75 149 PHE A O 1
ATOM 1217 N N . ASP A 1 150 ? 4.391 -13.562 -15.683 1.00 81.56 150 ASP A N 1
ATOM 1218 C CA . ASP A 1 150 ? 4.436 -14.635 -14.684 1.00 81.56 150 ASP A CA 1
ATOM 1219 C C . ASP A 1 150 ? 3.913 -15.965 -15.271 1.00 81.56 150 ASP A C 1
ATOM 1221 O O . ASP A 1 150 ? 4.400 -17.024 -14.891 1.00 81.56 150 ASP A O 1
ATOM 1225 N N . ARG A 1 151 ? 2.968 -15.928 -16.230 1.00 85.56 151 ARG A N 1
ATOM 1226 C CA . ARG A 1 151 ? 2.525 -17.111 -16.993 1.00 85.56 151 ARG A CA 1
ATOM 1227 C C . ARG A 1 151 ? 3.629 -17.638 -17.910 1.00 85.56 151 ARG A C 1
ATOM 1229 O O . ARG A 1 151 ? 3.831 -18.843 -17.931 1.00 85.56 151 ARG A O 1
ATOM 1236 N N . LYS A 1 152 ? 4.359 -16.752 -18.601 1.00 89.19 152 LYS A N 1
ATOM 1237 C CA . LYS A 1 152 ? 5.521 -17.142 -19.411 1.00 89.19 152 LYS A CA 1
ATOM 1238 C C . LYS A 1 152 ? 6.604 -17.803 -18.562 1.00 89.19 152 LYS A C 1
ATOM 1240 O O . LYS A 1 152 ? 7.021 -18.882 -18.936 1.00 89.19 152 LYS A O 1
ATOM 1245 N N . LEU A 1 153 ? 6.956 -17.253 -17.394 1.00 84.50 153 LEU A N 1
ATOM 1246 C CA . LEU A 1 153 ? 7.872 -17.926 -16.455 1.00 84.50 153 LEU A CA 1
ATOM 1247 C C . LEU A 1 153 ? 7.348 -19.311 -16.025 1.00 84.50 153 LEU A C 1
ATOM 1249 O O . LEU A 1 153 ? 8.104 -20.268 -15.932 1.00 84.50 153 LEU A O 1
ATOM 1253 N N . VAL A 1 154 ? 6.046 -19.433 -15.753 1.00 87.06 154 VAL A N 1
ATOM 1254 C CA . VAL A 1 154 ? 5.408 -20.713 -15.391 1.00 87.06 154 VAL A CA 1
ATOM 1255 C C . VAL A 1 154 ? 5.487 -21.750 -16.522 1.00 87.06 154 VAL A C 1
ATOM 1257 O O . VAL A 1 154 ? 5.616 -22.938 -16.237 1.00 87.06 154 VAL A O 1
ATOM 1260 N N . GLU A 1 155 ? 5.429 -21.309 -17.779 1.00 91.25 155 GLU A N 1
ATOM 1261 C CA . GLU A 1 155 ? 5.583 -22.144 -18.978 1.00 91.25 155 GLU A CA 1
ATOM 1262 C C . GLU A 1 155 ? 7.064 -22.497 -19.233 1.00 91.25 155 GLU A C 1
ATOM 1264 O O . GLU A 1 155 ? 7.403 -23.667 -19.353 1.00 91.25 155 GLU A O 1
ATOM 1269 N N . GLU A 1 156 ? 7.943 -21.495 -19.230 1.00 93.38 156 GLU A N 1
ATOM 1270 C CA . GLU A 1 156 ? 9.397 -21.560 -19.457 1.00 93.38 156 GLU A CA 1
ATOM 1271 C C . GLU A 1 156 ? 10.120 -22.487 -18.471 1.00 93.38 156 GLU A C 1
ATOM 1273 O O . GLU A 1 156 ? 10.923 -23.325 -18.872 1.00 93.38 156 GLU A O 1
ATOM 1278 N N . TYR A 1 157 ? 9.776 -22.402 -17.184 1.00 94.00 157 TYR A N 1
ATOM 1279 C CA . TYR A 1 157 ? 10.348 -23.251 -16.137 1.00 94.00 157 TYR A CA 1
ATOM 1280 C C . TYR A 1 157 ? 9.565 -24.559 -15.923 1.00 94.00 157 TYR A C 1
ATOM 1282 O O . TYR A 1 157 ? 9.799 -25.242 -14.929 1.00 94.00 157 TYR A O 1
ATOM 1290 N N . ASN A 1 158 ? 8.635 -24.919 -16.820 1.00 95.31 158 ASN A N 1
ATOM 1291 C CA . ASN A 1 158 ? 7.832 -26.150 -16.762 1.00 95.31 158 ASN A CA 1
ATOM 1292 C C . ASN A 1 158 ? 7.171 -26.408 -15.389 1.00 95.31 158 ASN A C 1
ATOM 1294 O O . ASN A 1 158 ? 7.190 -27.524 -14.870 1.00 95.31 158 ASN A O 1
ATOM 1298 N N . MET A 1 159 ? 6.585 -25.374 -14.770 1.00 94.00 159 MET A N 1
ATOM 1299 C CA . MET A 1 159 ? 5.950 -25.526 -13.456 1.00 94.00 159 MET A CA 1
ATOM 1300 C C . MET A 1 159 ? 4.754 -26.497 -13.547 1.00 94.00 159 MET A C 1
ATOM 1302 O O . MET A 1 159 ? 3.868 -26.276 -14.382 1.00 94.00 159 MET A O 1
ATOM 1306 N N . PRO A 1 160 ? 4.655 -27.513 -12.662 1.00 94.50 160 PRO A N 1
ATOM 1307 C CA . PRO A 1 160 ? 3.536 -28.449 -12.644 1.00 94.50 160 PRO A CA 1
ATOM 1308 C C . PRO A 1 160 ? 2.168 -27.753 -12.665 1.00 94.50 160 PRO A C 1
ATOM 1310 O O . PRO A 1 160 ? 1.910 -26.786 -11.937 1.00 94.50 160 PRO A O 1
ATOM 1313 N N . LYS A 1 161 ? 1.263 -28.255 -13.510 1.00 94.44 161 LYS A N 1
ATOM 1314 C CA . LYS A 1 161 ? -0.116 -27.760 -13.620 1.00 94.44 161 LYS A CA 1
ATOM 1315 C C . LYS A 1 161 ? -0.962 -28.371 -12.501 1.00 94.44 161 LYS A C 1
ATOM 1317 O O . LYS A 1 161 ? -0.863 -29.560 -12.230 1.00 94.44 161 LYS A O 1
ATOM 1322 N N . ARG A 1 162 ? -1.812 -27.561 -11.862 1.00 93.31 162 ARG A N 1
ATOM 1323 C CA . ARG A 1 162 ? -2.756 -28.052 -10.842 1.00 93.31 162 ARG A CA 1
ATOM 1324 C C . ARG A 1 162 ? -3.817 -28.962 -11.478 1.00 93.31 162 ARG A C 1
ATOM 1326 O O . ARG A 1 162 ? -4.310 -28.592 -12.546 1.00 93.31 162 ARG A O 1
ATOM 1333 N N . PRO A 1 163 ? -4.231 -30.053 -10.809 1.00 96.00 163 PRO A N 1
ATOM 1334 C CA . PRO A 1 163 ? -5.297 -30.919 -11.301 1.00 96.00 163 PRO A CA 1
ATOM 1335 C C . PRO A 1 163 ? -6.643 -30.193 -11.379 1.00 96.00 163 PRO A C 1
ATOM 1337 O O . PRO A 1 163 ? -6.916 -29.230 -10.645 1.00 96.00 163 PRO A O 1
ATOM 1340 N N . LEU A 1 164 ? -7.502 -30.660 -12.287 1.00 95.62 164 LEU A N 1
ATOM 1341 C CA . LEU A 1 164 ? -8.849 -30.125 -12.465 1.00 95.62 164 LEU A CA 1
ATOM 1342 C C . LEU A 1 164 ? -9.751 -30.589 -11.318 1.00 95.62 164 LEU A C 1
ATOM 1344 O O . LEU A 1 164 ? -9.977 -31.784 -11.145 1.00 95.62 164 LEU A O 1
ATOM 1348 N N . ARG A 1 165 ? -10.302 -29.628 -10.563 1.00 95.44 165 ARG A N 1
ATOM 1349 C CA . ARG A 1 165 ? -11.328 -29.889 -9.534 1.00 95.44 165 ARG A CA 1
ATOM 1350 C C . ARG A 1 165 ? -12.520 -30.658 -10.129 1.00 95.44 165 ARG A C 1
ATOM 1352 O O . ARG A 1 165 ? -12.819 -30.404 -11.295 1.00 95.44 165 ARG A O 1
ATOM 1359 N N . PRO A 1 166 ? -13.270 -31.449 -9.338 1.00 97.88 166 PRO A N 1
ATOM 1360 C CA . PRO A 1 166 ? -14.313 -32.358 -9.833 1.00 97.88 166 PRO A CA 1
ATOM 1361 C C . PRO A 1 166 ? -15.267 -31.757 -10.882 1.00 97.88 166 PRO A C 1
ATOM 1363 O O . PRO A 1 166 ? -15.321 -32.241 -12.006 1.00 97.88 166 PRO A O 1
ATOM 1366 N N . ILE A 1 167 ? -15.890 -30.607 -10.602 1.00 96.88 167 ILE A N 1
ATOM 1367 C CA . ILE A 1 167 ? -16.753 -29.873 -11.555 1.00 96.88 167 ILE A CA 1
ATOM 1368 C C . ILE A 1 167 ? -16.077 -29.491 -12.891 1.00 96.88 167 ILE A C 1
ATOM 1370 O O . ILE A 1 167 ? -16.724 -29.471 -13.935 1.00 96.88 167 ILE A O 1
ATOM 1374 N N . TRP A 1 168 ? -14.774 -29.195 -12.890 1.00 96.88 168 TRP A N 1
ATOM 1375 C CA . TRP A 1 168 ? -14.015 -28.894 -14.112 1.00 96.88 168 TRP A CA 1
ATOM 1376 C C . TRP A 1 168 ? -13.491 -30.158 -14.807 1.00 96.88 168 TRP A C 1
ATOM 1378 O O . TRP A 1 168 ? -13.269 -30.124 -16.014 1.00 96.88 168 TRP A O 1
ATOM 1388 N N . ARG A 1 169 ? -13.324 -31.267 -14.074 1.00 97.31 169 ARG A N 1
ATOM 1389 C CA . ARG A 1 169 ? -13.074 -32.600 -14.642 1.00 97.31 169 ARG A CA 1
ATOM 1390 C C . ARG A 1 169 ? -14.316 -33.102 -15.376 1.00 97.31 169 ARG A C 1
ATOM 1392 O O . ARG A 1 169 ? -14.211 -33.432 -16.549 1.00 97.31 169 ARG A O 1
ATOM 1399 N N . PHE A 1 170 ? -15.489 -33.018 -14.749 1.00 97.56 170 PHE A N 1
ATOM 1400 C CA . PHE A 1 170 ? -16.786 -33.259 -15.388 1.00 97.56 170 PHE A CA 1
ATOM 1401 C C . PHE A 1 170 ? -16.983 -32.406 -16.656 1.00 97.56 170 PHE A C 1
ATOM 1403 O O . PHE A 1 170 ? -17.360 -32.933 -17.700 1.00 97.56 170 PHE A O 1
ATOM 1410 N N . ALA A 1 171 ? -16.654 -31.108 -16.615 1.00 96.75 171 ALA A N 1
ATOM 1411 C CA . ALA A 1 171 ? -16.713 -30.235 -17.796 1.00 96.75 171 ALA A CA 1
ATOM 1412 C C . ALA A 1 171 ? -15.808 -30.700 -18.952 1.00 96.75 171 ALA A C 1
ATOM 1414 O O . ALA A 1 171 ? -16.185 -30.582 -20.116 1.00 96.75 171 ALA A O 1
ATOM 1415 N N . ALA A 1 172 ? -14.612 -31.205 -18.635 1.00 96.62 172 ALA A N 1
ATOM 1416 C CA . ALA A 1 172 ? -13.664 -31.699 -19.628 1.00 96.62 172 ALA A CA 1
ATOM 1417 C C . ALA A 1 172 ? -14.099 -33.054 -20.213 1.00 96.62 172 ALA A C 1
ATOM 1419 O O . ALA A 1 172 ? -14.075 -33.216 -21.429 1.00 96.62 172 ALA A O 1
ATOM 1420 N N . VAL A 1 173 ? -14.540 -33.989 -19.363 1.00 96.56 173 VAL A N 1
ATOM 1421 C CA . VAL A 1 173 ? -14.993 -35.335 -19.763 1.00 96.56 173 VAL A CA 1
ATOM 1422 C C . VAL A 1 173 ? -16.286 -35.273 -20.580 1.00 96.56 173 VAL A C 1
ATOM 1424 O O . VAL A 1 173 ? -16.382 -35.918 -21.616 1.00 96.56 173 VAL A O 1
ATOM 1427 N N . SER A 1 174 ? -17.253 -34.445 -20.178 1.00 94.12 174 SER A N 1
ATOM 1428 C CA . SER A 1 174 ? -18.522 -34.278 -20.907 1.00 94.12 174 SER A CA 1
ATOM 1429 C C . SER A 1 174 ? -18.433 -33.347 -22.130 1.00 94.12 174 SER A C 1
ATOM 1431 O O . SER A 1 174 ? -19.450 -33.060 -22.754 1.00 94.12 174 SER A O 1
ATOM 1433 N N . GLY A 1 175 ? -17.249 -32.803 -22.450 1.00 93.50 175 GLY A N 1
ATOM 1434 C CA . GLY A 1 175 ? -17.030 -31.859 -23.559 1.00 93.50 175 GLY A CA 1
ATOM 1435 C C . GLY A 1 175 ? -17.740 -30.497 -23.433 1.00 93.50 175 GLY A C 1
ATOM 1436 O O . GLY A 1 175 ? -17.588 -29.630 -24.299 1.00 93.50 175 GLY A O 1
ATOM 1437 N N . ASN A 1 176 ? -18.510 -30.281 -22.364 1.00 87.56 176 ASN A N 1
ATOM 1438 C CA . ASN A 1 176 ? -19.453 -29.177 -22.224 1.00 87.56 176 ASN A CA 1
ATOM 1439 C C . ASN A 1 176 ? -18.766 -27.817 -22.023 1.00 87.56 176 ASN A C 1
ATOM 1441 O O . ASN A 1 176 ? -18.371 -27.443 -20.918 1.00 87.56 176 ASN A O 1
ATOM 1445 N N . ARG A 1 177 ? -18.744 -26.992 -23.078 1.00 91.50 177 ARG A N 1
ATOM 1446 C CA . ARG A 1 177 ? -18.299 -25.580 -23.036 1.00 91.50 177 ARG A CA 1
ATOM 1447 C C . ARG A 1 177 ? -19.348 -24.620 -22.446 1.00 91.50 177 ARG A C 1
ATOM 1449 O O . AR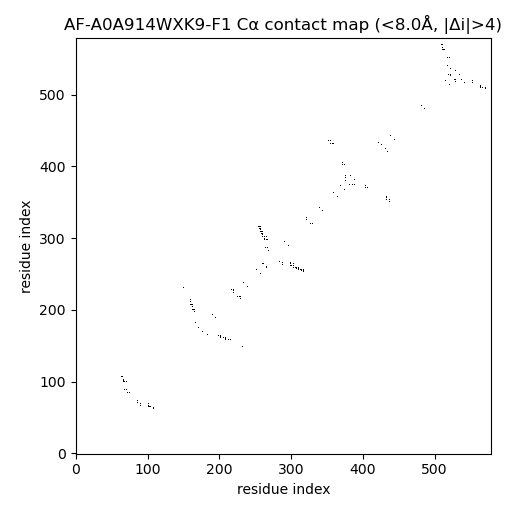G A 1 177 ? -19.427 -23.458 -22.841 1.00 91.50 177 ARG A O 1
ATOM 1456 N N . LEU A 1 178 ? -20.170 -25.104 -21.516 1.00 93.56 178 LEU A N 1
ATOM 1457 C CA . LEU A 1 178 ? -21.289 -24.357 -20.944 1.00 93.56 178 LEU A CA 1
ATOM 1458 C C . LEU A 1 178 ? -20.819 -23.263 -19.959 1.00 93.56 178 LEU A C 1
ATOM 1460 O O . LEU A 1 178 ? -19.814 -23.435 -19.261 1.00 93.56 178 LEU A O 1
ATOM 1464 N N . PRO A 1 179 ? -21.558 -22.142 -19.838 1.00 94.00 179 PRO A N 1
ATOM 1465 C CA . PRO A 1 179 ? -21.381 -21.170 -18.764 1.00 94.00 179 PRO A CA 1
ATOM 1466 C C . PRO A 1 179 ? -21.334 -21.824 -17.378 1.00 94.00 179 PRO A C 1
ATOM 1468 O O . PRO A 1 179 ? -22.118 -22.720 -17.070 1.00 94.00 179 PRO A O 1
ATOM 1471 N N . LYS A 1 180 ? -20.459 -21.320 -16.496 1.00 93.25 180 LYS A N 1
ATOM 1472 C CA . LYS A 1 180 ? -20.196 -21.916 -15.170 1.00 93.25 180 LYS A CA 1
ATOM 1473 C C . LYS A 1 180 ? -21.465 -22.155 -14.326 1.00 93.25 180 LYS A C 1
ATOM 1475 O O . LYS A 1 180 ? -21.503 -23.105 -13.553 1.00 93.25 180 LYS A O 1
ATOM 1480 N N . SER A 1 181 ? -22.486 -21.306 -14.447 1.00 94.00 181 SER A N 1
ATOM 1481 C CA . SER A 1 181 ? -23.773 -21.476 -13.755 1.00 94.00 181 SER A CA 1
ATOM 1482 C C . SER A 1 181 ? -24.533 -22.721 -14.222 1.00 94.00 181 SER A C 1
ATOM 1484 O O . SER A 1 181 ? -25.001 -23.488 -13.388 1.00 94.00 181 SER A O 1
ATOM 1486 N N . GLN A 1 182 ? -24.606 -22.950 -15.536 1.00 96.94 182 GLN A N 1
ATOM 1487 C CA . GLN A 1 182 ? -25.219 -24.147 -16.121 1.00 96.94 182 GLN A CA 1
ATOM 1488 C C . GLN A 1 182 ? -24.387 -25.397 -15.819 1.00 96.94 182 GLN A C 1
ATOM 1490 O O . GLN A 1 182 ? -24.944 -26.420 -15.444 1.00 96.94 182 GLN A O 1
ATOM 1495 N N . LEU A 1 183 ? -23.054 -25.293 -15.891 1.00 96.81 183 LEU A N 1
ATOM 1496 C CA . LEU A 1 183 ? -22.150 -26.379 -15.509 1.00 96.81 183 LEU A CA 1
ATOM 1497 C C . LEU A 1 183 ? -22.331 -26.803 -14.039 1.00 96.81 183 LEU A C 1
ATOM 1499 O O . LEU A 1 183 ? -22.321 -27.997 -13.764 1.00 96.81 183 LEU A O 1
ATOM 1503 N N . SER A 1 184 ? -22.523 -25.851 -13.113 1.00 96.38 184 SER A N 1
ATOM 1504 C CA . SER A 1 184 ? -22.870 -26.172 -11.719 1.00 96.38 184 SER A CA 1
ATOM 1505 C C . SER A 1 184 ? -24.203 -26.902 -11.667 1.00 96.38 184 SER A C 1
ATOM 1507 O O . SER A 1 184 ? -24.237 -28.040 -11.233 1.00 96.38 184 SER A O 1
ATOM 1509 N N . ALA A 1 185 ? -25.267 -26.322 -12.230 1.00 96.94 185 ALA A N 1
ATOM 1510 C CA . ALA A 1 185 ? -26.601 -26.918 -12.189 1.00 96.94 185 ALA A CA 1
ATOM 1511 C C . ALA A 1 185 ? -26.696 -28.319 -12.831 1.00 96.94 185 ALA A C 1
ATOM 1513 O O . ALA A 1 185 ? -27.604 -29.068 -12.486 1.00 96.94 185 ALA A O 1
ATOM 1514 N N . LEU A 1 186 ? -25.790 -28.679 -13.748 1.00 97.62 186 LEU A N 1
ATOM 1515 C CA . LEU A 1 186 ? -25.633 -30.052 -14.239 1.00 97.62 186 LEU A CA 1
ATOM 1516 C C . LEU A 1 186 ? -24.836 -30.926 -13.262 1.00 97.62 186 LEU A C 1
ATOM 1518 O O . LEU A 1 186 ? -25.302 -32.004 -12.916 1.00 97.62 186 LEU A O 1
ATOM 1522 N N . TYR A 1 187 ? -23.679 -30.458 -12.781 1.00 97.69 187 TYR A N 1
ATOM 1523 C CA . TYR A 1 187 ? -22.852 -31.186 -11.810 1.00 97.69 187 TYR A CA 1
ATOM 1524 C C . TYR A 1 187 ? -23.605 -31.490 -10.504 1.00 97.69 187 TYR A C 1
ATOM 1526 O O . TYR A 1 187 ? -23.519 -32.590 -9.968 1.00 97.69 187 TYR A O 1
ATOM 1534 N N . ASP A 1 188 ? -24.388 -30.528 -10.019 1.00 98.00 188 ASP A N 1
ATOM 1535 C CA . ASP A 1 188 ? -25.185 -30.621 -8.796 1.00 98.00 188 ASP A CA 1
ATOM 1536 C C . ASP A 1 188 ? -26.297 -31.695 -8.926 1.00 98.00 188 ASP A C 1
ATOM 1538 O O . ASP A 1 188 ? -26.690 -32.292 -7.924 1.00 98.00 188 ASP A O 1
ATOM 1542 N N . ARG A 1 189 ? -26.740 -32.000 -10.161 1.00 98.00 189 ARG A N 1
ATOM 1543 C CA . ARG A 1 189 ? -27.742 -33.033 -10.508 1.00 98.00 189 ARG A CA 1
ATOM 1544 C C . ARG A 1 189 ? -27.172 -34.433 -10.773 1.00 98.00 189 ARG A C 1
ATOM 1546 O O . ARG A 1 189 ? -27.967 -35.351 -10.950 1.00 98.00 189 ARG A O 1
ATOM 1553 N N . LEU A 1 190 ? -25.851 -34.609 -10.848 1.00 97.81 190 LEU A N 1
ATOM 1554 C CA . LEU A 1 190 ? -25.253 -35.935 -11.058 1.00 97.81 190 LEU A CA 1
ATOM 1555 C C . LEU A 1 190 ? -25.551 -36.871 -9.871 1.00 97.81 190 LEU A C 1
ATOM 1557 O O . LEU A 1 190 ? -25.692 -36.372 -8.750 1.00 97.81 190 LEU A O 1
ATOM 1561 N N . PRO A 1 191 ? -25.574 -38.202 -10.059 1.00 98.31 191 PRO A N 1
ATOM 1562 C CA . PRO A 1 191 ? -25.511 -39.150 -8.949 1.00 98.31 191 PRO A CA 1
ATOM 1563 C C . PRO A 1 191 ? -24.297 -38.865 -8.057 1.00 98.31 191 PRO A C 1
ATOM 1565 O O . PRO A 1 191 ? -23.230 -38.492 -8.553 1.00 98.31 191 PRO A O 1
ATOM 1568 N N . ASP A 1 192 ? -24.431 -39.032 -6.741 1.00 97.94 192 ASP A N 1
ATOM 1569 C CA . ASP A 1 192 ? -23.318 -38.752 -5.823 1.00 97.94 192 ASP A CA 1
ATOM 1570 C C . ASP A 1 192 ? -22.135 -39.721 -6.030 1.00 97.94 192 ASP A C 1
ATOM 1572 O O . ASP A 1 192 ? -20.991 -39.310 -5.863 1.00 97.94 192 ASP A O 1
ATOM 1576 N N . GLU A 1 193 ? -22.384 -40.928 -6.549 1.00 97.81 193 GLU A N 1
ATOM 1577 C CA . GLU A 1 193 ? -21.364 -41.879 -7.025 1.00 97.81 193 GLU A CA 1
ATOM 1578 C C . GLU A 1 193 ? -20.476 -41.292 -8.144 1.00 97.81 193 GLU A C 1
ATOM 1580 O O . GLU A 1 193 ? -19.251 -41.425 -8.124 1.00 97.81 193 GLU A O 1
ATOM 1585 N N . GLU A 1 194 ? -21.055 -40.581 -9.120 1.00 98.00 194 GLU A N 1
ATOM 1586 C CA . GLU A 1 194 ? -20.278 -39.895 -10.165 1.00 98.00 194 GLU A CA 1
ATOM 1587 C C . GLU A 1 194 ? -19.486 -38.714 -9.590 1.00 98.00 194 GLU A C 1
ATOM 1589 O O . GLU A 1 194 ? -18.318 -38.504 -9.938 1.00 98.00 194 GLU A O 1
ATOM 1594 N N . LYS A 1 195 ? -20.095 -37.951 -8.670 1.00 97.81 195 LYS A N 1
ATOM 1595 C CA . LYS A 1 195 ? -19.412 -36.855 -7.964 1.00 97.81 195 LYS A CA 1
ATOM 1596 C C . LYS A 1 195 ? -18.229 -37.379 -7.143 1.00 97.81 195 LYS A C 1
ATOM 1598 O O . LYS A 1 195 ? -17.177 -36.735 -7.124 1.00 97.81 195 LYS A O 1
ATOM 1603 N N . GLU A 1 196 ? -18.377 -38.536 -6.501 1.00 97.69 196 GLU A N 1
ATOM 1604 C CA . GLU A 1 196 ? -17.319 -39.214 -5.757 1.00 97.69 196 GLU A CA 1
ATOM 1605 C C . GLU A 1 196 ? -16.208 -39.716 -6.686 1.00 97.69 196 GLU A C 1
ATOM 1607 O O . GLU A 1 196 ? -15.042 -39.412 -6.438 1.00 97.69 196 GLU A O 1
ATOM 1612 N N . ASN A 1 197 ? -16.535 -40.354 -7.812 1.00 98.00 197 ASN A N 1
ATOM 1613 C CA . ASN A 1 197 ? -15.544 -40.745 -8.821 1.00 98.00 197 ASN A CA 1
ATOM 1614 C C . ASN A 1 197 ? -14.701 -39.545 -9.302 1.00 98.00 197 ASN A C 1
ATOM 1616 O O . ASN A 1 197 ? -13.469 -39.619 -9.364 1.00 98.00 197 ASN A O 1
ATOM 1620 N N . TYR A 1 198 ? -15.327 -38.389 -9.559 1.00 97.75 198 TYR A N 1
ATOM 1621 C CA . TYR A 1 198 ? -14.594 -37.161 -9.887 1.00 97.75 198 TYR A CA 1
ATOM 1622 C C . TYR A 1 198 ? -13.799 -36.576 -8.705 1.00 97.75 198 TYR A C 1
ATOM 1624 O O . TYR A 1 198 ? -12.770 -35.931 -8.934 1.00 97.75 198 TYR A O 1
ATOM 1632 N N . SER A 1 199 ? -14.243 -36.788 -7.463 1.00 96.25 199 SER A N 1
ATOM 1633 C CA . SER A 1 199 ? -13.537 -36.402 -6.231 1.00 96.25 199 SER A CA 1
ATOM 1634 C C . SER A 1 199 ? -12.279 -37.243 -6.006 1.00 96.25 199 SER A C 1
ATOM 1636 O O . SER A 1 199 ? -11.196 -36.686 -5.813 1.00 96.25 199 SER A O 1
ATOM 1638 N N . ASN A 1 200 ? -12.396 -38.565 -6.134 1.00 97.19 200 ASN A N 1
ATOM 1639 C CA . ASN A 1 200 ? -11.320 -39.533 -5.941 1.00 97.19 200 ASN A CA 1
ATOM 1640 C C . ASN A 1 200 ? -10.257 -39.420 -7.048 1.00 97.19 200 ASN A C 1
ATOM 1642 O O . ASN A 1 200 ? -9.058 -39.414 -6.770 1.00 97.19 200 ASN A O 1
ATOM 1646 N N . ALA A 1 201 ? -10.669 -39.169 -8.296 1.00 96.81 201 ALA A N 1
ATOM 1647 C CA . ALA A 1 201 ? -9.732 -38.830 -9.369 1.00 96.81 201 ALA A CA 1
ATOM 1648 C C . ALA A 1 201 ? -8.997 -37.491 -9.127 1.00 96.81 201 ALA A C 1
ATOM 1650 O O . ALA A 1 201 ? -7.835 -37.342 -9.504 1.00 96.81 201 ALA A O 1
ATOM 1651 N N . TYR A 1 202 ? -9.642 -36.506 -8.489 1.00 97.25 202 TYR A N 1
ATOM 1652 C CA . TYR A 1 202 ? -8.993 -35.240 -8.130 1.00 97.25 202 TYR A CA 1
ATOM 1653 C C . TYR A 1 202 ? -8.035 -35.380 -6.936 1.00 97.25 202 TYR A C 1
ATOM 1655 O O . TYR A 1 202 ? -6.988 -34.732 -6.941 1.00 97.25 202 TYR A O 1
ATOM 1663 N N . SER A 1 203 ? -8.353 -36.196 -5.925 1.00 93.44 203 SER A N 1
ATOM 1664 C CA . SER A 1 203 ? -7.473 -36.411 -4.767 1.00 93.44 203 SER A CA 1
ATOM 1665 C C . SER A 1 203 ? -6.208 -37.190 -5.148 1.00 93.44 203 SER A C 1
ATOM 1667 O O . SER A 1 203 ? -5.117 -36.771 -4.759 1.00 93.44 203 SER A O 1
ATOM 1669 N N . ALA A 1 204 ? -6.331 -38.224 -5.987 1.00 97.31 204 ALA A N 1
ATOM 1670 C CA . ALA A 1 204 ? -5.200 -38.990 -6.518 1.00 97.31 204 ALA A CA 1
ATOM 1671 C C . ALA A 1 204 ? -4.247 -38.136 -7.378 1.00 97.31 204 ALA A C 1
ATOM 1673 O O . ALA A 1 204 ? -3.032 -38.198 -7.220 1.00 97.31 204 ALA A O 1
ATOM 1674 N N . GLU A 1 205 ? -4.761 -37.258 -8.246 1.00 97.00 205 GLU A N 1
ATOM 1675 C CA . GLU A 1 205 ? -3.888 -36.328 -8.979 1.00 97.00 205 GLU A CA 1
ATOM 1676 C C . GLU A 1 205 ? -3.307 -35.215 -8.088 1.00 97.00 205 GLU A C 1
ATOM 1678 O O . GLU A 1 205 ? -2.288 -34.607 -8.427 1.00 97.00 205 GLU A O 1
ATOM 1683 N N . LEU A 1 206 ? -3.943 -34.909 -6.951 1.00 94.69 206 LEU A N 1
ATOM 1684 C CA . LEU A 1 206 ? -3.492 -33.867 -6.028 1.00 94.69 206 LEU A CA 1
ATOM 1685 C C . LEU A 1 206 ? -2.294 -34.305 -5.173 1.00 94.69 206 LEU A C 1
ATOM 1687 O O . LEU A 1 206 ? -1.531 -33.428 -4.758 1.00 94.69 206 LEU A O 1
ATOM 1691 N N . THR A 1 207 ? -2.088 -35.601 -4.923 1.00 94.00 207 THR A N 1
ATOM 1692 C CA . THR A 1 207 ? -0.854 -36.113 -4.293 1.00 94.00 207 THR A CA 1
ATOM 1693 C C . THR A 1 207 ? 0.316 -36.047 -5.275 1.00 94.00 207 THR A C 1
ATOM 1695 O O . THR A 1 207 ? 1.284 -35.339 -5.001 1.00 94.00 207 THR A O 1
ATOM 1698 N N . VAL A 1 208 ? 0.159 -36.617 -6.475 1.00 95.94 208 VAL A N 1
ATOM 1699 C CA . VAL A 1 208 ? 1.158 -36.570 -7.563 1.00 95.94 208 VAL A CA 1
ATOM 1700 C C . VAL A 1 208 ? 1.551 -35.124 -7.905 1.00 95.94 208 VAL A C 1
ATOM 1702 O O . VAL A 1 208 ? 2.728 -34.786 -8.034 1.00 95.94 208 VAL A O 1
ATOM 1705 N N . PHE A 1 209 ? 0.579 -34.205 -7.972 1.00 95.12 209 PHE A N 1
ATOM 1706 C CA . PHE A 1 209 ? 0.858 -32.777 -8.154 1.00 95.12 209 PHE A CA 1
ATOM 1707 C C . PHE A 1 209 ? 1.681 -32.166 -7.007 1.00 95.12 209 PHE A C 1
ATOM 1709 O O . PHE A 1 209 ? 2.505 -31.283 -7.253 1.00 95.12 209 PHE A O 1
ATOM 1716 N N . GLN A 1 210 ? 1.460 -32.579 -5.756 1.00 89.19 210 GLN A N 1
ATOM 1717 C CA . GLN A 1 210 ? 2.240 -32.084 -4.618 1.00 89.19 210 GLN A CA 1
ATOM 1718 C C . GLN A 1 210 ? 3.685 -32.582 -4.650 1.00 89.19 210 GLN A C 1
ATOM 1720 O O . GLN A 1 210 ? 4.573 -31.828 -4.258 1.00 89.19 210 GLN A O 1
ATOM 1725 N N . GLU A 1 211 ? 3.923 -33.801 -5.128 1.00 95.69 211 GLU A N 1
ATOM 1726 C CA . GLU A 1 211 ? 5.254 -34.404 -5.253 1.00 95.69 211 GLU A CA 1
ATOM 1727 C C . GLU A 1 211 ? 6.063 -33.722 -6.354 1.00 95.69 211 GLU A C 1
ATOM 1729 O O . GLU A 1 211 ? 7.066 -33.076 -6.037 1.00 95.69 211 GLU A O 1
ATOM 1734 N N . HIS A 1 212 ? 5.537 -33.660 -7.581 1.00 95.06 212 HIS A N 1
ATOM 1735 C CA . HIS A 1 212 ? 6.146 -32.877 -8.662 1.00 95.06 212 HIS A CA 1
ATOM 1736 C C . HIS A 1 212 ? 6.375 -31.402 -8.266 1.00 95.06 212 HIS A C 1
ATOM 1738 O O . HIS A 1 212 ? 7.349 -30.774 -8.678 1.00 95.06 212 HIS A O 1
ATOM 1744 N N . LEU A 1 213 ? 5.502 -30.809 -7.436 1.00 93.81 213 LEU A N 1
ATOM 1745 C CA . LEU A 1 213 ? 5.680 -29.441 -6.934 1.00 93.81 213 LEU A CA 1
ATOM 1746 C C . LEU A 1 213 ? 6.759 -29.322 -5.836 1.00 93.81 213 LEU A C 1
ATOM 1748 O O . LEU A 1 213 ? 7.308 -28.230 -5.669 1.00 93.81 213 LEU A O 1
ATOM 1752 N N . LYS A 1 214 ? 7.072 -30.382 -5.076 1.00 91.50 214 LYS A N 1
ATOM 1753 C CA . LYS A 1 214 ? 8.236 -30.418 -4.164 1.00 91.50 214 LYS A CA 1
ATOM 1754 C C . LYS A 1 214 ? 9.527 -30.476 -4.981 1.00 91.50 214 LYS A C 1
ATOM 1756 O O . LYS A 1 214 ? 10.386 -29.617 -4.797 1.00 91.50 214 LYS A O 1
ATOM 1761 N N . GLU A 1 215 ? 9.614 -31.415 -5.919 1.00 96.06 215 GLU A N 1
ATOM 1762 C CA . GLU A 1 215 ? 10.764 -31.611 -6.813 1.00 96.06 215 GLU A CA 1
ATOM 1763 C C . GLU A 1 215 ? 11.071 -30.346 -7.618 1.00 96.06 215 GLU A C 1
ATOM 1765 O O . GLU A 1 215 ? 12.192 -29.837 -7.597 1.00 96.06 215 GLU A O 1
ATOM 1770 N N . TRP A 1 216 ? 10.045 -29.761 -8.245 1.00 95.69 216 TRP A N 1
ATOM 1771 C CA . TRP A 1 216 ? 10.177 -28.518 -8.998 1.00 95.69 216 TRP A CA 1
ATOM 1772 C C . TRP A 1 216 ? 10.682 -27.360 -8.126 1.00 95.69 216 TRP A C 1
ATOM 1774 O O . TRP A 1 216 ? 11.539 -26.596 -8.561 1.00 95.69 216 TRP A O 1
ATOM 1784 N N . LYS A 1 217 ? 10.222 -27.232 -6.871 1.00 90.88 217 LYS A N 1
ATOM 1785 C CA . LYS A 1 217 ? 10.767 -26.221 -5.943 1.00 90.88 217 LYS A CA 1
ATOM 1786 C C . LYS A 1 217 ? 12.230 -26.488 -5.598 1.00 90.88 217 LYS A C 1
ATOM 1788 O O . LYS A 1 217 ? 12.995 -25.532 -5.555 1.00 90.88 217 LYS A O 1
ATOM 1793 N N . ALA A 1 218 ? 12.608 -27.743 -5.346 1.00 92.31 218 ALA A N 1
ATOM 1794 C CA . ALA A 1 218 ? 13.988 -28.110 -5.039 1.00 92.31 218 ALA A CA 1
ATOM 1795 C C . ALA A 1 218 ? 14.916 -27.768 -6.215 1.00 92.31 218 ALA A C 1
ATOM 1797 O O . ALA A 1 218 ? 15.911 -27.070 -6.022 1.00 92.31 218 ALA A O 1
ATOM 1798 N N . LYS A 1 219 ? 14.522 -28.128 -7.444 1.00 96.75 219 LYS A N 1
ATOM 1799 C CA . LYS A 1 219 ? 15.229 -27.731 -8.668 1.00 96.75 219 LYS A CA 1
ATOM 1800 C C . LYS A 1 219 ? 15.332 -26.208 -8.807 1.00 96.75 219 LYS A C 1
ATOM 1802 O O . LYS A 1 219 ? 16.419 -25.684 -8.996 1.00 96.75 219 LYS A O 1
ATOM 1807 N N . MET A 1 220 ? 14.237 -25.473 -8.612 1.00 95.06 220 MET A N 1
ATOM 1808 C CA . MET A 1 220 ? 14.242 -24.003 -8.676 1.00 95.06 220 MET A CA 1
ATOM 1809 C C . MET A 1 220 ? 15.097 -23.329 -7.586 1.00 95.06 220 MET A C 1
ATOM 1811 O O . MET A 1 220 ? 15.436 -22.156 -7.737 1.00 95.06 220 MET A O 1
ATOM 1815 N N . ILE A 1 221 ? 15.444 -24.026 -6.499 1.00 91.69 221 ILE A N 1
ATOM 1816 C CA . ILE A 1 221 ? 16.423 -23.562 -5.503 1.00 91.69 221 ILE A CA 1
ATOM 1817 C C . ILE A 1 221 ? 17.849 -23.882 -5.974 1.00 91.69 221 ILE A C 1
ATOM 1819 O O . ILE A 1 221 ? 18.692 -22.987 -5.950 1.00 91.69 221 ILE A O 1
ATOM 1823 N N . ALA A 1 222 ? 18.099 -25.106 -6.453 1.00 94.06 222 ALA A N 1
ATOM 1824 C CA . ALA A 1 222 ? 19.394 -25.531 -6.995 1.00 94.06 222 ALA A CA 1
ATOM 1825 C C . ALA A 1 222 ? 19.839 -24.673 -8.196 1.00 94.06 222 ALA A C 1
ATOM 1827 O O . ALA A 1 222 ? 20.971 -24.198 -8.229 1.00 94.06 222 ALA A O 1
ATOM 1828 N N . ASP A 1 223 ? 18.918 -24.365 -9.113 1.00 95.81 223 ASP A N 1
ATOM 1829 C CA . ASP A 1 223 ? 19.141 -23.510 -10.287 1.00 95.81 223 ASP A CA 1
ATOM 1830 C C . ASP A 1 223 ? 19.293 -22.004 -9.923 1.00 95.81 223 ASP A C 1
ATOM 1832 O O . ASP A 1 223 ? 19.278 -21.144 -10.803 1.00 95.81 223 ASP A O 1
ATOM 1836 N N . GLY A 1 224 ? 19.338 -21.631 -8.634 1.00 91.25 224 GLY A N 1
ATOM 1837 C CA . GLY A 1 224 ? 19.415 -20.234 -8.163 1.00 91.25 224 GLY A CA 1
ATOM 1838 C C . GLY A 1 224 ? 18.138 -19.398 -8.379 1.00 91.25 224 GLY A C 1
ATOM 1839 O O . GLY A 1 224 ? 18.079 -18.207 -8.051 1.00 91.25 224 GLY A O 1
ATOM 1840 N N . ASN A 1 225 ? 17.071 -20.009 -8.893 1.00 94.56 225 ASN A N 1
ATOM 1841 C CA . ASN A 1 225 ? 15.827 -19.356 -9.308 1.00 94.56 225 ASN A CA 1
ATOM 1842 C C . ASN A 1 225 ? 14.810 -19.135 -8.167 1.00 94.56 225 ASN A C 1
ATOM 1844 O O . ASN A 1 225 ? 13.631 -18.862 -8.404 1.00 94.56 225 ASN A O 1
ATOM 1848 N N . GLU A 1 226 ? 15.261 -19.141 -6.909 1.00 87.62 226 GLU A N 1
ATOM 1849 C CA . GLU A 1 226 ? 14.435 -18.942 -5.706 1.00 87.62 226 GLU A CA 1
ATOM 1850 C C . GLU A 1 226 ? 13.639 -17.617 -5.739 1.00 87.62 226 GLU A C 1
ATOM 1852 O O . GLU A 1 226 ? 12.520 -17.518 -5.230 1.00 87.62 226 GLU A O 1
ATOM 1857 N N . HIS A 1 227 ? 14.147 -16.600 -6.442 1.00 83.62 227 HIS A N 1
ATOM 1858 C CA . HIS A 1 227 ? 13.438 -15.340 -6.675 1.00 83.62 227 HIS A CA 1
ATOM 1859 C C . HIS A 1 227 ? 12.109 -15.514 -7.450 1.00 83.62 227 HIS A C 1
ATOM 1861 O O . HIS A 1 227 ? 11.158 -14.762 -7.210 1.00 83.62 227 HIS A O 1
ATOM 1867 N N . ILE A 1 228 ? 12.002 -16.523 -8.324 1.00 87.31 228 ILE A N 1
ATOM 1868 C CA . ILE A 1 228 ? 10.763 -16.904 -9.021 1.00 87.31 228 ILE A CA 1
ATOM 1869 C C . ILE A 1 228 ? 9.791 -17.566 -8.036 1.00 87.31 228 ILE A C 1
ATOM 1871 O O . ILE A 1 228 ? 8.605 -17.228 -8.035 1.00 87.31 228 ILE A O 1
ATOM 1875 N N . LEU A 1 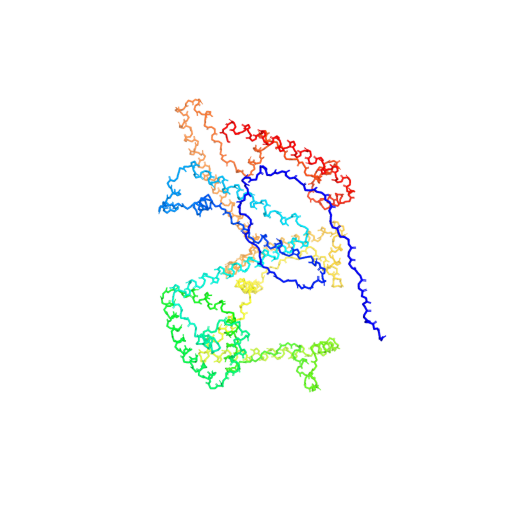229 ? 10.283 -18.406 -7.116 1.00 86.88 229 LEU A N 1
ATOM 1876 C CA . LEU A 1 229 ? 9.467 -18.987 -6.041 1.00 86.88 229 LEU A CA 1
ATOM 1877 C C . LEU A 1 229 ? 8.863 -17.895 -5.144 1.00 86.88 229 LEU A C 1
ATOM 1879 O O . LEU A 1 229 ? 7.650 -17.901 -4.909 1.00 86.88 229 LEU A O 1
ATOM 1883 N N . ARG A 1 230 ? 9.659 -16.903 -4.712 1.00 81.75 230 ARG A N 1
ATOM 1884 C CA . ARG A 1 230 ? 9.176 -15.718 -3.965 1.00 81.75 230 ARG A CA 1
ATOM 1885 C C . ARG A 1 230 ? 8.116 -14.930 -4.748 1.00 81.75 230 ARG A C 1
ATOM 1887 O O . ARG A 1 230 ? 7.114 -14.492 -4.182 1.00 81.75 230 ARG A O 1
ATOM 1894 N N . ARG A 1 231 ? 8.326 -14.746 -6.056 1.00 81.00 231 ARG A N 1
ATOM 1895 C CA . ARG A 1 231 ? 7.435 -13.984 -6.946 1.00 81.00 231 ARG A CA 1
ATOM 1896 C C . ARG A 1 231 ? 6.090 -14.676 -7.168 1.00 81.00 231 ARG A C 1
ATOM 1898 O O . ARG A 1 231 ? 5.054 -14.017 -7.087 1.00 81.00 231 ARG A O 1
ATOM 1905 N N . ILE A 1 232 ? 6.099 -15.988 -7.406 1.00 81.44 232 ILE A N 1
ATOM 1906 C CA . ILE A 1 232 ? 4.888 -16.799 -7.572 1.00 81.44 232 ILE A CA 1
ATOM 1907 C C . ILE A 1 232 ? 4.136 -16.883 -6.238 1.00 81.44 232 ILE A C 1
ATOM 1909 O O . ILE A 1 232 ? 2.969 -16.495 -6.175 1.00 81.44 232 ILE A O 1
ATOM 1913 N N . SER A 1 233 ? 4.797 -17.318 -5.156 1.00 75.00 233 SER A N 1
ATOM 1914 C CA . SER A 1 233 ? 4.186 -17.457 -3.819 1.00 75.00 233 SER A CA 1
ATOM 1915 C C . SER A 1 233 ? 3.557 -16.153 -3.317 1.00 75.00 233 SER A C 1
ATOM 1917 O O . SER A 1 233 ? 2.396 -16.151 -2.908 1.00 75.00 233 SER A O 1
ATOM 1919 N N . GLY A 1 234 ? 4.263 -15.024 -3.443 1.00 65.69 234 GLY A N 1
ATOM 1920 C CA . GLY A 1 234 ? 3.773 -13.703 -3.043 1.00 65.69 234 GLY A CA 1
ATOM 1921 C C . GLY A 1 234 ? 2.563 -13.192 -3.836 1.00 65.69 234 GLY A C 1
ATOM 1922 O O . GLY A 1 234 ? 1.920 -12.232 -3.404 1.00 65.69 234 GLY A O 1
ATOM 1923 N N . ARG A 1 235 ? 2.227 -13.818 -4.975 1.00 62.59 235 ARG A N 1
ATOM 1924 C CA . ARG A 1 235 ? 1.102 -13.423 -5.833 1.00 62.59 235 ARG A CA 1
ATOM 1925 C C . ARG A 1 235 ? -0.133 -14.322 -5.714 1.00 62.59 235 ARG A C 1
ATOM 1927 O O . ARG A 1 235 ? -1.198 -13.908 -6.169 1.00 62.59 235 ARG A O 1
ATOM 1934 N N . TRP A 1 236 ? -0.045 -15.481 -5.053 1.00 56.56 236 TRP A N 1
ATOM 1935 C CA . TRP A 1 236 ? -1.220 -16.288 -4.695 1.00 56.56 236 TRP A CA 1
ATOM 1936 C C . TRP A 1 236 ? -2.085 -15.535 -3.669 1.00 56.56 236 TRP A C 1
ATOM 1938 O O . TRP A 1 236 ? -1.678 -15.393 -2.509 1.00 56.56 236 TRP A O 1
ATOM 1948 N N . PRO A 1 237 ? -3.287 -15.042 -4.035 1.00 45.94 237 PRO A N 1
ATOM 1949 C CA . PRO A 1 237 ? -4.106 -14.280 -3.106 1.00 45.94 237 PRO A CA 1
ATOM 1950 C C . PRO A 1 237 ? -4.541 -15.204 -1.970 1.00 45.94 237 PRO A C 1
ATOM 1952 O O . PRO A 1 237 ? -5.174 -16.227 -2.218 1.00 45.94 237 PRO A O 1
ATOM 1955 N N . LYS A 1 238 ? -4.225 -14.801 -0.734 1.00 47.22 238 LYS A N 1
ATOM 1956 C CA . LYS A 1 238 ? -4.365 -15.555 0.525 1.00 47.22 238 LYS A CA 1
ATOM 1957 C C . LYS A 1 238 ? -3.220 -16.502 0.914 1.00 47.22 238 LYS A C 1
ATOM 1959 O O . LYS A 1 238 ? -3.260 -16.916 2.059 1.00 47.22 238 LYS A O 1
ATOM 1964 N N . ALA A 1 239 ? -2.170 -16.764 0.127 1.00 46.47 239 ALA A N 1
ATOM 1965 C CA . ALA A 1 239 ? -1.058 -17.610 0.619 1.00 46.47 239 ALA A CA 1
ATOM 1966 C C . ALA A 1 239 ? -0.359 -17.015 1.863 1.00 46.47 239 ALA A C 1
ATOM 1968 O O . ALA A 1 239 ? -0.033 -17.729 2.803 1.00 46.47 239 ALA A O 1
ATOM 1969 N N . THR A 1 240 ? -0.230 -15.686 1.926 1.00 48.06 240 THR A N 1
ATOM 1970 C CA . THR A 1 240 ? 0.283 -14.945 3.097 1.00 4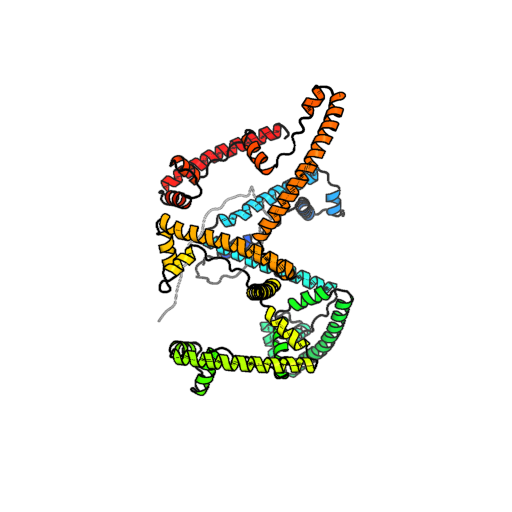8.06 240 THR A CA 1
ATOM 1971 C C . THR A 1 240 ? -0.777 -14.612 4.154 1.00 48.06 240 THR A C 1
ATOM 1973 O O . THR A 1 240 ? -0.429 -14.079 5.208 1.00 48.06 240 THR A O 1
ATOM 1976 N N . LYS A 1 241 ? -2.061 -14.913 3.898 1.00 51.44 241 LYS A N 1
ATOM 1977 C CA . LYS A 1 241 ? -3.081 -14.971 4.957 1.00 51.44 241 LYS A CA 1
ATOM 1978 C C . LYS A 1 241 ? -3.093 -16.353 5.583 1.00 51.44 241 LYS A C 1
ATOM 1980 O O . LYS A 1 241 ? -2.812 -16.395 6.764 1.00 51.44 241 LYS A O 1
ATOM 1985 N N . SER A 1 242 ? -3.264 -17.409 4.773 1.00 56.47 242 SER A N 1
ATOM 1986 C CA . SER A 1 242 ? -3.076 -18.814 5.158 1.00 56.47 242 SER A CA 1
ATOM 1987 C C . SER A 1 242 ? -1.823 -18.924 6.000 1.00 56.47 242 SER A C 1
ATOM 1989 O O . SER A 1 242 ? -1.969 -18.985 7.200 1.00 56.47 242 SER A O 1
ATOM 1991 N N . SER A 1 243 ? -0.616 -18.694 5.468 1.00 68.62 243 SER A N 1
ATOM 1992 C CA . SER A 1 243 ? 0.606 -18.851 6.270 1.00 68.62 243 SER A CA 1
ATOM 1993 C C . SER A 1 243 ? 0.578 -18.087 7.602 1.00 68.62 243 SER A C 1
ATOM 1995 O O . SER A 1 243 ? 1.014 -18.626 8.607 1.00 68.62 243 SER A O 1
ATOM 1997 N N . LYS A 1 244 ? 0.023 -16.867 7.676 1.00 80.69 244 LYS A N 1
ATOM 1998 C CA . LYS A 1 244 ? -0.132 -16.180 8.969 1.00 80.69 244 LYS A CA 1
ATOM 1999 C C . LYS A 1 244 ? -1.123 -16.907 9.888 1.00 80.69 244 LYS A C 1
ATOM 2001 O O . LYS A 1 244 ? -0.877 -16.968 11.089 1.00 80.69 244 LYS A O 1
ATOM 2006 N N . ASP A 1 245 ? -2.262 -17.316 9.357 1.00 81.25 245 ASP A N 1
ATOM 2007 C CA . ASP A 1 245 ? -3.370 -17.931 10.071 1.00 81.25 245 ASP A CA 1
ATOM 2008 C C . ASP A 1 245 ? -2.990 -19.381 10.464 1.00 81.25 245 ASP A C 1
ATOM 2010 O O . ASP A 1 245 ? -3.029 -19.669 11.655 1.00 81.25 245 ASP A O 1
ATOM 2014 N N . ASP A 1 246 ? -2.409 -20.175 9.555 1.00 82.50 246 ASP A N 1
ATOM 2015 C CA . ASP A 1 246 ? -1.695 -21.448 9.769 1.00 82.50 246 ASP A CA 1
ATOM 2016 C C . ASP A 1 246 ? -0.634 -21.320 10.897 1.00 82.50 246 ASP A C 1
ATOM 2018 O O . ASP A 1 246 ? -0.641 -22.087 11.857 1.00 82.50 246 ASP A O 1
ATOM 2022 N N . TRP A 1 247 ? 0.245 -20.298 10.869 1.00 88.25 247 TRP A N 1
ATOM 2023 C CA . TRP A 1 247 ? 1.218 -20.045 11.953 1.00 88.25 247 TRP A CA 1
ATOM 2024 C C . TRP A 1 247 ? 0.560 -19.602 13.276 1.00 88.25 247 TRP A C 1
ATOM 2026 O O . TRP A 1 247 ? 1.175 -19.734 14.336 1.00 88.25 247 TRP A O 1
ATOM 2036 N N . ASN A 1 248 ? -0.655 -19.036 13.261 1.00 89.62 248 ASN A N 1
ATOM 2037 C CA . ASN A 1 248 ? -1.402 -18.780 14.499 1.00 89.62 248 ASN A CA 1
ATOM 2038 C C . ASN A 1 248 ? -2.073 -20.056 15.013 1.00 89.62 248 ASN A C 1
ATOM 2040 O O . ASN A 1 248 ? -2.119 -20.226 16.225 1.00 89.62 248 ASN A O 1
ATOM 2044 N N . GLU A 1 249 ? -2.553 -20.923 14.123 1.00 91.75 249 GLU A N 1
ATOM 2045 C CA . GLU A 1 249 ? -3.179 -22.203 14.444 1.00 91.75 249 GLU A CA 1
ATOM 2046 C C . GLU A 1 249 ? -2.166 -23.181 15.040 1.00 91.75 249 GLU A C 1
ATOM 2048 O O . GLU A 1 249 ? -2.353 -23.582 16.185 1.00 91.75 249 GLU A O 1
ATOM 2053 N N . LEU A 1 250 ? -1.037 -23.430 14.363 1.00 90.50 250 LEU A N 1
ATOM 2054 C CA . LEU A 1 250 ? 0.100 -24.191 14.903 1.00 90.50 250 LEU A CA 1
ATOM 2055 C C . LEU A 1 250 ? 0.513 -23.661 16.280 1.00 90.50 250 LEU A C 1
ATOM 2057 O O . LEU A 1 250 ? 0.596 -24.400 17.256 1.00 90.50 250 LEU A O 1
ATOM 2061 N N . ALA A 1 251 ? 0.701 -22.347 16.415 1.00 94.06 251 ALA A N 1
ATOM 2062 C CA . ALA A 1 251 ? 1.074 -21.780 17.705 1.00 94.06 251 ALA A CA 1
ATOM 2063 C C . ALA A 1 251 ? -0.027 -21.934 18.773 1.00 94.06 251 ALA A C 1
ATOM 2065 O O . ALA A 1 251 ? 0.293 -22.071 19.950 1.00 94.06 251 ALA A O 1
ATOM 2066 N N . SER A 1 252 ? -1.309 -21.923 18.399 1.00 95.38 252 SER A N 1
ATOM 2067 C CA . SER A 1 252 ? -2.417 -22.215 19.316 1.00 95.38 252 SER A CA 1
ATOM 2068 C C . SER A 1 252 ? -2.525 -23.698 19.681 1.00 95.38 252 SER A C 1
ATOM 2070 O O . SER A 1 252 ? -2.910 -23.973 20.814 1.00 95.38 252 SER A O 1
ATOM 2072 N N . GLN A 1 253 ? -2.129 -24.625 18.802 1.00 94.25 253 GLN A N 1
ATOM 2073 C CA . GLN A 1 253 ? -1.931 -26.043 19.137 1.00 94.25 253 GLN A CA 1
ATOM 2074 C C . GLN A 1 253 ? -0.795 -26.185 20.166 1.00 94.25 253 GLN A C 1
ATOM 2076 O O . GLN A 1 253 ? -0.987 -26.803 21.207 1.00 94.25 253 GLN A O 1
ATOM 2081 N N . HIS A 1 254 ? 0.321 -25.468 19.982 1.00 94.88 254 HIS A N 1
ATOM 2082 C CA . HIS A 1 254 ? 1.377 -25.298 20.994 1.00 94.88 254 HIS A CA 1
ATOM 2083 C C . HIS A 1 254 ? 0.981 -24.375 22.177 1.00 94.88 254 HIS A C 1
ATOM 2085 O O . HIS A 1 254 ? 1.838 -23.728 22.778 1.00 94.88 254 HIS A O 1
ATOM 2091 N N . GLY A 1 255 ? -0.307 -24.243 22.515 1.00 97.00 255 GLY A N 1
ATOM 2092 C CA . GLY A 1 255 ? -0.769 -23.572 23.740 1.00 97.00 255 GLY A CA 1
ATOM 2093 C C . GLY A 1 255 ? -0.531 -22.056 23.833 1.00 97.00 255 GLY A C 1
ATOM 2094 O O . GLY A 1 255 ? -0.630 -21.488 24.924 1.00 97.00 255 GLY A O 1
ATOM 2095 N N . ARG A 1 256 ? -0.222 -21.362 22.727 1.00 96.94 256 ARG A N 1
ATOM 2096 C CA . ARG A 1 256 ? 0.111 -19.926 22.742 1.00 96.94 256 ARG A CA 1
ATOM 2097 C C . ARG A 1 256 ? -0.991 -19.078 23.397 1.00 96.94 256 ARG A C 1
ATOM 2099 O O . ARG A 1 256 ? -2.132 -19.096 22.922 1.00 96.94 256 ARG A O 1
ATOM 2106 N N . PRO A 1 257 ? -0.656 -18.233 24.395 1.00 97.25 257 PRO A N 1
ATOM 2107 C CA . PRO A 1 257 ? -1.624 -17.369 25.063 1.00 97.25 257 PRO A CA 1
ATOM 2108 C C . PRO A 1 257 ? -2.434 -16.490 24.099 1.00 97.25 257 PRO A C 1
ATOM 2110 O O . PRO A 1 257 ? -1.889 -15.852 23.190 1.00 97.25 257 PRO A O 1
ATOM 2113 N N . LYS A 1 258 ? -3.748 -16.411 24.334 1.00 96.31 258 LYS A N 1
ATOM 2114 C CA . LYS A 1 258 ? -4.663 -15.508 23.619 1.00 96.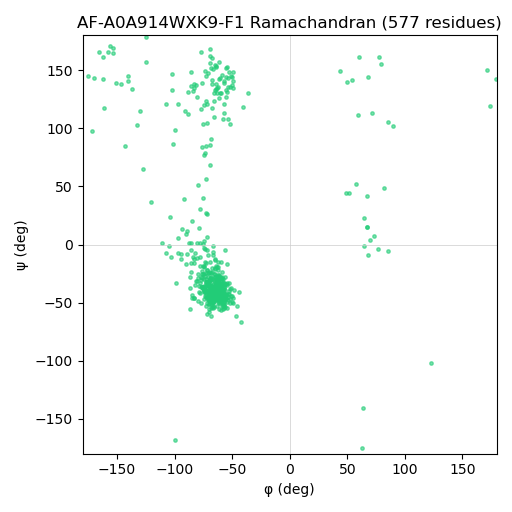31 258 LYS A CA 1
ATOM 2115 C C . LYS A 1 258 ? -4.495 -14.075 24.143 1.00 96.31 258 LYS A C 1
ATOM 2117 O O . LYS A 1 258 ? -4.369 -13.859 25.345 1.00 96.31 258 LYS A O 1
ATOM 2122 N N . HIS A 1 259 ? -4.499 -13.086 23.246 1.00 95.44 259 HIS A N 1
ATOM 2123 C CA . HIS A 1 259 ? -4.421 -11.669 23.626 1.00 95.44 259 HIS A CA 1
ATOM 2124 C C . HIS A 1 259 ? -5.705 -11.245 24.366 1.00 95.44 259 HIS A C 1
ATOM 2126 O O . HIS A 1 259 ? -6.785 -11.583 23.878 1.00 95.44 259 HIS A O 1
ATOM 2132 N N . PRO A 1 260 ? -5.643 -10.449 25.453 1.00 94.00 260 PRO A N 1
ATOM 2133 C CA . PRO A 1 260 ? -6.806 -10.070 26.276 1.00 94.00 260 PRO A CA 1
ATOM 2134 C C . PRO A 1 260 ? -7.765 -9.052 25.618 1.00 94.00 260 PRO A C 1
ATOM 2136 O O . PRO A 1 260 ? -8.438 -8.286 26.300 1.00 94.00 260 PRO A O 1
ATOM 2139 N N . GLY A 1 261 ? -7.829 -9.016 24.282 1.00 95.00 261 GLY A N 1
ATOM 2140 C CA . GLY A 1 261 ? -8.667 -8.084 23.528 1.00 95.00 261 GLY A CA 1
ATOM 2141 C C . GLY A 1 261 ? -8.284 -6.612 23.728 1.00 95.00 261 GLY A C 1
ATOM 2142 O O . GLY A 1 261 ? -7.103 -6.263 23.765 1.00 95.00 261 GLY A O 1
ATOM 2143 N N . SER A 1 262 ? -9.305 -5.761 23.810 1.00 96.75 262 SER A N 1
ATOM 2144 C CA . SER A 1 262 ? -9.254 -4.351 24.219 1.00 96.75 262 SER A CA 1
ATOM 2145 C C . SER A 1 262 ? -10.234 -4.098 25.374 1.00 96.75 262 SER A C 1
ATOM 2147 O O . SER A 1 262 ? -10.976 -5.001 25.753 1.00 96.75 262 SER A O 1
ATOM 2149 N N . VAL A 1 263 ? -10.306 -2.866 25.895 1.00 96.81 263 VAL A N 1
ATOM 2150 C CA . VAL A 1 263 ? -11.223 -2.496 26.997 1.00 96.81 263 VAL A CA 1
ATOM 2151 C C . VAL A 1 263 ? -12.678 -2.840 26.637 1.00 96.81 263 VAL A C 1
ATOM 2153 O O . VAL A 1 263 ? -13.383 -3.493 27.399 1.00 96.81 263 VAL A O 1
ATOM 2156 N N . LEU A 1 264 ? -13.075 -2.543 25.393 1.00 95.81 264 LEU A N 1
ATOM 2157 C CA . LEU A 1 264 ? -14.373 -2.918 24.817 1.00 95.81 264 LEU A CA 1
ATOM 2158 C C . LEU A 1 264 ? -14.578 -4.434 24.664 1.00 95.81 264 LEU A C 1
ATOM 2160 O O . LEU A 1 264 ? -15.705 -4.884 24.529 1.00 95.81 264 LEU A O 1
ATOM 2164 N N . THR A 1 265 ? -13.516 -5.239 24.629 1.00 95.75 265 THR A N 1
ATOM 2165 C CA . THR A 1 265 ? -13.662 -6.705 24.606 1.00 95.75 265 THR A CA 1
ATOM 2166 C C . THR A 1 265 ? -14.010 -7.232 25.994 1.00 95.75 265 THR A C 1
ATOM 2168 O O . THR A 1 265 ? -14.834 -8.132 26.087 1.00 95.75 265 THR A O 1
ATOM 2171 N N . LEU A 1 266 ? -13.445 -6.634 27.051 1.00 96.56 266 LEU A N 1
ATOM 2172 C CA . LEU A 1 266 ? -13.776 -6.967 28.440 1.00 96.56 266 LEU A CA 1
ATOM 2173 C C . LEU A 1 266 ? -15.188 -6.495 28.807 1.00 96.56 266 LEU A C 1
ATOM 2175 O O . LEU A 1 266 ? -15.998 -7.288 29.260 1.00 96.56 266 LEU A O 1
ATOM 2179 N N . PHE A 1 267 ? -15.546 -5.248 28.491 1.00 97.00 267 PHE A N 1
ATOM 2180 C CA . PHE A 1 267 ? -16.926 -4.785 28.690 1.00 97.00 267 PHE A CA 1
ATOM 2181 C C . PHE A 1 267 ? -17.947 -5.629 27.904 1.00 97.00 267 PHE A C 1
ATOM 2183 O O . PHE A 1 267 ? -19.080 -5.801 28.341 1.00 97.00 267 PHE A O 1
ATOM 2190 N N . ARG A 1 268 ? -17.552 -6.206 26.756 1.00 95.25 268 ARG A N 1
ATOM 2191 C CA . ARG A 1 268 ? -18.418 -7.124 26.005 1.00 95.25 268 ARG A CA 1
ATOM 2192 C C . ARG A 1 268 ? -18.524 -8.511 26.634 1.00 95.25 268 ARG A C 1
ATOM 2194 O O . ARG A 1 268 ? -19.619 -9.056 26.574 1.00 95.25 268 ARG A O 1
ATOM 2201 N N . SER A 1 269 ? -17.449 -9.081 27.193 1.00 94.50 269 SER A N 1
ATOM 2202 C CA . SER A 1 269 ? -17.544 -10.372 27.893 1.00 94.50 269 SER A CA 1
ATOM 2203 C C . SER A 1 269 ? -18.479 -10.269 29.088 1.00 94.50 269 SER A C 1
ATOM 2205 O O . SER A 1 269 ? -19.373 -11.097 29.234 1.00 94.50 269 SER A O 1
ATOM 2207 N N . ASP A 1 270 ? -18.313 -9.210 29.872 1.00 95.88 270 ASP A N 1
ATOM 2208 C CA . ASP A 1 270 ? -19.003 -9.034 31.142 1.00 95.88 270 ASP A CA 1
ATOM 2209 C C . ASP A 1 270 ? -20.504 -8.739 30.877 1.00 95.88 270 ASP A C 1
ATOM 2211 O O . ASP A 1 270 ? -21.360 -9.473 31.370 1.00 95.88 270 ASP A O 1
ATOM 2215 N N . LEU A 1 271 ? -20.843 -7.850 29.923 1.00 94.69 271 LEU A N 1
ATOM 2216 C CA . LEU A 1 271 ? -22.233 -7.678 29.445 1.00 94.69 271 LEU A CA 1
ATOM 2217 C C . LEU A 1 271 ? -22.867 -8.960 28.869 1.00 94.69 271 LEU A C 1
ATOM 2219 O O . LEU A 1 271 ? -24.084 -9.123 28.952 1.00 94.69 271 LEU A O 1
ATOM 2223 N N . SER A 1 272 ? -22.087 -9.850 28.241 1.00 91.44 272 SER A N 1
ATOM 2224 C CA . SER A 1 272 ? -22.608 -11.124 27.708 1.00 91.44 272 SER A CA 1
ATOM 2225 C C . SER A 1 272 ? -22.773 -12.224 28.762 1.00 91.44 272 SER A C 1
ATOM 2227 O O . SER A 1 272 ? -23.404 -13.234 28.469 1.00 91.44 272 SER A O 1
ATOM 2229 N N . ALA A 1 273 ? -22.234 -12.031 29.969 1.00 93.12 273 ALA A N 1
ATOM 2230 C CA . ALA A 1 273 ? -22.561 -12.849 31.135 1.00 93.12 273 ALA A CA 1
ATOM 2231 C C . ALA A 1 273 ? -23.810 -12.307 31.856 1.00 93.12 273 ALA A C 1
ATOM 2233 O O . ALA A 1 273 ? -24.652 -13.085 32.289 1.00 93.12 273 ALA A O 1
ATOM 2234 N N . GLU A 1 274 ? -23.963 -10.979 31.927 1.00 93.06 274 GLU A N 1
ATOM 2235 C CA . GLU A 1 274 ? -25.146 -10.312 32.496 1.00 93.06 274 GLU A CA 1
ATOM 2236 C C . GLU A 1 274 ? -26.414 -10.468 31.638 1.00 93.06 274 GLU A C 1
ATOM 2238 O O . GLU A 1 274 ? -27.524 -10.485 32.166 1.00 93.06 274 GLU A O 1
ATOM 2243 N N . SER A 1 275 ? -26.279 -10.538 30.308 1.00 87.75 275 SER A N 1
ATOM 2244 C CA . SER A 1 275 ? -27.420 -10.578 29.388 1.00 87.75 275 SER A CA 1
ATOM 2245 C C . SER A 1 275 ? -27.323 -11.712 28.367 1.00 87.75 275 SER A C 1
ATOM 2247 O O . SER A 1 275 ? -26.477 -11.707 27.475 1.00 87.75 275 SER A O 1
ATOM 2249 N N . SER A 1 276 ? -28.264 -12.659 28.463 1.00 82.06 276 SER A N 1
ATOM 2250 C CA . SER A 1 276 ? -28.401 -13.789 27.528 1.00 82.06 276 SER A CA 1
ATOM 2251 C C . SER A 1 276 ? -28.763 -13.358 26.097 1.00 82.06 276 SER A C 1
ATOM 2253 O O . SER A 1 276 ? -28.572 -14.124 25.154 1.00 82.06 276 SER A O 1
ATOM 2255 N N . ALA A 1 277 ? -29.308 -12.151 25.916 1.00 85.94 277 ALA A N 1
ATOM 2256 C CA . ALA A 1 277 ? -29.661 -11.607 24.610 1.00 85.94 277 ALA A CA 1
ATOM 2257 C C . ALA A 1 277 ? -28.428 -11.025 23.896 1.00 85.94 277 ALA A C 1
ATOM 2259 O O . ALA A 1 277 ? -27.729 -10.160 24.424 1.00 85.94 277 ALA A O 1
ATOM 2260 N N . MET A 1 278 ? -28.181 -11.453 22.654 1.00 89.81 278 MET A N 1
ATOM 2261 C CA . MET A 1 278 ? -27.022 -11.019 21.867 1.00 89.81 278 MET A CA 1
ATOM 2262 C C . MET A 1 278 ? -27.159 -9.562 21.379 1.00 89.81 278 MET A C 1
ATOM 2264 O O . MET A 1 278 ? -27.555 -9.310 20.242 1.00 89.81 278 MET A O 1
ATOM 2268 N N . LEU A 1 279 ? -26.782 -8.601 22.230 1.00 92.31 279 LEU A N 1
ATOM 2269 C CA . LEU A 1 279 ? -26.803 -7.162 21.931 1.00 92.31 279 LEU A CA 1
ATOM 2270 C C . LEU A 1 279 ? -26.120 -6.815 20.597 1.00 92.31 279 LEU A C 1
ATOM 2272 O O . LEU A 1 279 ? -25.010 -7.280 20.295 1.00 92.31 279 LEU A O 1
ATOM 2276 N N . SER A 1 280 ? -26.739 -5.916 19.827 1.00 93.56 280 SER A N 1
ATOM 2277 C CA . SER A 1 280 ? -26.167 -5.444 18.570 1.00 93.56 280 SER A CA 1
ATOM 2278 C C . SER A 1 280 ? -24.903 -4.611 18.796 1.00 93.56 280 SER A C 1
ATOM 2280 O O . SER A 1 280 ? -24.657 -4.007 19.846 1.00 93.56 280 SER A O 1
ATOM 2282 N N . ARG A 1 281 ? -24.095 -4.489 17.738 1.00 92.19 281 ARG A N 1
ATOM 2283 C CA . ARG A 1 281 ? -22.867 -3.680 17.755 1.00 92.19 281 ARG A CA 1
ATOM 2284 C C . ARG A 1 281 ? -23.123 -2.181 17.990 1.00 92.19 281 ARG A C 1
ATOM 2286 O O . ARG A 1 281 ? -22.182 -1.472 18.348 1.00 92.19 281 ARG A O 1
ATOM 2293 N N . GLN A 1 282 ? -24.347 -1.692 17.769 1.00 93.56 282 GLN A N 1
ATOM 2294 C CA . GLN A 1 282 ? -24.715 -0.299 18.042 1.00 93.56 282 GLN A CA 1
ATOM 2295 C C . GLN A 1 282 ? -25.126 -0.102 19.504 1.00 93.56 282 GLN A C 1
ATOM 2297 O O . GLN A 1 282 ? -24.622 0.814 20.148 1.00 93.56 282 GLN A O 1
ATOM 2302 N N . GLU A 1 283 ? -25.965 -0.981 20.054 1.00 94.38 283 GLU A N 1
ATOM 2303 C CA . GLU A 1 283 ? -26.384 -0.924 21.464 1.00 94.38 283 GLU A CA 1
ATOM 2304 C C . GLU A 1 283 ? -25.200 -1.119 22.406 1.00 94.38 283 GLU A C 1
ATOM 2306 O O . GLU A 1 283 ? -25.050 -0.370 23.366 1.00 94.38 283 GLU A O 1
ATOM 2311 N N . PHE A 1 284 ? -24.297 -2.048 22.078 1.00 94.69 284 PHE A N 1
ATOM 2312 C CA . PHE A 1 284 ? -23.049 -2.236 22.813 1.00 94.69 284 PHE A CA 1
ATOM 2313 C C . PHE A 1 284 ? -22.202 -0.949 22.879 1.00 94.69 284 PHE A C 1
ATOM 2315 O O . PHE A 1 284 ? -21.616 -0.644 23.916 1.00 94.69 284 PHE A O 1
ATOM 2322 N N . ARG A 1 285 ? -22.158 -0.165 21.788 1.00 94.06 285 ARG A N 1
ATOM 2323 C CA . ARG A 1 285 ? -21.490 1.146 21.791 1.00 94.06 285 ARG A CA 1
ATOM 2324 C C . ARG A 1 285 ? -22.239 2.152 22.652 1.00 94.06 285 ARG A C 1
ATOM 2326 O O . ARG A 1 285 ? -21.613 2.726 23.527 1.00 94.06 285 ARG A O 1
ATOM 2333 N N . ARG A 1 286 ? -23.560 2.290 22.483 1.00 96.69 286 ARG A N 1
ATOM 2334 C CA . ARG A 1 286 ? -24.387 3.189 23.310 1.00 96.69 286 ARG A CA 1
ATOM 2335 C C . ARG A 1 286 ? -24.197 2.912 24.805 1.00 96.69 286 ARG A C 1
ATOM 2337 O O . ARG A 1 286 ? -23.892 3.845 25.534 1.00 96.69 286 ARG A O 1
ATOM 2344 N N . ARG A 1 287 ? -24.257 1.643 25.233 1.00 96.81 287 ARG A N 1
ATOM 2345 C CA . ARG A 1 287 ? -24.010 1.238 26.630 1.00 96.81 287 ARG A CA 1
ATOM 2346 C C . ARG A 1 287 ? -22.596 1.574 27.109 1.00 96.81 287 ARG A C 1
ATOM 2348 O O . ARG A 1 287 ? -22.444 1.973 28.254 1.00 96.81 287 ARG A O 1
ATOM 2355 N N . TRP A 1 288 ? -21.568 1.442 26.265 1.00 97.19 288 TRP A N 1
ATOM 2356 C CA . TRP A 1 288 ? -20.208 1.868 26.627 1.00 97.19 288 TRP A CA 1
ATOM 2357 C C . TRP A 1 288 ? -20.093 3.390 26.717 1.00 97.19 288 TRP A C 1
ATOM 2359 O O . TRP A 1 288 ? -19.498 3.911 27.653 1.00 97.19 288 TRP A O 1
ATOM 2369 N N . ASP A 1 289 ? -20.666 4.120 25.765 1.00 97.06 289 ASP A N 1
ATOM 2370 C CA . ASP A 1 289 ? -20.600 5.577 25.727 1.00 97.06 289 ASP A CA 1
ATOM 2371 C C . ASP A 1 289 ? -21.344 6.173 26.942 1.00 97.06 289 ASP A C 1
ATOM 2373 O O . ASP A 1 289 ? -20.808 7.072 27.589 1.00 97.06 289 ASP A O 1
ATOM 2377 N N . GLN A 1 290 ? -22.477 5.573 27.334 1.00 97.75 290 GLN A N 1
ATOM 2378 C CA . GLN A 1 290 ? -23.259 5.857 28.550 1.00 97.75 290 GLN A CA 1
ATOM 2379 C C . GLN A 1 290 ? -22.632 5.349 29.863 1.00 97.75 290 GLN A C 1
ATOM 2381 O O . GLN A 1 290 ? -23.071 5.772 30.928 1.00 97.75 290 GLN A O 1
ATOM 2386 N N . LEU A 1 291 ? -21.640 4.449 29.824 1.00 97.62 291 LEU A N 1
ATOM 2387 C CA . LEU A 1 291 ? -21.016 3.916 31.039 1.00 97.62 291 LEU A CA 1
ATOM 2388 C C . LEU A 1 291 ? -20.300 5.037 31.806 1.00 97.62 291 LEU A C 1
ATOM 2390 O O . LEU A 1 291 ? -19.612 5.867 31.213 1.00 97.62 291 LEU A O 1
ATOM 2394 N N . ASP A 1 292 ? -20.432 5.042 33.123 1.00 98.25 292 ASP A N 1
ATOM 2395 C CA . ASP A 1 292 ? -19.785 6.022 33.992 1.00 98.25 292 ASP A CA 1
ATOM 2396 C C . ASP A 1 292 ? -18.233 6.042 33.832 1.00 98.25 292 ASP A C 1
ATOM 2398 O O . ASP A 1 292 ? -17.625 4.980 33.631 1.00 98.25 292 ASP A O 1
ATOM 2402 N N . PRO A 1 293 ? -17.566 7.220 33.863 1.00 97.62 293 PRO A N 1
ATOM 2403 C CA . PRO A 1 293 ? -16.106 7.340 33.799 1.00 97.62 293 PRO A CA 1
ATOM 2404 C C . PRO A 1 293 ? -15.318 6.479 34.799 1.00 97.62 293 PRO A C 1
ATOM 2406 O O . PRO A 1 293 ? -14.279 5.949 34.400 1.00 97.62 293 PRO A O 1
ATOM 2409 N N . GLU A 1 294 ? -15.779 6.283 36.035 1.00 97.69 294 GLU A N 1
ATOM 2410 C CA . GLU A 1 294 ? -15.050 5.495 37.041 1.00 97.69 294 GLU A CA 1
ATOM 2411 C C . GLU A 1 294 ? -15.048 4.007 36.664 1.00 97.69 294 GLU A C 1
ATOM 2413 O O . GLU A 1 294 ? -14.001 3.346 36.649 1.00 97.69 294 GLU A O 1
ATOM 2418 N N . LYS A 1 295 ? -16.195 3.498 36.196 1.00 97.81 295 LYS A N 1
ATOM 2419 C CA . LYS A 1 295 ? -16.294 2.144 35.621 1.00 97.81 295 LYS A CA 1
ATOM 2420 C C . LYS A 1 295 ? -15.454 2.006 34.344 1.00 97.81 295 LYS A C 1
ATOM 2422 O O . LYS A 1 295 ? -14.812 0.976 34.129 1.00 97.81 295 LYS A O 1
ATOM 2427 N N . LYS A 1 296 ? -15.370 3.045 33.502 1.00 97.81 296 LYS A N 1
ATOM 2428 C CA . LYS A 1 296 ? -14.456 3.062 32.338 1.00 97.81 296 LYS A CA 1
ATOM 2429 C C . LYS A 1 296 ? -12.978 2.984 32.756 1.00 97.81 296 LYS A C 1
ATOM 2431 O O . LYS A 1 296 ? -12.194 2.340 32.046 1.00 97.81 296 LYS A O 1
ATOM 2436 N N . THR A 1 297 ? -12.581 3.579 33.886 1.00 96.69 297 THR A N 1
ATOM 2437 C CA . THR A 1 297 ? -11.230 3.394 34.446 1.00 96.69 297 THR A CA 1
ATOM 2438 C C . THR A 1 297 ? -11.019 1.988 35.008 1.00 96.69 297 THR A C 1
ATOM 2440 O O . THR A 1 297 ? -10.024 1.365 34.639 1.00 96.69 297 THR A O 1
ATOM 2443 N N . GLU A 1 298 ? -11.973 1.416 35.750 1.00 98.00 298 GLU A N 1
ATOM 2444 C CA . GLU A 1 298 ? -11.898 0.034 36.267 1.00 98.00 298 GLU A CA 1
ATOM 2445 C C . GLU A 1 298 ? -11.655 -0.994 35.141 1.00 98.00 298 GLU A C 1
ATOM 2447 O O . GLU A 1 298 ? -10.705 -1.782 35.190 1.00 98.00 298 GLU A O 1
ATOM 2452 N N . TYR A 1 299 ? -12.431 -0.933 34.050 1.00 98.06 299 TYR A N 1
ATOM 2453 C CA . TYR A 1 299 ? -12.216 -1.791 32.875 1.00 98.06 299 TYR A CA 1
ATOM 2454 C C . TYR A 1 299 ? -10.841 -1.582 32.213 1.00 98.06 299 TYR A C 1
ATOM 2456 O O . TYR A 1 299 ? -10.280 -2.514 31.623 1.00 98.06 299 TYR A O 1
ATOM 2464 N N . SER A 1 300 ? -10.277 -0.375 32.303 1.00 96.56 300 SER A N 1
ATOM 2465 C CA . SER A 1 300 ? -8.950 -0.055 31.765 1.00 96.56 300 SER A CA 1
ATOM 2466 C C . SER A 1 300 ? -7.826 -0.635 32.633 1.00 96.56 300 SER A C 1
ATOM 2468 O O . SER A 1 300 ? -6.837 -1.146 32.099 1.00 96.56 300 SER A O 1
ATOM 2470 N N . GLU A 1 301 ? -7.992 -0.652 33.956 1.00 97.56 301 GLU A N 1
ATOM 2471 C CA . GLU A 1 301 ? -7.063 -1.300 34.889 1.00 97.56 301 GLU A CA 1
ATOM 2472 C C . GLU A 1 301 ? -7.151 -2.829 34.827 1.00 97.56 301 GLU A C 1
ATOM 2474 O O . GLU A 1 301 ? -6.121 -3.507 34.744 1.00 97.56 301 GLU A O 1
ATOM 2479 N N . ARG A 1 302 ? -8.365 -3.389 34.727 1.00 97.88 302 ARG A N 1
ATOM 2480 C CA . ARG A 1 302 ? -8.580 -4.825 34.473 1.00 97.88 302 ARG A CA 1
ATOM 2481 C C . ARG A 1 302 ? -7.953 -5.260 33.141 1.00 97.88 302 ARG A C 1
ATOM 2483 O O . ARG A 1 302 ? -7.382 -6.352 33.076 1.00 97.88 302 ARG A O 1
ATOM 2490 N N . LEU A 1 303 ? -7.952 -4.409 32.104 1.00 97.44 303 LEU A N 1
ATOM 2491 C CA . LEU A 1 303 ? -7.175 -4.664 30.880 1.00 97.44 303 LEU A CA 1
ATOM 2492 C C . LEU A 1 303 ? -5.663 -4.584 31.118 1.00 97.44 303 LEU A C 1
ATOM 2494 O O . LEU A 1 303 ? -4.939 -5.433 30.596 1.00 97.44 303 LEU A O 1
ATOM 2498 N N . ARG A 1 304 ? -5.168 -3.591 31.870 1.00 95.88 304 ARG A N 1
ATOM 2499 C CA . ARG A 1 304 ? -3.736 -3.446 32.184 1.00 95.88 304 ARG A CA 1
ATOM 2500 C C . ARG A 1 304 ? -3.205 -4.708 32.868 1.00 95.88 304 ARG A C 1
ATOM 2502 O O . ARG A 1 304 ? -2.280 -5.323 32.342 1.00 95.88 304 ARG A O 1
ATOM 2509 N N . LYS A 1 305 ? -3.871 -5.166 33.935 1.00 98.12 305 LYS A N 1
ATOM 2510 C CA . LYS A 1 305 ? -3.531 -6.406 34.652 1.00 98.12 305 LYS A CA 1
ATOM 2511 C C . LYS A 1 305 ? -3.525 -7.625 33.716 1.00 98.12 305 LYS A C 1
ATOM 2513 O O . LYS A 1 305 ? -2.490 -8.272 33.570 1.00 98.12 305 LYS A O 1
ATOM 2518 N N . LYS A 1 306 ? -4.618 -7.865 32.974 1.00 97.50 306 LYS A N 1
ATOM 2519 C CA . LYS A 1 306 ? -4.702 -8.961 31.980 1.00 97.50 306 LYS A CA 1
ATOM 2520 C C . LYS A 1 306 ? -3.643 -8.857 30.867 1.00 97.50 306 LYS A C 1
ATOM 2522 O O . LYS A 1 306 ? -3.228 -9.873 30.313 1.00 97.50 306 LYS A O 1
ATOM 2527 N N . THR A 1 307 ? -3.184 -7.650 30.525 1.00 94.62 307 THR A N 1
ATOM 2528 C CA . THR A 1 307 ? -2.123 -7.420 29.526 1.00 94.62 307 THR A CA 1
ATOM 2529 C C . THR A 1 307 ? -0.747 -7.802 30.056 1.00 94.62 307 THR A C 1
ATOM 2531 O O . THR A 1 307 ? 0.040 -8.387 29.310 1.00 94.62 307 THR A O 1
ATOM 2534 N N . ASP A 1 308 ? -0.452 -7.516 31.323 1.00 95.44 308 ASP A N 1
ATOM 2535 C CA . ASP A 1 308 ? 0.820 -7.880 31.948 1.00 95.44 308 ASP A CA 1
ATOM 2536 C C . ASP A 1 308 ? 0.885 -9.378 32.303 1.00 95.44 308 ASP A C 1
ATOM 2538 O O . ASP A 1 308 ? 1.898 -10.021 32.018 1.00 95.44 308 ASP A O 1
ATOM 2542 N N . GLU A 1 309 ? -0.228 -9.986 32.729 1.00 97.12 309 GLU A N 1
ATOM 2543 C CA . GLU A 1 309 ? -0.387 -11.450 32.812 1.00 97.12 309 GLU A CA 1
ATOM 2544 C C . GLU A 1 309 ? -0.143 -12.136 31.453 1.00 97.12 309 GLU A C 1
ATOM 2546 O O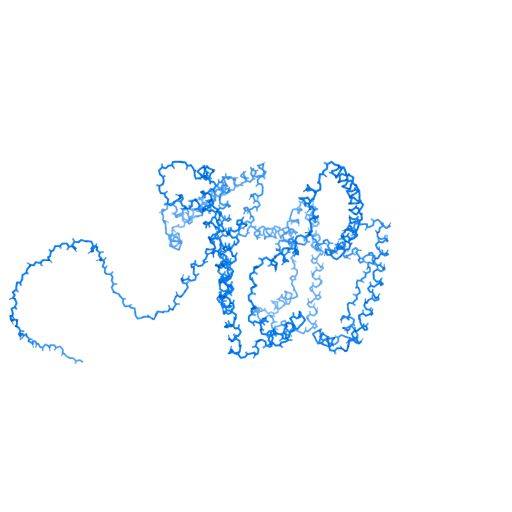 . GLU A 1 309 ? 0.634 -13.089 31.350 1.00 97.12 309 GLU A O 1
ATOM 2551 N N . TYR A 1 310 ? -0.761 -11.629 30.378 1.00 97.00 310 TYR A N 1
ATOM 2552 C CA . TYR A 1 310 ? -0.540 -12.120 29.013 1.00 97.00 310 TYR A CA 1
ATOM 2553 C C . TYR A 1 310 ? 0.920 -11.950 28.566 1.00 97.00 310 TYR A C 1
ATOM 2555 O O . TYR A 1 310 ? 1.470 -12.845 27.924 1.00 97.00 310 TYR A O 1
ATOM 2563 N N . ARG A 1 311 ? 1.582 -10.839 28.920 1.00 93.38 311 ARG A N 1
ATOM 2564 C CA . ARG A 1 311 ? 3.009 -10.617 28.626 1.00 93.38 311 ARG A CA 1
ATOM 2565 C C . ARG A 1 311 ? 3.910 -11.606 29.362 1.00 93.38 311 ARG A C 1
ATOM 2567 O O . ARG A 1 311 ? 4.892 -12.032 28.763 1.00 93.38 311 ARG A O 1
ATOM 2574 N N . ALA A 1 312 ? 3.604 -11.964 30.609 1.00 96.81 312 ALA A N 1
ATOM 2575 C CA . ALA A 1 312 ? 4.350 -12.976 31.359 1.00 96.81 312 ALA A CA 1
ATOM 2576 C C . ALA A 1 312 ? 4.195 -14.363 30.714 1.00 96.81 312 ALA A C 1
ATOM 2578 O O . ALA A 1 312 ? 5.189 -14.964 30.303 1.00 96.81 312 ALA A O 1
ATOM 2579 N N . LYS A 1 313 ? 2.948 -14.804 30.494 1.00 97.31 313 LYS A N 1
ATOM 2580 C CA . LYS A 1 313 ? 2.640 -16.092 29.846 1.00 97.31 313 LYS A CA 1
ATOM 2581 C C . LYS A 1 313 ? 3.223 -16.193 28.430 1.00 97.31 313 LYS A C 1
ATOM 2583 O O . LYS A 1 313 ? 3.662 -17.261 28.020 1.00 97.31 313 LYS A O 1
ATOM 2588 N N . LEU A 1 314 ? 3.276 -15.090 27.675 1.00 96.31 314 LEU A N 1
ATOM 2589 C CA . LEU A 1 314 ? 3.863 -15.066 26.329 1.00 96.31 314 LEU A CA 1
ATOM 2590 C C . LEU A 1 314 ? 5.402 -15.155 26.330 1.00 96.31 314 LEU A C 1
ATOM 2592 O O . LEU A 1 314 ? 5.957 -15.603 25.328 1.00 96.31 314 LEU A O 1
ATOM 2596 N N . ARG A 1 315 ? 6.091 -14.754 27.413 1.00 95.88 315 ARG A N 1
ATOM 2597 C CA . ARG A 1 315 ? 7.529 -15.044 27.589 1.00 95.88 315 ARG A CA 1
ATOM 2598 C C . ARG A 1 315 ? 7.721 -16.533 27.843 1.00 95.88 315 ARG A C 1
ATOM 2600 O O . ARG A 1 315 ? 8.288 -17.194 26.992 1.00 95.88 315 ARG A O 1
ATOM 2607 N N . GLN A 1 316 ? 7.093 -17.066 28.895 1.00 97.69 316 GLN A N 1
ATOM 2608 C CA . GLN A 1 316 ? 7.146 -18.493 29.251 1.00 97.69 316 GLN A CA 1
ATOM 2609 C C . GLN A 1 316 ? 6.855 -19.406 28.047 1.00 97.69 316 GLN A C 1
ATOM 2611 O O . GLN A 1 316 ? 7.616 -20.329 27.770 1.00 97.69 316 GLN A O 1
ATOM 2616 N N . TRP A 1 317 ? 5.807 -19.095 27.273 1.00 97.62 317 TRP A N 1
ATOM 2617 C CA . TRP A 1 317 ? 5.507 -19.784 26.017 1.00 97.62 317 TRP A CA 1
ATOM 2618 C C . TRP A 1 317 ? 6.645 -19.682 24.995 1.00 97.62 317 TRP A C 1
ATOM 2620 O O . TRP A 1 317 ? 7.053 -20.689 24.431 1.00 97.62 317 TRP A O 1
ATOM 2630 N N . ARG A 1 318 ? 7.181 -18.481 24.746 1.00 96.50 318 ARG A N 1
ATOM 2631 C CA . ARG A 1 318 ? 8.288 -18.287 23.800 1.00 96.50 318 ARG A CA 1
ATOM 2632 C C . ARG A 1 318 ? 9.534 -19.064 24.218 1.00 96.50 318 ARG A C 1
ATOM 2634 O O . ARG A 1 318 ? 10.181 -19.656 23.361 1.00 96.50 318 ARG A O 1
ATOM 2641 N N . ASP A 1 319 ? 9.861 -19.038 25.499 1.00 96.56 319 ASP A N 1
ATOM 2642 C CA . ASP A 1 319 ? 11.078 -19.635 26.038 1.00 96.56 319 ASP A CA 1
ATOM 2643 C C . ASP A 1 319 ? 10.965 -21.177 25.999 1.00 96.56 319 ASP A C 1
ATOM 2645 O O . ASP A 1 319 ? 11.906 -21.857 25.600 1.00 96.56 319 ASP A O 1
ATOM 2649 N N . SER A 1 320 ? 9.762 -21.722 26.237 1.00 97.75 320 SER A N 1
ATOM 2650 C CA . SER A 1 320 ? 9.412 -23.133 25.996 1.00 97.75 320 SER A CA 1
ATOM 2651 C C . SER A 1 320 ? 9.452 -23.533 24.508 1.00 97.75 320 SER A C 1
ATOM 2653 O O . SER A 1 320 ? 9.954 -24.608 24.171 1.00 97.75 320 SER A O 1
ATOM 2655 N N . MET A 1 321 ? 8.996 -22.672 23.590 1.00 97.25 321 MET A N 1
ATOM 2656 C CA . MET A 1 321 ? 9.112 -22.923 22.144 1.00 97.25 321 MET A CA 1
ATOM 2657 C C . MET A 1 321 ? 10.574 -22.950 21.679 1.00 97.25 321 MET A C 1
ATOM 2659 O O . MET A 1 321 ? 10.918 -23.752 20.820 1.00 97.25 321 MET A O 1
ATOM 2663 N N . LEU A 1 322 ? 11.445 -22.117 22.261 1.00 93.81 322 LEU A N 1
ATOM 2664 C CA . LEU A 1 322 ? 12.885 -22.152 21.986 1.00 93.81 322 LEU A CA 1
ATOM 2665 C C . LEU A 1 322 ? 13.536 -23.425 22.552 1.00 93.81 322 LEU A C 1
ATOM 2667 O O . LEU A 1 322 ? 14.279 -24.089 21.837 1.00 93.81 322 LEU A O 1
ATOM 2671 N N . ALA A 1 323 ? 13.212 -23.805 23.793 1.00 95.69 323 ALA A N 1
ATOM 2672 C CA . ALA A 1 323 ? 13.731 -25.024 24.423 1.00 95.69 323 ALA A CA 1
ATOM 2673 C C . ALA A 1 323 ? 13.296 -26.322 23.711 1.00 95.69 323 ALA A C 1
ATOM 2675 O O . ALA A 1 323 ? 14.022 -27.308 23.735 1.00 95.69 323 ALA A O 1
ATOM 2676 N N . SER A 1 324 ? 12.133 -26.318 23.050 1.00 95.44 324 SER A N 1
ATOM 2677 C CA . SER A 1 324 ? 11.619 -27.449 22.260 1.00 95.44 324 SER A CA 1
ATOM 2678 C C . SER A 1 324 ? 12.046 -27.437 20.783 1.00 95.44 324 SER A C 1
ATOM 2680 O O . SER A 1 324 ? 11.516 -28.217 19.998 1.00 95.44 324 SER A O 1
ATOM 2682 N N . GLY A 1 325 ? 12.965 -26.550 20.377 1.00 93.56 325 GLY A N 1
ATOM 2683 C CA . GLY A 1 325 ? 13.448 -26.456 18.991 1.00 93.56 325 GLY A CA 1
ATOM 2684 C C . GLY A 1 325 ? 12.455 -25.839 17.994 1.00 93.56 325 GLY A C 1
ATOM 2685 O O . GLY A 1 325 ? 12.722 -25.810 16.799 1.00 93.56 325 GLY A O 1
ATOM 2686 N N . ASN A 1 326 ? 11.326 -25.301 18.460 1.00 93.25 326 ASN A N 1
ATOM 2687 C CA . ASN A 1 326 ? 10.270 -24.708 17.633 1.00 93.25 326 ASN A CA 1
ATOM 2688 C C . ASN A 1 326 ? 10.468 -23.190 17.421 1.00 93.25 326 ASN A C 1
ATOM 2690 O O . ASN A 1 326 ? 9.514 -22.397 17.450 1.00 93.25 326 ASN A O 1
ATOM 2694 N N . ASP A 1 327 ? 11.716 -22.755 17.222 1.00 91.62 327 ASP A N 1
ATOM 2695 C CA . ASP A 1 327 ? 12.068 -21.342 17.048 1.00 91.62 327 ASP A CA 1
ATOM 2696 C C . ASP A 1 327 ? 11.444 -20.750 15.769 1.00 91.62 327 ASP A C 1
ATOM 2698 O O . ASP A 1 327 ? 10.983 -19.603 15.777 1.00 91.62 327 ASP A O 1
ATOM 2702 N N . GLU A 1 328 ? 11.336 -21.547 14.699 1.00 87.69 328 GLU A N 1
ATOM 2703 C CA . GLU A 1 328 ? 10.739 -21.153 13.423 1.00 87.69 328 GLU A CA 1
ATOM 2704 C C . GLU A 1 328 ? 9.363 -20.505 13.600 1.00 87.69 328 GLU A C 1
ATOM 2706 O O . GLU A 1 328 ? 9.110 -19.446 13.021 1.00 87.69 328 GLU A O 1
ATOM 2711 N N . ILE A 1 329 ? 8.501 -21.072 14.454 1.00 90.69 329 ILE A N 1
ATOM 2712 C CA . ILE A 1 329 ? 7.150 -20.562 14.741 1.00 90.69 329 ILE A CA 1
ATOM 2713 C C . ILE A 1 329 ? 7.232 -19.178 15.407 1.00 90.69 329 ILE A C 1
ATOM 2715 O O . ILE A 1 329 ? 6.524 -18.237 15.025 1.00 90.69 329 ILE A O 1
ATOM 2719 N N . VAL A 1 330 ? 8.149 -19.005 16.364 1.00 91.88 330 VAL A N 1
ATOM 2720 C CA . VAL A 1 330 ? 8.412 -17.726 17.047 1.00 91.88 330 VAL A CA 1
ATOM 2721 C C . VAL A 1 330 ? 8.931 -16.675 16.055 1.00 91.88 330 VAL A C 1
ATOM 2723 O O . VAL A 1 330 ? 8.471 -15.522 16.052 1.00 91.88 330 VAL A O 1
ATOM 2726 N N . HIS A 1 331 ? 9.853 -17.061 15.172 1.00 86.19 331 HIS A N 1
ATOM 2727 C CA . HIS A 1 331 ? 10.432 -16.195 14.147 1.00 86.19 331 HIS A CA 1
ATOM 2728 C C . HIS A 1 331 ? 9.442 -15.876 13.015 1.00 86.19 331 HIS A C 1
ATOM 2730 O O . HIS A 1 331 ? 9.420 -14.746 12.517 1.00 86.19 331 HIS A O 1
ATOM 2736 N N . ALA A 1 332 ? 8.589 -16.815 12.611 1.00 84.38 332 ALA A N 1
ATOM 2737 C CA . ALA A 1 332 ? 7.548 -16.629 11.604 1.00 84.38 332 ALA A CA 1
ATOM 2738 C C . ALA A 1 332 ? 6.468 -15.658 12.093 1.00 84.38 332 ALA A C 1
ATOM 2740 O O . ALA A 1 332 ? 6.204 -14.650 11.438 1.00 84.38 332 ALA A O 1
ATOM 2741 N N . LEU A 1 333 ? 5.930 -15.858 13.299 1.00 85.00 333 LEU A N 1
ATOM 2742 C CA . LEU A 1 333 ? 4.953 -14.946 13.907 1.00 85.00 333 LEU A CA 1
ATOM 2743 C C . LEU A 1 333 ? 5.504 -13.530 14.117 1.00 85.00 333 LEU A C 1
ATOM 2745 O O . LEU A 1 333 ? 4.777 -12.540 13.963 1.00 85.00 333 LEU A O 1
ATOM 2749 N N . SER A 1 334 ? 6.794 -13.421 14.437 1.00 82.69 334 SER A N 1
ATOM 2750 C CA . SER A 1 334 ? 7.496 -12.139 14.544 1.00 82.69 334 SER A CA 1
ATOM 2751 C C . SER A 1 334 ? 7.603 -11.430 13.187 1.00 82.69 334 SER A C 1
ATOM 2753 O O . SER A 1 334 ? 7.347 -10.225 13.110 1.00 82.69 334 SER A O 1
ATOM 2755 N N . ARG A 1 335 ? 7.890 -12.177 12.109 1.00 74.81 335 ARG A N 1
ATOM 2756 C CA . ARG A 1 335 ? 7.890 -11.692 10.715 1.00 74.81 335 ARG A CA 1
ATOM 2757 C C . ARG A 1 335 ? 6.475 -11.308 10.241 1.00 74.81 335 ARG A C 1
ATOM 2759 O O . ARG A 1 335 ? 6.286 -10.229 9.686 1.00 74.81 335 ARG A O 1
ATOM 2766 N N . CYS A 1 336 ? 5.442 -12.099 10.537 1.00 68.69 336 CYS A N 1
ATOM 2767 C CA . CYS A 1 336 ? 4.060 -11.813 10.124 1.00 68.69 336 CYS A CA 1
ATOM 2768 C C . CYS A 1 336 ? 3.499 -10.492 10.688 1.00 68.69 336 CYS A C 1
ATOM 2770 O O . CYS A 1 336 ? 2.637 -9.875 10.059 1.00 68.69 336 CYS A O 1
ATOM 2772 N N . LYS A 1 337 ? 3.987 -10.015 11.844 1.00 62.81 337 LYS A N 1
ATOM 2773 C CA . LYS A 1 337 ? 3.580 -8.717 12.419 1.00 62.81 337 LYS A CA 1
ATOM 2774 C C . LYS A 1 337 ? 4.166 -7.496 11.696 1.00 62.81 337 LYS A C 1
ATOM 2776 O O . LYS A 1 337 ? 3.627 -6.403 11.860 1.00 62.81 337 LYS A O 1
ATOM 2781 N N . THR A 1 338 ? 5.232 -7.637 10.902 1.00 51.72 338 THR A N 1
ATOM 2782 C CA . THR A 1 338 ? 5.847 -6.509 10.171 1.00 51.72 338 THR A CA 1
ATOM 2783 C C . THR A 1 338 ? 5.336 -6.350 8.736 1.00 51.72 338 THR A C 1
ATOM 2785 O O . THR A 1 338 ? 5.597 -5.319 8.120 1.00 51.72 338 THR A O 1
ATOM 2788 N N . GLY A 1 339 ? 4.546 -7.302 8.222 1.00 46.78 339 GLY A N 1
ATOM 2789 C CA . GLY A 1 339 ? 4.048 -7.324 6.837 1.00 46.78 339 GLY A CA 1
ATOM 2790 C C . GLY A 1 339 ? 3.060 -6.214 6.438 1.00 46.78 339 GLY A C 1
ATOM 2791 O O . GLY A 1 339 ? 2.711 -6.099 5.262 1.00 46.78 339 GLY A O 1
ATOM 2792 N N . THR A 1 340 ? 2.601 -5.370 7.368 1.00 48.69 340 THR A N 1
ATOM 2793 C CA . THR A 1 340 ? 1.769 -4.204 7.030 1.00 48.69 340 THR A CA 1
ATOM 2794 C C . THR A 1 340 ? 2.603 -3.187 6.251 1.00 48.69 340 THR A C 1
ATOM 2796 O O . THR A 1 340 ? 3.558 -2.627 6.779 1.00 48.69 340 THR A O 1
ATOM 2799 N N . ARG A 1 341 ? 2.214 -2.915 4.999 1.00 45.62 341 ARG A N 1
ATOM 2800 C CA . ARG A 1 341 ? 3.015 -2.238 3.953 1.00 45.62 341 ARG A CA 1
ATOM 2801 C C . ARG A 1 341 ? 3.607 -0.859 4.302 1.00 45.62 341 ARG A C 1
ATOM 2803 O O . ARG A 1 341 ? 4.529 -0.422 3.623 1.00 45.62 341 ARG A O 1
ATOM 2810 N N . ALA A 1 342 ? 3.124 -0.197 5.353 1.00 43.56 342 ALA A N 1
ATOM 2811 C CA . ALA A 1 342 ? 3.767 0.987 5.929 1.00 43.56 342 ALA A CA 1
ATOM 2812 C C . ALA A 1 342 ? 5.204 0.700 6.419 1.00 43.56 342 ALA A C 1
ATOM 2814 O O . ALA A 1 342 ? 6.063 1.578 6.383 1.00 43.56 342 ALA A O 1
ATOM 2815 N N . ASN A 1 343 ? 5.484 -0.543 6.829 1.00 46.44 343 ASN A N 1
ATOM 2816 C CA . ASN A 1 343 ? 6.661 -0.869 7.625 1.00 46.44 343 ASN A CA 1
ATOM 2817 C C . ASN A 1 343 ? 7.870 -1.394 6.851 1.00 46.44 343 ASN A C 1
ATOM 2819 O O . ASN A 1 343 ? 8.904 -1.663 7.462 1.00 46.44 343 ASN A O 1
ATOM 2823 N N . GLN A 1 344 ? 7.811 -1.411 5.518 1.00 45.81 344 GLN A N 1
ATOM 2824 C CA . GLN A 1 344 ? 9.006 -1.604 4.686 1.00 45.81 344 GLN A CA 1
ATOM 2825 C C . GLN A 1 344 ? 10.017 -0.438 4.841 1.00 45.81 344 GLN A C 1
ATOM 2827 O O . GLN A 1 344 ? 11.178 -0.581 4.476 1.00 45.81 344 GLN A O 1
ATOM 2832 N N . TRP A 1 345 ? 9.594 0.671 5.468 1.00 45.03 345 TRP A N 1
ATOM 2833 C CA . TRP A 1 345 ? 10.422 1.806 5.899 1.00 45.03 345 TRP A CA 1
ATOM 2834 C C . TRP A 1 345 ? 10.854 1.761 7.386 1.00 45.03 345 TRP A C 1
ATOM 2836 O O . TRP A 1 345 ? 11.656 2.589 7.810 1.00 45.03 345 TRP A O 1
ATOM 2846 N N . LEU A 1 346 ? 10.359 0.820 8.211 1.00 46.81 346 LEU A N 1
ATOM 2847 C CA . LEU A 1 346 ? 10.642 0.799 9.662 1.00 46.81 346 LEU A CA 1
ATOM 2848 C C . LEU A 1 346 ? 11.925 0.062 10.143 1.00 46.81 346 LEU A C 1
ATOM 2850 O O . LEU A 1 346 ? 12.164 0.101 11.356 1.00 46.81 346 LEU A O 1
ATOM 2854 N N . PRO A 1 347 ? 12.817 -0.539 9.315 1.00 46.03 347 PRO A N 1
ATOM 2855 C CA . PRO A 1 347 ? 14.163 -0.882 9.795 1.00 46.03 347 PRO A CA 1
ATOM 2856 C C . PRO A 1 347 ? 14.885 0.342 10.379 1.00 46.03 347 PRO A C 1
ATOM 2858 O O . PRO A 1 347 ? 15.602 0.237 11.373 1.00 46.03 347 PRO A O 1
ATOM 2861 N N . GLU A 1 348 ? 14.638 1.521 9.802 1.00 44.66 348 GLU A N 1
ATOM 2862 C CA . GLU A 1 348 ? 15.234 2.783 10.236 1.00 44.66 348 GLU A CA 1
ATOM 2863 C C . GLU A 1 348 ? 14.547 3.398 11.460 1.00 44.66 348 GLU A C 1
ATOM 2865 O O . GLU A 1 348 ? 15.222 4.057 12.243 1.00 44.66 348 GLU A O 1
ATOM 2870 N N . THR A 1 349 ? 13.249 3.163 11.693 1.00 46.56 349 THR A N 1
ATOM 2871 C CA . THR A 1 349 ? 12.560 3.731 12.870 1.00 46.56 349 THR A CA 1
ATOM 2872 C C . THR A 1 349 ? 12.683 2.871 14.122 1.00 46.56 349 THR A C 1
ATOM 2874 O O . THR A 1 349 ? 12.720 3.409 15.225 1.00 46.56 349 THR A O 1
ATOM 2877 N N . ARG A 1 350 ? 12.833 1.543 13.996 1.00 47.12 350 ARG A N 1
ATOM 2878 C CA . ARG A 1 350 ? 13.291 0.733 15.138 1.00 47.12 350 ARG A CA 1
ATOM 2879 C C . ARG A 1 350 ? 14.700 1.143 15.558 1.00 47.12 350 ARG A C 1
ATOM 2881 O O . ARG A 1 350 ? 14.935 1.296 16.752 1.00 47.12 350 ARG A O 1
ATOM 2888 N N . ARG A 1 351 ? 15.588 1.404 14.587 1.00 50.62 351 ARG A N 1
ATOM 2889 C CA . ARG A 1 351 ? 16.893 2.030 14.843 1.00 50.62 351 ARG A CA 1
ATOM 2890 C C . ARG A 1 351 ? 16.727 3.415 15.476 1.00 50.62 351 ARG A C 1
ATOM 2892 O O . ARG A 1 351 ? 17.343 3.661 16.500 1.00 50.62 351 ARG A O 1
ATOM 2899 N N . SER A 1 352 ? 15.866 4.299 14.962 1.00 54.62 352 SER A N 1
ATOM 2900 C CA . SER A 1 352 ? 15.705 5.636 15.556 1.00 54.62 352 SER A CA 1
ATOM 2901 C C . SER A 1 352 ? 15.197 5.580 16.999 1.00 54.62 352 SER A C 1
ATOM 2903 O O . SER A 1 352 ? 15.711 6.312 17.831 1.00 54.62 352 SER A O 1
ATOM 2905 N N . ILE A 1 353 ? 14.256 4.689 17.335 1.00 56.50 353 ILE A N 1
ATOM 2906 C CA . ILE A 1 353 ? 13.764 4.521 18.715 1.00 56.50 353 ILE A CA 1
ATOM 2907 C C . ILE A 1 353 ? 14.890 4.075 19.662 1.00 56.50 353 ILE A C 1
ATOM 2909 O O . ILE A 1 353 ? 14.995 4.623 20.757 1.00 56.50 353 ILE A O 1
ATOM 2913 N N . THR A 1 354 ? 15.763 3.142 19.261 1.00 59.94 354 THR A N 1
ATOM 2914 C CA . THR A 1 354 ? 16.931 2.790 20.091 1.00 59.94 354 THR A CA 1
ATOM 2915 C C . THR A 1 354 ? 17.969 3.912 20.152 1.00 59.94 354 THR A C 1
ATOM 2917 O O . THR A 1 354 ? 18.603 4.082 21.185 1.00 59.94 354 THR A O 1
ATOM 2920 N N . CYS A 1 355 ? 18.105 4.730 19.106 1.00 62.91 355 CYS A N 1
ATOM 2921 C CA . CYS A 1 355 ? 19.006 5.888 19.116 1.00 62.91 355 CYS A CA 1
ATOM 2922 C C . CYS A 1 355 ? 18.492 7.037 19.992 1.00 62.91 355 CYS A C 1
ATOM 2924 O O . CYS A 1 355 ? 19.301 7.712 20.614 1.00 62.91 355 CYS A O 1
ATOM 2926 N N . PHE A 1 356 ? 17.174 7.246 20.074 1.00 70.00 356 PHE A N 1
ATOM 2927 C CA . PHE A 1 356 ? 16.586 8.206 21.012 1.00 70.00 356 PHE A CA 1
ATOM 2928 C C . PHE A 1 356 ? 16.729 7.738 22.462 1.00 70.00 356 PHE A C 1
ATOM 2930 O O . PHE A 1 356 ? 17.075 8.555 23.303 1.00 70.00 356 PHE A O 1
ATOM 2937 N N . LYS A 1 357 ? 16.576 6.435 22.742 1.00 79.44 357 LYS A N 1
ATOM 2938 C CA . LYS A 1 357 ? 16.871 5.878 24.073 1.00 79.44 357 LYS A CA 1
ATOM 2939 C C . LYS A 1 357 ? 18.321 6.107 24.498 1.00 79.44 357 LYS A C 1
ATOM 2941 O O . LYS A 1 357 ? 18.539 6.722 25.530 1.00 79.44 357 LYS A O 1
ATOM 2946 N N . LEU A 1 358 ? 19.285 5.724 23.657 1.00 77.00 358 LEU A N 1
ATOM 2947 C CA . LEU A 1 358 ? 20.709 5.982 23.908 1.00 77.00 358 LEU A CA 1
ATOM 2948 C C . LEU A 1 358 ? 20.986 7.490 24.071 1.00 77.00 358 LEU A C 1
ATOM 2950 O O . LEU A 1 358 ? 21.745 7.897 24.943 1.00 77.00 358 LEU A O 1
ATOM 2954 N N . ALA A 1 359 ? 20.341 8.351 23.279 1.00 80.62 359 ALA A N 1
ATOM 2955 C CA . ALA A 1 359 ? 20.475 9.797 23.435 1.00 80.62 359 ALA A CA 1
ATOM 2956 C C . ALA A 1 359 ? 19.909 10.317 24.773 1.00 80.62 359 ALA A C 1
ATOM 2958 O O . ALA A 1 359 ? 20.536 11.177 25.385 1.00 80.62 359 ALA A O 1
ATOM 2959 N N . ASP A 1 360 ? 18.769 9.807 25.249 1.00 85.12 360 ASP A N 1
ATOM 2960 C CA . ASP A 1 360 ? 18.221 10.151 26.570 1.00 85.12 360 ASP A CA 1
ATOM 2961 C C . ASP A 1 360 ? 19.102 9.595 27.713 1.00 85.12 360 ASP A C 1
ATOM 2963 O O . ASP A 1 360 ? 19.357 10.309 28.684 1.00 85.12 360 ASP A O 1
ATOM 2967 N N . GLU A 1 361 ? 19.625 8.370 27.577 1.00 87.88 361 GLU A N 1
ATOM 2968 C CA . GLU A 1 361 ? 20.541 7.710 28.527 1.00 87.88 361 GLU A CA 1
ATOM 2969 C C . GLU A 1 361 ? 21.841 8.520 28.710 1.00 87.88 361 GLU A C 1
ATOM 2971 O O . GLU A 1 361 ? 22.196 8.877 29.834 1.00 87.88 361 GLU A O 1
ATOM 2976 N N . HIS A 1 362 ? 22.483 8.944 27.614 1.00 88.88 362 HIS A N 1
ATOM 2977 C CA . HIS A 1 362 ? 23.650 9.841 27.638 1.00 88.88 362 HIS A CA 1
ATOM 2978 C C . HIS A 1 362 ? 23.290 11.330 27.860 1.00 88.88 362 HIS A C 1
ATOM 2980 O O . HIS A 1 362 ? 24.125 12.211 27.633 1.00 88.88 362 HIS A O 1
ATOM 2986 N N . LYS A 1 363 ? 22.059 11.649 28.295 1.00 93.19 363 LYS A N 1
ATOM 2987 C CA . LYS A 1 363 ? 21.577 13.013 28.602 1.00 93.19 363 LYS A CA 1
ATOM 2988 C C . LYS A 1 363 ? 21.831 14.027 27.471 1.00 93.19 363 LYS A C 1
ATOM 2990 O O . LYS A 1 363 ? 22.281 15.149 27.718 1.00 93.19 363 LYS A O 1
ATOM 2995 N N . MET A 1 364 ? 21.558 13.641 26.223 1.00 93.31 364 MET A N 1
ATOM 2996 C CA . MET A 1 364 ? 21.689 14.521 25.059 1.00 93.31 364 MET A CA 1
ATOM 2997 C C . MET A 1 364 ? 20.863 15.805 25.269 1.00 93.31 364 MET A C 1
ATOM 2999 O O . MET A 1 364 ? 19.687 15.721 25.638 1.00 93.31 364 MET A O 1
ATOM 3003 N N . PRO A 1 365 ? 21.429 16.999 25.000 1.00 93.94 365 PRO A N 1
ATOM 3004 C CA . PRO A 1 365 ? 20.683 18.250 25.061 1.00 93.94 365 PRO A CA 1
ATOM 3005 C C . PRO A 1 365 ? 19.394 18.179 24.236 1.00 93.94 365 PRO A C 1
ATOM 3007 O O . PRO A 1 365 ? 19.390 17.702 23.097 1.00 93.94 365 PRO A O 1
ATOM 3010 N N . LYS A 1 366 ? 18.292 18.674 24.804 1.00 93.44 366 LYS A N 1
ATOM 3011 C CA . LYS A 1 366 ? 16.990 18.723 24.128 1.00 93.44 366 LYS A CA 1
ATOM 3012 C C . LYS A 1 366 ? 16.903 19.996 23.292 1.00 93.44 366 LYS A C 1
ATOM 3014 O O . LYS A 1 366 ? 17.319 21.059 23.743 1.00 93.44 366 LYS A O 1
ATOM 3019 N N . TYR A 1 367 ? 16.397 19.878 22.063 1.00 93.25 367 TYR A N 1
ATOM 3020 C CA . TYR A 1 367 ? 16.222 21.032 21.179 1.00 93.25 367 TYR A CA 1
ATOM 3021 C C . TYR A 1 367 ? 15.220 22.018 21.809 1.00 93.25 367 TYR A C 1
ATOM 3023 O O . TYR A 1 367 ? 14.178 21.564 22.294 1.00 93.25 367 TYR A O 1
ATOM 3031 N N . PRO A 1 368 ? 15.509 23.331 21.821 1.00 94.94 368 PRO A N 1
ATOM 3032 C CA . PRO A 1 368 ? 14.715 24.297 22.567 1.00 94.94 368 PRO A CA 1
ATOM 3033 C C . PRO A 1 368 ? 13.319 24.515 21.993 1.00 94.94 368 PRO A C 1
ATOM 3035 O O . PRO A 1 368 ? 13.007 24.186 20.842 1.00 94.94 368 PRO A O 1
ATOM 3038 N N . VAL A 1 369 ? 12.452 25.078 22.827 1.00 94.38 369 VAL A N 1
ATOM 3039 C CA . VAL A 1 369 ? 11.039 25.244 22.506 1.00 94.38 369 VAL A CA 1
ATOM 3040 C C . VAL A 1 369 ? 10.865 26.427 21.553 1.00 94.38 369 VAL A C 1
ATOM 3042 O O . VAL A 1 369 ? 11.148 27.566 21.907 1.00 94.38 369 VAL A O 1
ATOM 3045 N N . GLY A 1 370 ? 10.376 26.158 20.337 1.00 94.94 370 GLY A N 1
ATOM 3046 C CA . GLY A 1 370 ? 10.125 27.195 19.328 1.00 94.94 370 GLY A CA 1
ATOM 3047 C C . GLY A 1 370 ? 9.196 28.313 19.833 1.00 94.94 370 GLY A C 1
ATOM 3048 O O . GLY A 1 370 ? 8.320 28.046 20.661 1.00 94.94 370 GLY A O 1
ATOM 3049 N N . PRO A 1 371 ? 9.323 29.547 19.312 1.00 96.94 371 PRO A N 1
ATOM 3050 C CA . PRO A 1 371 ? 8.789 30.761 19.942 1.00 96.94 371 PRO A CA 1
ATOM 3051 C C . PRO A 1 371 ? 7.265 30.727 20.135 1.00 96.94 371 PRO A C 1
ATOM 3053 O O . PRO A 1 371 ? 6.765 31.074 21.202 1.00 96.94 371 PRO A O 1
ATOM 3056 N N . PHE A 1 372 ? 6.518 30.189 19.164 1.00 96.69 372 PHE A N 1
ATOM 3057 C CA . PHE A 1 372 ? 5.073 29.976 19.304 1.00 96.69 372 PHE A CA 1
ATOM 3058 C C . PHE A 1 372 ? 4.711 29.013 20.452 1.00 96.69 372 PHE A C 1
ATOM 3060 O O . PHE A 1 372 ? 3.708 29.219 21.128 1.00 96.69 372 PHE A O 1
ATOM 3067 N N . LYS A 1 373 ? 5.513 27.972 20.718 1.00 95.19 373 LYS A N 1
ATOM 3068 C CA . LYS A 1 373 ? 5.240 27.048 21.829 1.00 95.19 373 LYS A CA 1
ATOM 3069 C C . LYS A 1 373 ? 5.626 27.648 23.188 1.00 95.19 373 LYS A C 1
ATOM 3071 O O . LYS A 1 373 ? 4.893 27.398 24.138 1.00 95.19 373 LYS A O 1
ATOM 3076 N N . LYS A 1 374 ? 6.644 28.518 23.267 1.00 95.75 374 LYS A N 1
ATOM 3077 C CA . LYS A 1 374 ? 6.878 29.335 24.474 1.00 95.75 374 LYS A CA 1
ATOM 3078 C C . LYS A 1 374 ? 5.665 30.219 24.790 1.00 95.75 374 LYS A C 1
ATOM 3080 O O . LYS A 1 374 ? 5.214 30.260 25.926 1.00 95.75 374 LYS A O 1
ATOM 3085 N N . PHE A 1 375 ? 5.066 30.841 23.772 1.00 97.12 375 PHE A N 1
ATOM 3086 C CA . PHE A 1 375 ? 3.810 31.588 23.920 1.00 97.12 375 PHE A CA 1
ATOM 3087 C C . PHE A 1 375 ? 2.606 30.699 24.308 1.00 97.12 375 PHE A C 1
ATOM 3089 O O . PHE A 1 375 ? 1.753 31.094 25.100 1.00 97.12 375 PHE A O 1
ATOM 3096 N N . ILE A 1 376 ? 2.531 29.457 23.809 1.00 95.94 376 ILE A N 1
ATOM 3097 C CA . ILE A 1 376 ? 1.531 28.482 24.287 1.00 95.94 376 ILE A CA 1
ATOM 3098 C C . ILE A 1 376 ? 1.707 28.193 25.785 1.00 95.94 376 ILE A C 1
ATOM 3100 O O . ILE A 1 376 ? 0.701 27.946 26.456 1.00 95.94 376 ILE A O 1
ATOM 3104 N N . GLU A 1 377 ? 2.943 28.203 26.285 1.00 95.12 377 GLU A N 1
ATOM 3105 C CA . GLU A 1 377 ? 3.295 27.921 27.678 1.00 95.12 377 GLU A CA 1
ATOM 3106 C C . GLU A 1 377 ? 3.029 29.119 28.601 1.00 95.12 377 GLU A C 1
ATOM 3108 O O . GLU A 1 377 ? 2.429 28.913 29.656 1.00 95.12 377 GLU A O 1
ATOM 3113 N N . THR A 1 378 ? 3.325 30.358 28.183 1.00 95.50 378 THR A N 1
ATOM 3114 C CA . THR A 1 378 ? 2.950 31.570 28.945 1.00 95.50 378 THR A CA 1
ATOM 3115 C C . THR A 1 378 ? 1.432 31.758 29.055 1.00 95.50 378 THR A C 1
ATOM 3117 O O . THR A 1 378 ? 0.951 32.195 30.094 1.00 95.50 378 THR A O 1
ATOM 3120 N N . LEU A 1 379 ? 0.648 31.338 28.051 1.00 93.38 379 LEU A N 1
ATOM 3121 C CA . LEU A 1 379 ? -0.825 31.326 28.119 1.00 93.38 379 LEU A CA 1
ATOM 3122 C C . LEU A 1 379 ? -1.436 30.194 28.983 1.00 93.38 379 LEU A C 1
ATOM 3124 O O . LEU A 1 379 ? -2.662 30.065 29.047 1.00 93.38 379 LEU A O 1
ATOM 3128 N N . GLY A 1 380 ? -0.636 29.323 29.610 1.00 89.75 380 GLY A N 1
ATOM 3129 C CA . GLY A 1 380 ? -1.141 28.220 30.444 1.00 89.75 380 GLY A CA 1
ATOM 3130 C C . GLY A 1 380 ? -1.985 27.179 29.684 1.00 89.75 380 GLY A C 1
ATOM 3131 O O . GLY A 1 380 ? -2.109 27.204 28.464 1.00 89.75 380 GLY A O 1
ATOM 3132 N N . LYS A 1 381 ? -2.576 26.188 30.365 1.00 85.88 381 LYS A N 1
ATOM 3133 C CA . LYS A 1 381 ? -3.168 25.008 29.682 1.00 85.88 381 LYS A CA 1
ATOM 3134 C C . LYS A 1 381 ? -4.604 25.168 29.143 1.00 85.88 381 LYS A C 1
ATOM 3136 O O . LYS A 1 381 ? -5.044 24.285 28.417 1.00 85.88 381 LYS A O 1
ATOM 3141 N N . LYS A 1 382 ? -5.341 26.238 29.478 1.00 87.44 382 LYS A N 1
ATOM 3142 C CA . LYS A 1 382 ? -6.819 26.271 29.341 1.00 87.44 382 LYS A CA 1
ATOM 3143 C C . LYS A 1 382 ? -7.388 26.507 27.926 1.00 87.44 382 LYS A C 1
ATOM 3145 O O . LYS A 1 382 ? -8.551 26.190 27.716 1.00 87.44 382 LYS A O 1
ATOM 3150 N N . MET A 1 383 ? -6.617 27.031 26.966 1.00 90.62 383 MET A N 1
ATOM 3151 C CA . MET A 1 383 ? -7.111 27.341 25.605 1.00 90.62 383 MET A CA 1
ATOM 3152 C C . MET A 1 383 ? -6.693 26.309 24.537 1.00 90.62 383 MET A C 1
ATOM 3154 O O . MET A 1 383 ? -5.557 25.818 24.589 1.00 90.62 383 MET A O 1
ATOM 3158 N N . PRO A 1 384 ? -7.529 26.052 23.509 1.00 93.19 384 PRO A N 1
ATOM 3159 C CA . PRO A 1 384 ? -7.181 25.198 22.377 1.00 93.19 384 PRO A CA 1
ATOM 3160 C C . PRO A 1 384 ? -6.096 25.818 21.478 1.00 93.19 384 PRO A C 1
ATOM 3162 O O . PRO A 1 384 ? -5.943 27.033 21.349 1.00 93.19 384 PRO A O 1
ATOM 3165 N N . VAL A 1 385 ? -5.326 24.953 20.810 1.00 91.38 385 VAL A N 1
ATOM 3166 C CA . VAL A 1 385 ? -4.136 25.342 20.023 1.00 91.38 385 VAL A CA 1
ATOM 3167 C C . VAL A 1 385 ? -4.482 26.222 18.809 1.00 91.38 385 VAL A C 1
ATOM 3169 O O . VAL A 1 385 ? -3.666 27.047 18.395 1.00 91.38 385 VAL A O 1
ATOM 3172 N N . SER A 1 386 ? -5.693 26.083 18.261 1.00 92.31 386 SER A N 1
ATOM 3173 C CA . SER A 1 386 ? -6.236 26.913 17.177 1.00 92.31 386 SER A CA 1
ATOM 3174 C C . SER A 1 386 ? -6.295 28.392 17.564 1.00 92.31 386 SER A C 1
ATOM 3176 O O . SER A 1 386 ? -5.677 29.226 16.904 1.00 92.31 386 SER A O 1
ATOM 3178 N N . GLU A 1 387 ? -6.977 28.711 18.663 1.00 95.62 387 GLU A N 1
ATOM 3179 C CA . GLU A 1 387 ? -7.135 30.078 19.172 1.00 95.62 387 GLU A CA 1
ATOM 3180 C C . GLU A 1 387 ? -5.790 30.680 19.574 1.00 95.62 387 GLU A C 1
ATOM 3182 O O . GLU A 1 387 ? -5.483 31.809 19.195 1.00 95.62 387 GLU A O 1
ATOM 3187 N N . LYS A 1 388 ? -4.922 29.897 20.228 1.00 94.44 388 LYS A N 1
ATOM 3188 C CA . LYS A 1 388 ? -3.549 30.332 20.522 1.00 94.44 388 LYS A CA 1
ATOM 3189 C C . LYS A 1 388 ? -2.762 30.687 19.256 1.00 94.44 388 LYS A C 1
ATOM 3191 O O . LYS A 1 388 ? -2.017 31.662 19.265 1.00 94.44 388 LYS A O 1
ATOM 3196 N N . SER A 1 389 ? -2.934 29.951 18.152 1.00 95.62 389 SER A N 1
ATOM 3197 C CA . SER A 1 389 ? -2.288 30.282 16.869 1.00 95.62 389 SER A CA 1
ATOM 3198 C C . SER A 1 389 ? -2.829 31.570 16.241 1.00 95.62 389 SER A C 1
ATOM 3200 O O . SER A 1 389 ? -2.089 32.247 15.530 1.00 95.62 389 SER A O 1
ATOM 3202 N N . VAL A 1 390 ? -4.091 31.925 16.505 1.00 96.31 390 VAL A N 1
ATOM 3203 C CA . VAL A 1 390 ? -4.683 33.205 16.086 1.00 96.31 390 VAL A CA 1
ATOM 3204 C C . VAL A 1 390 ? -4.156 34.344 16.961 1.00 96.31 390 VAL A C 1
ATOM 3206 O O . VAL A 1 390 ? -3.694 35.344 16.417 1.00 96.31 390 VAL A O 1
ATOM 3209 N N . LEU A 1 391 ? -4.141 34.180 18.291 1.00 96.88 391 LEU A N 1
ATOM 3210 C CA . LEU A 1 391 ? -3.581 35.176 19.213 1.00 96.88 391 LEU A CA 1
ATOM 3211 C C . LEU A 1 391 ? -2.108 35.471 18.908 1.00 96.88 391 LEU A C 1
ATOM 3213 O O . LEU A 1 391 ? -1.747 36.635 18.778 1.00 96.88 391 LEU A O 1
ATOM 3217 N N . TYR A 1 392 ? -1.275 34.445 18.694 1.00 97.25 392 TYR A N 1
ATOM 3218 C CA . TYR A 1 392 ? 0.151 34.639 18.400 1.00 97.25 392 TYR A CA 1
ATOM 3219 C C . TYR A 1 392 ? 0.403 35.474 17.135 1.00 97.25 392 TYR A C 1
ATOM 3221 O O . TYR A 1 392 ? 1.370 36.226 17.081 1.00 97.25 392 TYR A O 1
ATOM 3229 N N . ARG A 1 393 ? -0.472 35.377 16.122 1.00 96.81 393 ARG A N 1
ATOM 3230 C CA . ARG A 1 393 ? -0.393 36.202 14.901 1.00 96.81 393 ARG A CA 1
ATOM 3231 C C . ARG A 1 393 ? -0.893 37.632 15.111 1.00 96.81 393 ARG A C 1
ATOM 3233 O O . ARG A 1 393 ? -0.453 38.519 14.394 1.00 96.81 393 ARG A O 1
ATOM 3240 N N . LYS A 1 394 ? -1.810 37.841 16.062 1.00 97.56 394 LYS A N 1
ATOM 3241 C CA . LYS A 1 394 ? -2.354 39.159 16.427 1.00 97.56 394 LYS A CA 1
ATOM 3242 C C . LYS A 1 394 ? -1.473 39.941 17.409 1.00 97.56 394 LYS A C 1
ATOM 3244 O O . LYS A 1 394 ? -1.714 41.127 17.597 1.00 97.56 394 LYS A O 1
ATOM 3249 N N . LEU A 1 395 ? -0.474 39.306 18.028 1.00 97.25 395 LEU A N 1
ATOM 3250 C CA . LEU A 1 395 ? 0.503 39.992 18.875 1.00 97.25 395 LEU A CA 1
ATOM 3251 C C . LEU A 1 395 ? 1.237 41.107 18.096 1.00 97.25 395 LEU A C 1
ATOM 3253 O O . LEU A 1 395 ? 1.684 40.854 16.965 1.00 97.25 395 LEU A O 1
ATOM 3257 N N . PRO A 1 396 ? 1.468 42.280 18.718 1.00 97.94 396 PRO A N 1
ATOM 3258 C CA . PRO A 1 396 ? 2.445 43.259 18.250 1.00 97.94 396 PRO A CA 1
ATOM 3259 C C . PRO A 1 396 ? 3.807 42.614 17.965 1.00 97.94 396 PRO A C 1
ATOM 3261 O O . PRO A 1 396 ? 4.204 41.643 18.616 1.00 97.94 396 PRO A O 1
ATOM 3264 N N . GLU A 1 397 ? 4.535 43.151 16.988 1.00 96.44 397 GLU A N 1
ATOM 3265 C CA . GLU A 1 397 ? 5.820 42.588 16.556 1.00 96.44 397 GLU A CA 1
ATOM 3266 C C . GLU A 1 397 ? 6.860 42.583 17.684 1.00 96.44 397 GLU A C 1
ATOM 3268 O O . GLU A 1 397 ? 7.568 41.598 17.859 1.00 96.44 397 GLU A O 1
ATOM 3273 N N . GLU A 1 398 ? 6.874 43.619 18.522 1.00 97.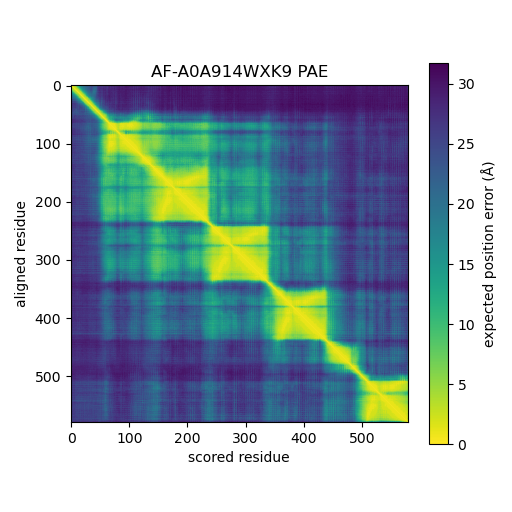00 398 GLU A N 1
ATOM 3274 C CA . GLU A 1 398 ? 7.720 43.727 19.717 1.00 97.00 398 GLU A CA 1
ATOM 3275 C C . GLU A 1 398 ? 7.466 42.586 20.715 1.00 97.00 398 GLU A C 1
ATOM 3277 O O . GLU A 1 398 ? 8.400 41.937 21.189 1.00 97.00 398 GLU A O 1
ATOM 3282 N N . GLN A 1 399 ? 6.193 42.269 20.976 1.00 96.94 399 GLN A N 1
ATOM 3283 C CA . GLN A 1 399 ? 5.811 41.163 21.855 1.00 96.94 399 GLN A CA 1
ATOM 3284 C C . GLN A 1 399 ? 6.142 39.806 21.223 1.00 96.94 399 GLN A C 1
ATOM 3286 O O . GLN A 1 399 ? 6.573 38.892 21.922 1.00 96.94 399 GLN A O 1
ATOM 3291 N N . ARG A 1 400 ? 6.017 39.656 19.893 1.00 97.19 400 ARG A N 1
ATOM 3292 C CA . ARG A 1 400 ? 6.513 38.461 19.183 1.00 97.19 400 ARG A CA 1
ATOM 3293 C C . ARG A 1 400 ? 8.033 38.337 19.290 1.00 97.19 400 ARG A C 1
ATOM 3295 O O . ARG A 1 400 ? 8.522 37.230 19.524 1.00 97.19 400 ARG A O 1
ATOM 3302 N N . LYS A 1 401 ? 8.765 39.445 19.142 1.00 96.44 401 LYS A N 1
ATOM 3303 C CA . LYS A 1 401 ? 10.232 39.515 19.149 1.00 96.44 401 LYS A CA 1
ATOM 3304 C C . LYS A 1 401 ? 10.823 38.968 20.450 1.00 96.44 401 LYS A C 1
ATOM 3306 O O . LYS A 1 401 ? 11.729 38.146 20.372 1.00 96.44 401 LYS A O 1
ATOM 3311 N N . GLN A 1 402 ? 10.238 39.285 21.609 1.00 97.88 402 GLN A N 1
ATOM 3312 C CA . GLN A 1 402 ? 10.639 38.711 22.907 1.00 97.88 402 GLN A CA 1
ATOM 3313 C C . GLN A 1 402 ? 10.708 37.168 22.882 1.00 97.88 402 GLN A C 1
ATOM 3315 O O . GLN A 1 402 ? 11.691 36.577 23.326 1.00 97.88 402 GLN A O 1
ATOM 3320 N N . TYR A 1 403 ? 9.711 36.495 22.290 1.00 97.62 403 TYR A N 1
ATOM 3321 C CA . TYR A 1 403 ? 9.720 35.032 22.153 1.00 97.62 403 TYR A CA 1
ATOM 3322 C C . TYR A 1 403 ? 10.770 34.524 21.151 1.00 97.62 403 TYR A C 1
ATOM 3324 O O . TYR A 1 403 ? 11.280 33.415 21.327 1.00 97.62 403 TYR A O 1
ATOM 3332 N N . TYR A 1 404 ? 11.089 35.296 20.105 1.00 95.94 404 TYR A N 1
ATOM 3333 C CA . TYR A 1 404 ? 12.133 34.958 19.129 1.00 95.94 404 TYR A CA 1
ATOM 3334 C C . TYR A 1 404 ? 13.543 35.114 19.699 1.00 95.94 404 TYR A C 1
ATOM 3336 O O . TYR A 1 404 ? 14.369 34.226 19.482 1.00 95.94 404 TYR A O 1
ATOM 3344 N N . ASP A 1 405 ? 13.812 36.188 20.438 1.00 95.81 405 ASP A N 1
ATOM 3345 C CA . ASP A 1 405 ? 15.126 36.455 21.026 1.00 95.81 405 ASP A CA 1
ATOM 3346 C C . ASP A 1 405 ? 15.414 35.451 22.155 1.00 95.81 405 ASP A C 1
ATOM 3348 O O . ASP A 1 405 ? 16.417 34.738 22.093 1.00 95.81 405 ASP A O 1
ATOM 3352 N N . ALA A 1 406 ? 14.453 35.202 23.054 1.00 96.31 406 ALA A N 1
ATOM 3353 C CA . ALA A 1 406 ? 14.565 34.132 24.052 1.00 96.31 406 ALA A CA 1
ATOM 3354 C C . ALA A 1 406 ? 14.686 32.720 23.428 1.00 96.31 406 ALA A C 1
ATOM 3356 O O . ALA A 1 406 ? 15.206 31.792 24.052 1.00 96.31 406 ALA A O 1
ATOM 3357 N N . PHE A 1 407 ? 14.173 32.490 22.212 1.00 96.50 407 PHE A N 1
ATOM 3358 C CA . PHE A 1 407 ? 14.410 31.237 21.477 1.00 96.50 407 PHE A CA 1
ATOM 3359 C C . PHE A 1 407 ? 15.804 31.194 20.830 1.00 96.50 407 PHE A C 1
ATOM 3361 O O . PHE A 1 407 ? 16.400 30.120 20.752 1.00 96.50 407 PHE A O 1
ATOM 3368 N N . ARG A 1 408 ? 16.347 32.336 20.388 1.00 94.88 408 ARG A N 1
ATOM 3369 C CA . ARG A 1 408 ? 17.708 32.448 19.842 1.00 94.88 408 ARG A CA 1
ATOM 3370 C C . ARG A 1 408 ? 18.756 32.128 20.906 1.00 94.88 408 ARG A C 1
ATOM 3372 O O . ARG A 1 408 ? 19.619 31.293 20.649 1.00 94.88 408 ARG A O 1
ATOM 3379 N N . GLU A 1 409 ? 18.631 32.714 22.092 1.00 96.38 409 GLU A N 1
ATOM 3380 C CA . GLU A 1 409 ? 19.529 32.477 23.232 1.00 96.38 409 GLU A CA 1
ATOM 3381 C C . GLU A 1 409 ? 19.558 30.995 23.632 1.00 96.38 409 GLU A C 1
ATOM 3383 O O . GLU A 1 409 ? 20.620 30.368 23.663 1.00 96.38 409 GLU A O 1
ATOM 3388 N N . GLU A 1 410 ? 18.384 30.381 23.831 1.00 96.69 410 GLU A N 1
ATOM 3389 C CA . GLU A 1 410 ? 18.278 28.940 24.093 1.00 96.69 410 GLU A CA 1
ATOM 3390 C C . GLU A 1 410 ? 18.853 28.083 22.952 1.00 96.69 410 GLU A C 1
ATOM 3392 O O . GLU A 1 410 ? 19.435 27.027 23.203 1.00 96.69 410 GLU A O 1
ATOM 3397 N N . LEU A 1 411 ? 18.713 28.511 21.692 1.00 94.44 411 LEU A N 1
ATOM 3398 C CA . LEU A 1 411 ? 19.263 27.806 20.531 1.00 94.44 411 LEU A CA 1
ATOM 3399 C C . LEU A 1 411 ? 20.791 27.893 20.471 1.00 94.44 411 LEU A C 1
ATOM 3401 O O . LEU A 1 411 ? 21.436 26.946 20.017 1.00 94.44 411 LEU A O 1
ATOM 3405 N N . GLU A 1 412 ? 21.385 28.977 20.954 1.00 94.12 412 GLU A N 1
ATOM 3406 C CA . GLU A 1 412 ? 22.835 29.149 21.047 1.00 94.12 412 GLU A CA 1
ATOM 3407 C C . GLU A 1 412 ? 23.423 28.386 22.239 1.00 94.12 412 GLU A C 1
ATOM 3409 O O . GLU A 1 412 ? 24.393 27.641 22.056 1.00 94.12 412 GLU A O 1
ATOM 3414 N N . ALA A 1 413 ? 22.763 28.418 23.401 1.00 95.62 413 ALA A N 1
ATOM 3415 C CA . ALA A 1 413 ? 23.068 27.541 24.532 1.00 95.62 413 ALA A CA 1
ATOM 3416 C C . ALA A 1 413 ? 22.968 26.052 24.140 1.00 95.62 413 ALA A C 1
ATOM 3418 O O . ALA A 1 413 ? 23.897 25.277 24.371 1.00 95.62 413 ALA A O 1
ATOM 3419 N N . TYR A 1 414 ? 21.900 25.652 23.441 1.00 95.31 414 TYR A N 1
ATOM 3420 C CA . TYR A 1 414 ? 21.749 24.305 22.884 1.00 95.31 414 TYR A CA 1
ATOM 3421 C C . TYR A 1 414 ? 22.880 23.945 21.907 1.00 95.31 414 TYR A C 1
ATOM 3423 O O . TYR A 1 414 ? 23.433 22.848 21.984 1.00 95.31 414 TYR A O 1
ATOM 3431 N N . ARG A 1 415 ? 23.276 24.856 21.005 1.00 91.19 415 ARG A N 1
ATOM 3432 C CA . ARG A 1 415 ? 24.397 24.647 20.065 1.00 91.19 415 ARG A CA 1
ATOM 3433 C C . ARG A 1 415 ? 25.756 24.535 20.763 1.00 91.19 415 ARG A C 1
ATOM 3435 O O . ARG A 1 415 ? 26.636 23.853 20.235 1.00 91.19 415 ARG A O 1
ATOM 3442 N N . LYS A 1 416 ? 25.960 25.201 21.905 1.00 95.00 416 LYS A N 1
ATOM 3443 C CA . LYS A 1 416 ? 27.138 25.010 22.766 1.00 95.00 416 LYS A CA 1
ATOM 3444 C C . LYS A 1 416 ? 27.085 23.621 23.408 1.00 95.00 416 LYS A C 1
ATOM 3446 O O . LYS A 1 416 ? 27.867 22.759 23.021 1.00 95.00 416 LYS A O 1
ATOM 3451 N N . ASN A 1 417 ? 26.050 23.347 24.199 1.00 94.62 417 ASN A N 1
ATOM 3452 C CA . ASN A 1 417 ? 25.877 22.082 24.917 1.00 94.62 417 ASN A CA 1
ATOM 3453 C C . ASN A 1 417 ? 25.908 20.849 23.988 1.00 94.62 417 ASN A C 1
ATOM 3455 O O . ASN A 1 417 ? 26.410 19.797 24.374 1.00 94.62 417 ASN A O 1
ATOM 3459 N N . LEU A 1 418 ? 25.404 20.954 22.750 1.00 94.38 418 LEU A N 1
ATOM 3460 C CA . LEU A 1 418 ? 25.438 19.877 21.751 1.00 94.38 418 LEU A CA 1
ATOM 3461 C C . LEU A 1 418 ? 26.833 19.656 21.134 1.00 94.38 418 LEU A C 1
ATOM 3463 O O . LEU A 1 418 ? 27.105 18.554 20.656 1.00 94.38 418 LEU A O 1
ATOM 3467 N N . ARG A 1 419 ? 27.714 20.665 21.108 1.00 92.31 419 ARG A N 1
ATOM 3468 C CA . ARG A 1 419 ? 29.137 20.471 20.774 1.00 92.31 419 ARG A CA 1
ATOM 3469 C C . ARG A 1 419 ? 29.832 19.748 21.922 1.00 92.31 419 ARG A C 1
ATOM 3471 O O . ARG A 1 419 ? 30.404 18.691 21.694 1.00 92.31 419 ARG A O 1
ATOM 3478 N N . ASP A 1 420 ? 29.660 20.242 23.141 1.00 94.00 420 ASP A N 1
ATOM 3479 C CA . ASP A 1 420 ? 30.317 19.709 24.340 1.00 94.00 420 ASP A CA 1
ATOM 3480 C C . ASP A 1 420 ? 29.870 18.264 24.640 1.00 94.00 420 ASP A C 1
ATOM 3482 O O . ASP A 1 420 ? 30.672 17.408 25.010 1.00 94.00 420 ASP A O 1
ATOM 3486 N N . TRP A 1 421 ? 28.591 17.950 24.397 1.00 95.38 421 TRP A N 1
ATOM 3487 C CA . TRP A 1 421 ? 28.064 16.582 24.430 1.00 95.38 421 TRP A CA 1
ATOM 3488 C C . TRP A 1 421 ? 28.687 15.684 23.352 1.00 95.38 421 TRP A C 1
ATOM 3490 O O . TRP A 1 421 ? 29.070 14.560 23.654 1.00 95.38 421 TRP A O 1
ATOM 3500 N N . LYS A 1 422 ? 28.857 16.163 22.110 1.00 92.50 422 LYS A N 1
ATOM 3501 C CA . LYS A 1 422 ? 29.525 15.377 21.054 1.00 92.50 422 LYS A CA 1
ATOM 3502 C C . LYS A 1 422 ? 30.987 15.098 21.384 1.00 92.50 422 LYS A C 1
ATOM 3504 O O . LYS A 1 422 ? 31.427 13.983 21.143 1.00 92.50 422 LYS A O 1
ATOM 3509 N N . SER A 1 423 ? 31.714 16.069 21.936 1.00 93.31 423 SER A N 1
ATOM 3510 C CA . SER A 1 423 ? 33.104 15.871 22.362 1.00 93.31 423 SER A CA 1
ATOM 3511 C C . SER A 1 423 ? 33.208 14.777 23.427 1.00 93.31 423 SER A C 1
ATOM 3513 O O . SER A 1 423 ? 34.038 13.882 23.294 1.00 93.31 423 SER A O 1
ATOM 3515 N N . ARG A 1 424 ? 32.306 14.781 24.422 1.00 95.94 424 ARG A N 1
ATOM 3516 C CA . ARG A 1 424 ? 32.216 13.710 25.428 1.00 95.94 424 ARG A CA 1
ATOM 3517 C C . ARG A 1 424 ? 31.884 12.349 24.817 1.00 95.94 424 ARG A C 1
ATOM 3519 O O . ARG A 1 424 ? 32.625 11.407 25.044 1.00 95.94 424 ARG A O 1
ATOM 3526 N N . MET A 1 425 ? 30.884 12.261 23.938 1.00 93.50 425 MET A N 1
ATOM 3527 C CA . MET A 1 425 ? 30.537 11.004 23.250 1.00 93.50 425 MET A CA 1
ATOM 3528 C C . MET A 1 425 ? 31.659 10.444 22.352 1.00 93.50 425 MET A C 1
ATOM 3530 O O . MET A 1 425 ? 31.622 9.266 22.013 1.00 93.50 425 MET A O 1
ATOM 3534 N N . ILE A 1 426 ? 32.639 11.260 21.940 1.00 91.44 426 ILE A N 1
ATOM 3535 C CA . ILE A 1 426 ? 33.850 10.788 21.245 1.00 91.44 426 ILE A CA 1
ATOM 3536 C C . ILE A 1 426 ? 34.890 10.298 22.262 1.00 91.44 426 ILE A C 1
ATOM 3538 O O . ILE A 1 426 ? 35.432 9.212 22.086 1.00 91.44 426 ILE A O 1
ATOM 3542 N N . ALA A 1 427 ? 35.131 11.053 23.340 1.00 91.62 427 ALA A N 1
ATOM 3543 C CA . ALA A 1 427 ? 36.060 10.673 24.410 1.00 91.62 427 ALA A CA 1
ATOM 3544 C C . ALA A 1 427 ? 35.630 9.393 25.161 1.00 91.62 427 ALA A C 1
ATOM 3546 O O . ALA A 1 427 ? 36.470 8.578 25.521 1.00 91.62 427 ALA A O 1
ATOM 3547 N N . GLU A 1 428 ? 34.323 9.185 25.332 1.00 92.56 428 GLU A N 1
ATOM 3548 C CA . GLU A 1 428 ? 33.703 7.978 25.903 1.00 92.56 428 GLU A CA 1
ATOM 3549 C C . GLU A 1 428 ? 33.650 6.798 24.897 1.00 92.56 428 GLU A C 1
ATOM 3551 O O . GLU A 1 428 ? 33.113 5.738 25.201 1.00 92.56 428 GLU A O 1
ATOM 3556 N N . GLY A 1 429 ? 34.167 6.958 23.669 1.00 91.81 429 GLY A N 1
ATOM 3557 C CA . GLY A 1 429 ? 34.196 5.914 22.632 1.00 91.81 429 GLY A CA 1
ATOM 3558 C C . GLY A 1 429 ? 32.863 5.655 21.908 1.00 91.81 429 GLY A C 1
ATOM 3559 O O . GLY A 1 429 ? 32.820 4.902 20.931 1.00 91.81 429 GLY A O 1
ATOM 3560 N N . HIS A 1 430 ? 31.775 6.315 22.310 1.00 90.69 430 HIS A N 1
ATOM 3561 C CA . HIS A 1 430 ? 30.413 6.169 21.775 1.00 90.69 430 HIS A CA 1
ATOM 3562 C C . HIS A 1 430 ? 30.185 6.841 20.399 1.00 90.69 430 HIS A C 1
ATOM 3564 O O . HIS A 1 430 ? 29.119 7.399 20.101 1.00 90.69 430 HIS A O 1
ATOM 3570 N N . GLU A 1 431 ? 31.168 6.750 19.494 1.00 87.62 431 GLU A N 1
ATOM 3571 C CA . GLU A 1 431 ? 31.062 7.261 18.124 1.00 87.62 431 GLU A CA 1
ATOM 3572 C C . GLU A 1 431 ? 29.903 6.631 17.335 1.00 87.62 431 GLU A C 1
ATOM 3574 O O . GLU A 1 431 ? 29.390 7.231 16.387 1.00 87.62 431 GLU A O 1
ATOM 3579 N N . ASP A 1 432 ? 29.504 5.402 17.661 1.00 83.00 432 ASP A N 1
ATOM 3580 C CA . ASP A 1 432 ? 28.428 4.696 16.974 1.00 83.00 432 ASP A CA 1
ATOM 3581 C C . ASP A 1 432 ? 27.072 5.390 17.194 1.00 83.00 432 ASP A C 1
ATOM 3583 O O . ASP A 1 432 ? 26.299 5.528 16.241 1.00 83.00 432 ASP A O 1
ATOM 3587 N N . VAL A 1 433 ? 26.820 5.920 18.396 1.00 85.06 433 VAL A N 1
ATOM 3588 C CA . VAL A 1 433 ? 25.653 6.755 18.717 1.00 85.06 433 VAL A CA 1
ATOM 3589 C C . VAL A 1 433 ? 25.652 8.002 17.829 1.00 85.06 433 VAL A C 1
ATOM 3591 O O . VAL A 1 433 ? 24.646 8.299 17.182 1.00 85.06 433 VAL A O 1
ATOM 3594 N N . LEU A 1 434 ? 26.798 8.675 17.676 1.00 85.62 434 LEU A N 1
ATOM 3595 C CA . LEU A 1 434 ? 26.940 9.837 16.785 1.00 85.62 434 LEU A CA 1
ATOM 3596 C C . LEU A 1 434 ? 26.774 9.479 15.298 1.00 85.62 434 LEU A C 1
ATOM 3598 O O . LEU A 1 434 ? 26.167 10.237 14.535 1.00 85.62 434 LEU A O 1
ATOM 3602 N N . LYS A 1 435 ? 27.274 8.313 14.868 1.00 83.44 435 LYS A N 1
ATOM 3603 C CA . LYS A 1 435 ? 27.117 7.796 13.497 1.00 83.44 435 LYS A CA 1
ATOM 3604 C C . LYS A 1 435 ? 25.649 7.481 13.187 1.00 83.44 435 LYS A C 1
ATOM 3606 O O . LYS A 1 435 ? 25.209 7.772 12.073 1.00 83.44 435 LYS A O 1
ATOM 3611 N N . LYS A 1 436 ? 24.897 6.953 14.161 1.00 79.81 436 LYS A N 1
ATOM 3612 C CA . LYS A 1 436 ? 23.456 6.655 14.068 1.00 79.81 436 LYS A CA 1
ATOM 3613 C C . LYS A 1 436 ? 22.567 7.906 14.150 1.00 79.81 436 LYS A C 1
ATOM 3615 O O . LYS A 1 436 ? 21.561 7.971 13.450 1.00 79.81 436 LYS A O 1
ATOM 3620 N N . LEU A 1 437 ? 22.935 8.905 14.959 1.00 72.62 437 LEU A N 1
ATOM 3621 C CA . LEU A 1 437 ? 22.142 10.124 15.194 1.00 72.62 437 LEU A CA 1
ATOM 3622 C C . LEU A 1 437 ? 22.142 11.140 14.041 1.00 72.62 437 LEU A C 1
ATOM 3624 O O . LEU A 1 437 ? 21.457 12.154 14.149 1.00 72.62 437 LEU A O 1
ATOM 3628 N N . LYS A 1 438 ? 22.880 10.912 12.944 1.00 62.84 438 LYS A N 1
ATOM 3629 C CA . LYS A 1 438 ? 22.948 11.824 11.784 1.00 62.84 438 LYS A CA 1
ATOM 3630 C C . LYS A 1 438 ? 21.540 12.146 11.237 1.00 62.84 438 LYS A C 1
ATOM 3632 O O . LYS A 1 438 ? 20.944 11.290 10.579 1.00 62.84 438 LYS A O 1
ATOM 3637 N N . PRO A 1 439 ? 21.000 13.368 11.429 1.00 54.78 439 PRO A N 1
ATOM 3638 C CA . PRO A 1 439 ? 19.678 13.704 10.922 1.00 54.78 439 PRO A CA 1
ATOM 3639 C C . PRO A 1 439 ? 19.733 13.871 9.401 1.00 54.78 439 PRO A C 1
ATOM 3641 O O . PRO A 1 439 ? 20.481 14.707 8.884 1.00 54.78 439 PRO A O 1
ATOM 3644 N N . LYS A 1 440 ? 18.907 13.093 8.693 1.00 50.50 440 LYS A N 1
ATOM 3645 C CA . LYS A 1 440 ? 18.706 13.196 7.240 1.00 50.50 440 LYS A CA 1
ATOM 3646 C C . LYS A 1 440 ? 18.226 14.616 6.907 1.00 50.50 440 LYS A C 1
ATOM 3648 O O . LYS A 1 440 ? 17.100 14.971 7.248 1.00 50.50 440 LYS A O 1
ATOM 3653 N N . GLY A 1 441 ? 19.084 15.438 6.295 1.00 47.88 441 GLY A N 1
ATOM 3654 C CA . GLY A 1 441 ? 18.820 16.864 6.057 1.00 47.88 441 GLY A CA 1
ATOM 3655 C C . GLY A 1 441 ? 19.871 17.806 6.660 1.00 47.88 441 GLY A C 1
ATOM 3656 O O . GLY A 1 441 ? 20.923 18.018 6.065 1.00 47.88 441 GLY A O 1
ATOM 3657 N N . VAL A 1 442 ? 19.574 18.434 7.803 1.00 48.09 442 VAL A N 1
ATOM 3658 C CA . VAL A 1 442 ? 20.222 19.701 8.223 1.00 48.09 442 VAL A CA 1
ATOM 3659 C C . VAL A 1 442 ? 21.690 19.557 8.653 1.00 48.09 442 VAL A C 1
ATOM 3661 O O . VAL A 1 442 ? 22.544 20.304 8.184 1.00 48.09 442 VAL A O 1
ATOM 3664 N N . VAL A 1 443 ? 22.044 18.586 9.503 1.00 47.50 443 VAL A N 1
ATOM 3665 C CA . VAL A 1 443 ? 23.468 18.381 9.868 1.00 47.50 443 VAL A CA 1
ATOM 3666 C C . VAL A 1 443 ? 24.247 17.795 8.689 1.00 47.50 443 VAL A C 1
ATOM 3668 O O . VAL A 1 443 ? 25.432 18.073 8.530 1.00 47.50 443 VAL A O 1
ATOM 3671 N N . GLU A 1 444 ? 23.580 17.048 7.808 1.00 48.16 444 GLU A N 1
ATOM 3672 C CA . GLU A 1 444 ? 24.176 16.598 6.552 1.00 48.16 444 GLU A CA 1
ATOM 3673 C C . GLU A 1 444 ? 24.499 17.781 5.621 1.00 48.16 444 GLU A C 1
ATOM 3675 O O . GLU A 1 444 ? 25.535 17.754 4.964 1.00 48.16 444 GLU A O 1
ATOM 3680 N N . GLN A 1 445 ? 23.686 18.846 5.611 1.00 53.34 445 GLN A N 1
ATOM 3681 C CA . GLN A 1 445 ? 24.004 20.104 4.923 1.00 53.34 445 GLN A CA 1
ATOM 3682 C C . GLN A 1 445 ? 25.218 20.811 5.541 1.00 53.34 445 GLN A C 1
ATOM 3684 O O . GLN A 1 445 ? 26.065 21.265 4.782 1.00 53.34 445 GLN A O 1
ATOM 3689 N N . PHE A 1 446 ? 25.373 20.849 6.870 1.00 51.25 446 PHE A N 1
ATOM 3690 C CA . PHE A 1 446 ? 26.568 21.429 7.511 1.00 51.25 446 PHE A CA 1
ATOM 3691 C C . PHE A 1 446 ? 27.846 20.609 7.265 1.00 51.25 446 PHE A C 1
ATOM 3693 O O . PHE A 1 446 ? 28.889 21.171 6.933 1.00 51.25 446 PHE A O 1
ATOM 3700 N N . ILE A 1 447 ? 27.776 19.276 7.350 1.00 52.28 447 ILE A N 1
ATOM 3701 C CA . ILE A 1 447 ? 28.916 18.400 7.027 1.00 52.28 447 ILE A CA 1
ATOM 3702 C C . ILE A 1 447 ? 29.253 18.493 5.531 1.00 52.28 447 ILE A C 1
ATOM 3704 O O . ILE A 1 447 ? 30.430 18.517 5.168 1.00 52.28 447 ILE A O 1
ATOM 3708 N N . LYS A 1 448 ? 28.247 18.607 4.652 1.00 59.03 448 LYS A N 1
ATOM 3709 C CA . LYS A 1 448 ? 28.465 18.905 3.230 1.00 59.03 448 LYS A CA 1
ATOM 3710 C C . LYS A 1 448 ? 29.051 20.298 3.030 1.00 59.03 448 LYS A C 1
ATOM 3712 O O . LYS A 1 448 ? 29.955 20.402 2.222 1.00 59.03 448 LYS A O 1
ATOM 3717 N N . ALA A 1 449 ? 28.625 21.328 3.761 1.00 60.34 449 ALA A N 1
ATOM 3718 C CA . ALA A 1 449 ? 29.184 22.677 3.662 1.00 60.34 449 ALA A CA 1
ATOM 3719 C C . ALA A 1 449 ? 30.680 22.687 4.006 1.00 60.34 449 ALA A C 1
ATOM 3721 O O . ALA A 1 449 ? 31.473 23.108 3.174 1.00 60.34 449 ALA A O 1
ATOM 3722 N N . SER A 1 450 ? 31.082 22.103 5.140 1.00 71.19 450 SER A N 1
ATOM 3723 C CA . SER A 1 450 ? 32.501 21.990 5.518 1.00 71.19 450 SER A CA 1
ATOM 3724 C C . SER A 1 450 ? 33.317 21.137 4.528 1.00 71.19 450 SER A C 1
ATOM 3726 O O . SER A 1 450 ? 34.441 21.494 4.175 1.00 71.19 450 SER A O 1
ATOM 3728 N N . LYS A 1 451 ? 32.751 20.043 3.991 1.00 71.12 451 LYS A N 1
ATOM 3729 C CA . LYS A 1 451 ? 33.405 19.272 2.914 1.00 71.12 451 LYS A CA 1
ATOM 3730 C C . LYS A 1 451 ? 33.498 20.047 1.594 1.00 71.12 451 LYS A C 1
ATOM 3732 O O . LYS A 1 451 ? 34.513 19.945 0.918 1.00 71.12 451 LYS A O 1
ATOM 3737 N N . ILE A 1 452 ? 32.477 20.827 1.237 1.00 67.50 452 ILE A N 1
ATOM 3738 C CA . ILE A 1 452 ? 32.456 21.716 0.066 1.00 67.50 452 ILE A CA 1
ATOM 3739 C C . ILE A 1 452 ? 33.472 22.846 0.237 1.00 67.50 452 ILE A C 1
ATOM 3741 O O . ILE A 1 452 ? 34.085 23.250 -0.739 1.00 67.50 452 ILE A O 1
ATOM 3745 N N . GLU A 1 453 ? 33.678 23.340 1.451 1.00 77.25 453 GLU A N 1
ATOM 3746 C CA . GLU A 1 453 ? 34.657 24.375 1.776 1.00 77.25 453 GLU A CA 1
ATOM 3747 C C . GLU A 1 453 ? 36.091 23.849 1.668 1.00 77.25 453 GLU A C 1
ATOM 3749 O O . GLU A 1 453 ? 36.887 24.427 0.930 1.00 77.25 453 GLU A O 1
ATOM 3754 N N . LYS A 1 454 ? 36.389 22.678 2.252 1.00 80.94 454 LYS A N 1
ATOM 3755 C CA . LYS A 1 454 ? 37.669 21.981 2.027 1.00 80.94 454 LYS A CA 1
ATOM 3756 C C . LYS A 1 454 ? 37.899 21.652 0.545 1.00 80.94 454 LYS A C 1
ATOM 3758 O O . LYS A 1 454 ? 38.994 21.871 0.041 1.00 80.94 454 LYS A O 1
ATOM 3763 N N . TYR A 1 455 ? 36.868 21.201 -0.172 1.00 79.31 455 TYR A N 1
ATOM 3764 C CA . TYR A 1 455 ? 36.946 20.940 -1.614 1.00 79.31 455 TYR A CA 1
ATOM 3765 C C . TYR A 1 455 ? 37.157 22.222 -2.438 1.00 79.31 455 TYR A C 1
ATOM 3767 O O . TYR A 1 455 ? 37.916 22.208 -3.397 1.00 79.31 455 TYR A O 1
ATOM 3775 N N . ARG A 1 456 ? 36.540 23.351 -2.060 1.00 74.50 456 ARG A N 1
ATOM 3776 C CA . ARG A 1 456 ? 36.783 24.667 -2.682 1.00 74.50 456 ARG A CA 1
ATOM 3777 C C . ARG A 1 456 ? 38.201 25.167 -2.424 1.00 74.50 456 ARG A C 1
ATOM 3779 O O . ARG A 1 456 ? 38.764 25.788 -3.316 1.00 74.50 456 ARG A O 1
ATOM 3786 N N . ALA A 1 457 ? 38.757 24.922 -1.237 1.00 85.50 457 ALA A N 1
ATOM 3787 C CA . ALA A 1 457 ? 40.134 25.281 -0.911 1.00 85.50 457 ALA A CA 1
ATOM 3788 C C . ALA A 1 457 ? 41.133 24.466 -1.748 1.00 85.50 457 ALA A C 1
ATOM 3790 O O . ALA A 1 457 ? 41.972 25.066 -2.413 1.00 85.50 457 ALA A O 1
ATOM 3791 N N . ALA A 1 458 ? 40.970 23.136 -1.800 1.00 82.62 458 ALA A N 1
ATOM 3792 C CA . ALA A 1 458 ? 41.761 22.254 -2.663 1.00 82.62 458 ALA A CA 1
ATOM 3793 C C . ALA A 1 458 ? 41.647 22.668 -4.140 1.00 82.62 458 ALA A C 1
ATOM 3795 O O . ALA A 1 458 ? 42.638 23.062 -4.740 1.00 82.62 458 ALA A O 1
ATOM 3796 N N . TYR A 1 459 ? 40.421 22.765 -4.671 1.00 82.50 459 TYR A N 1
ATOM 3797 C CA . TYR A 1 459 ? 40.178 23.212 -6.046 1.00 82.50 459 TYR A CA 1
ATOM 3798 C C . TYR A 1 459 ? 40.783 24.595 -6.341 1.00 82.50 459 TYR A C 1
ATOM 3800 O O . TYR A 1 459 ? 41.223 24.839 -7.458 1.00 82.50 459 TYR A O 1
ATOM 3808 N N . LYS A 1 460 ? 40.821 25.527 -5.375 1.00 87.94 460 LYS A N 1
ATOM 3809 C CA . LYS A 1 460 ? 41.461 26.842 -5.565 1.00 87.94 460 LYS A CA 1
ATOM 3810 C C . LYS A 1 460 ? 42.989 26.728 -5.666 1.00 87.94 460 LYS A C 1
ATOM 3812 O O . LYS A 1 460 ? 43.574 27.500 -6.420 1.00 87.94 460 LYS A O 1
ATOM 3817 N N . ALA A 1 461 ? 43.614 25.796 -4.945 1.00 87.62 461 ALA A N 1
ATOM 3818 C CA . ALA A 1 461 ? 45.039 25.496 -5.079 1.00 87.62 461 ALA A CA 1
ATOM 3819 C C . ALA A 1 461 ? 45.333 24.797 -6.418 1.00 87.62 461 ALA A C 1
ATOM 3821 O O . ALA A 1 461 ? 46.141 25.300 -7.196 1.00 87.62 461 ALA A O 1
ATOM 3822 N N . ASP A 1 462 ? 44.592 23.731 -6.742 1.00 81.31 462 ASP A N 1
ATOM 3823 C CA . ASP A 1 462 ? 44.712 22.982 -8.003 1.00 81.31 462 ASP A CA 1
ATOM 3824 C C . ASP A 1 462 ? 44.525 23.903 -9.224 1.00 81.31 462 ASP A C 1
ATOM 3826 O O . ASP A 1 462 ? 45.293 23.867 -10.184 1.00 81.31 462 ASP A O 1
ATOM 3830 N N . TYR A 1 463 ? 43.527 24.793 -9.171 1.00 84.56 463 TYR A N 1
ATOM 3831 C CA . TYR A 1 463 ? 43.257 25.779 -10.219 1.00 84.56 463 TYR A CA 1
ATOM 3832 C C . TYR A 1 463 ? 44.303 26.908 -10.264 1.00 84.56 463 TYR A C 1
ATOM 3834 O O . TYR A 1 463 ? 44.459 27.547 -11.302 1.00 84.56 463 TYR A O 1
ATOM 3842 N N . GLY A 1 464 ? 45.035 27.152 -9.172 1.00 86.19 464 GLY A N 1
ATOM 3843 C CA . GLY A 1 464 ? 46.219 28.014 -9.160 1.00 86.19 464 GLY A CA 1
ATOM 3844 C C . GLY A 1 464 ? 47.347 27.400 -9.987 1.00 86.19 464 GLY A C 1
ATOM 3845 O O . GLY A 1 464 ? 47.779 28.003 -10.967 1.00 86.19 464 GLY A O 1
ATOM 3846 N N . VAL A 1 465 ? 47.717 26.153 -9.675 1.00 89.25 465 VAL A N 1
ATOM 3847 C CA . VAL A 1 465 ? 48.728 25.381 -10.421 1.00 89.25 465 VAL A CA 1
ATOM 3848 C C . VAL A 1 465 ? 48.341 25.251 -11.898 1.00 89.25 465 VAL A C 1
ATOM 3850 O O . VAL A 1 465 ? 49.153 25.541 -12.774 1.00 89.25 465 VAL A O 1
ATOM 3853 N N . TYR A 1 466 ? 47.081 24.911 -12.196 1.00 85.94 466 TYR A N 1
ATOM 3854 C CA . TYR A 1 466 ? 46.577 24.871 -13.572 1.00 85.94 466 TYR A CA 1
ATOM 3855 C C . TYR A 1 466 ? 46.669 26.237 -14.267 1.00 85.94 466 TYR A C 1
ATOM 3857 O O . TYR A 1 466 ? 47.038 26.302 -15.436 1.00 85.94 466 TYR A O 1
ATOM 3865 N N . ARG A 1 467 ? 46.366 27.347 -13.577 1.00 84.56 467 ARG A N 1
ATOM 3866 C CA . ARG A 1 467 ? 46.472 28.698 -14.154 1.00 84.56 467 ARG A CA 1
ATOM 3867 C C . ARG A 1 467 ? 47.920 29.064 -14.477 1.00 84.56 467 ARG A C 1
ATOM 3869 O O . ARG A 1 467 ? 48.146 29.694 -15.504 1.00 84.56 467 ARG A O 1
ATOM 3876 N N . GLU A 1 468 ? 48.882 28.673 -13.647 1.00 87.69 468 GLU A N 1
ATOM 3877 C CA . GLU A 1 468 ? 50.313 28.887 -13.901 1.00 87.69 468 GLU A CA 1
ATOM 3878 C C . GLU A 1 468 ? 50.830 28.014 -15.051 1.00 87.69 468 GLU A C 1
ATOM 3880 O O . GLU A 1 468 ? 51.517 28.513 -15.940 1.00 87.69 468 GLU A O 1
ATOM 3885 N N . GLN A 1 469 ? 50.447 26.734 -15.089 1.00 85.19 469 GLN A N 1
ATOM 3886 C CA . GLN A 1 469 ? 50.754 25.829 -16.202 1.00 85.19 469 GLN A CA 1
ATOM 3887 C C . GLN A 1 469 ? 50.148 26.334 -17.518 1.00 85.19 469 GLN A C 1
ATOM 3889 O O . GLN A 1 469 ? 50.846 26.412 -18.526 1.00 85.19 469 GLN A O 1
ATOM 3894 N N . PHE A 1 470 ? 48.879 26.752 -17.502 1.00 77.44 470 PHE A N 1
ATOM 3895 C CA . PHE A 1 470 ? 48.200 27.328 -18.661 1.00 77.44 470 PHE A CA 1
ATOM 3896 C C . PHE A 1 470 ? 48.801 28.678 -19.073 1.00 77.44 470 PHE A C 1
ATOM 3898 O O . PHE A 1 470 ? 48.874 28.957 -20.262 1.00 77.44 470 PHE A O 1
ATOM 3905 N N . ALA A 1 471 ? 49.274 29.502 -18.132 1.00 78.56 471 ALA A N 1
ATOM 3906 C CA . ALA A 1 471 ? 49.985 30.740 -18.450 1.00 78.56 471 ALA A CA 1
ATOM 3907 C C . ALA A 1 471 ? 51.339 30.467 -19.122 1.00 78.56 471 ALA A C 1
ATOM 3909 O O . ALA A 1 471 ? 51.644 31.109 -20.121 1.00 78.56 471 ALA A O 1
ATOM 3910 N N . LYS A 1 472 ? 52.114 29.483 -18.639 1.00 86.69 472 LYS A N 1
ATOM 3911 C CA . LYS A 1 472 ? 53.373 29.052 -19.277 1.00 86.69 472 LYS A CA 1
ATOM 3912 C C . LYS A 1 472 ? 53.136 28.454 -20.667 1.00 86.69 472 LYS A C 1
ATOM 3914 O O . LYS A 1 472 ? 53.793 28.859 -21.618 1.00 86.69 472 LYS A O 1
ATOM 3919 N N . TRP A 1 473 ? 52.161 27.553 -20.801 1.00 85.19 473 TRP A N 1
ATOM 3920 C CA . TRP A 1 473 ? 51.765 26.979 -22.092 1.00 85.19 473 TRP A CA 1
ATOM 3921 C C . TRP A 1 473 ? 51.272 28.054 -23.068 1.00 85.19 473 TRP A C 1
ATOM 3923 O O . TRP A 1 473 ? 51.699 28.079 -24.219 1.00 85.19 473 TRP A O 1
ATOM 3933 N N . LYS A 1 474 ? 50.430 28.987 -22.602 1.00 78.25 474 LYS A N 1
ATOM 3934 C CA . LYS A 1 474 ? 49.947 30.105 -23.417 1.00 78.25 474 LYS A CA 1
ATOM 3935 C C . LYS A 1 474 ? 51.087 31.048 -23.814 1.00 78.25 474 LYS A C 1
ATOM 3937 O O . LYS A 1 474 ? 51.076 31.514 -24.941 1.00 78.25 474 LYS A O 1
ATOM 3942 N N . ALA A 1 475 ? 52.058 31.312 -22.938 1.00 79.81 475 ALA A N 1
ATOM 3943 C CA . ALA A 1 475 ? 53.229 32.123 -23.273 1.00 79.81 475 ALA A CA 1
ATOM 3944 C C . ALA A 1 475 ? 54.107 31.455 -24.345 1.00 79.81 475 ALA A C 1
ATOM 3946 O O . ALA A 1 475 ? 54.517 32.135 -25.276 1.00 79.81 475 ALA A O 1
ATOM 3947 N N . GLY A 1 476 ? 54.319 30.134 -24.267 1.00 81.62 476 GLY A N 1
ATOM 3948 C CA . GLY A 1 476 ? 54.989 29.373 -25.330 1.00 81.62 476 GLY A CA 1
ATOM 3949 C C . GLY A 1 476 ? 54.224 29.429 -26.656 1.00 81.62 476 GLY A C 1
ATOM 3950 O O . GLY A 1 476 ? 54.779 29.832 -27.666 1.00 81.62 476 GLY A O 1
ATOM 3951 N N . MET A 1 477 ? 52.916 29.148 -26.635 1.00 74.38 477 MET A N 1
ATOM 3952 C CA . MET A 1 477 ? 52.042 29.285 -27.812 1.00 74.38 477 MET A CA 1
ATOM 3953 C C . MET A 1 477 ? 52.013 30.708 -28.398 1.00 74.38 477 MET A C 1
ATOM 3955 O O . MET A 1 477 ? 51.774 30.851 -29.590 1.00 74.38 477 MET A O 1
ATOM 3959 N N . LEU A 1 478 ? 52.212 31.757 -27.588 1.00 67.06 478 LEU A N 1
ATOM 3960 C CA . LEU A 1 478 ? 52.274 33.149 -28.055 1.00 67.06 478 LEU A CA 1
ATOM 3961 C C . LEU A 1 478 ? 53.646 33.569 -28.594 1.00 67.06 478 LEU A C 1
ATOM 3963 O O . LEU A 1 478 ? 53.710 34.603 -29.249 1.00 67.06 478 LEU A O 1
ATOM 3967 N N . ALA A 1 479 ? 54.720 32.827 -28.316 1.00 74.25 479 ALA A N 1
ATOM 3968 C CA . ALA A 1 479 ? 56.042 33.148 -28.852 1.00 74.25 479 ALA A CA 1
ATOM 3969 C C . ALA A 1 479 ? 56.113 32.898 -30.369 1.00 74.25 479 ALA A C 1
ATOM 3971 O O . ALA A 1 479 ? 56.744 33.670 -31.086 1.00 74.25 479 ALA A O 1
ATOM 3972 N N . ASP A 1 480 ? 55.405 31.864 -30.842 1.00 65.94 480 ASP A N 1
ATOM 3973 C CA . ASP A 1 480 ? 55.476 31.376 -32.226 1.00 65.94 480 ASP A CA 1
ATOM 3974 C C . ASP A 1 480 ? 54.220 31.699 -33.071 1.00 65.94 480 ASP A C 1
ATOM 3976 O O . ASP A 1 480 ? 54.198 31.437 -34.274 1.00 65.94 480 ASP A O 1
ATOM 3980 N N . ALA A 1 481 ? 53.149 32.238 -32.470 1.00 60.78 481 ALA A N 1
ATOM 3981 C CA . ALA A 1 481 ? 51.872 32.493 -33.149 1.00 60.78 481 ALA A CA 1
ATOM 3982 C C . ALA A 1 481 ? 51.680 33.969 -33.528 1.00 60.78 481 ALA A C 1
ATOM 3984 O O . ALA A 1 481 ? 51.821 34.861 -32.692 1.00 60.78 481 ALA A O 1
ATOM 3985 N N . SER A 1 482 ? 51.255 34.228 -34.769 1.00 67.25 482 SER A N 1
ATOM 3986 C CA . SER A 1 482 ? 50.921 35.584 -35.215 1.00 67.25 482 SER A CA 1
ATOM 3987 C C . SER A 1 482 ? 49.644 36.111 -34.547 1.00 67.25 482 SER A C 1
ATOM 3989 O O . SER A 1 482 ? 48.763 35.349 -34.129 1.00 67.25 482 SER A O 1
ATOM 3991 N N . GLU A 1 483 ? 49.523 37.436 -34.482 1.00 60.03 483 GLU A N 1
ATOM 3992 C CA . GLU A 1 483 ? 48.418 38.143 -33.821 1.00 60.03 483 GLU A CA 1
ATOM 3993 C C . GLU A 1 483 ? 47.035 37.741 -34.380 1.00 60.03 483 GLU A C 1
ATOM 3995 O O . GLU A 1 483 ? 46.089 37.513 -33.623 1.00 60.03 483 GLU A O 1
ATOM 4000 N N . GLU A 1 484 ? 46.949 37.495 -35.692 1.00 59.88 484 GLU A N 1
ATOM 4001 C CA . GLU A 1 484 ? 45.734 37.039 -36.384 1.00 59.88 484 GLU A CA 1
ATOM 4002 C C . GLU A 1 484 ? 45.268 35.628 -35.952 1.00 59.88 484 GLU A C 1
ATOM 4004 O O . GLU A 1 484 ? 44.075 35.311 -35.990 1.00 59.88 484 GLU A O 1
ATOM 4009 N N . THR A 1 485 ? 46.188 34.759 -35.511 1.00 63.28 485 THR A N 1
ATOM 4010 C CA . THR A 1 485 ? 45.835 33.448 -34.930 1.00 63.28 485 THR A CA 1
ATOM 4011 C C . THR A 1 485 ? 45.251 33.570 -33.524 1.00 63.28 485 THR A C 1
ATOM 4013 O O . THR A 1 485 ? 44.468 32.715 -33.108 1.00 63.28 485 THR A O 1
ATOM 4016 N N . LEU A 1 486 ? 45.610 34.621 -32.783 1.00 56.59 486 LEU A N 1
ATOM 4017 C CA . LEU A 1 486 ? 45.236 34.789 -31.378 1.00 56.59 486 LEU A CA 1
ATOM 4018 C C . LEU A 1 486 ? 43.823 35.356 -31.213 1.00 56.59 486 LEU A C 1
ATOM 4020 O O . LEU A 1 486 ? 43.102 34.921 -30.312 1.00 56.59 486 LEU A O 1
ATOM 4024 N N . GLU A 1 487 ? 43.385 36.242 -32.110 1.00 60.16 487 GLU A N 1
ATOM 4025 C CA . GLU A 1 487 ? 42.001 36.742 -32.129 1.00 60.16 487 GLU A CA 1
ATOM 4026 C C . GLU A 1 487 ? 40.986 35.613 -32.406 1.00 60.16 487 GLU A C 1
ATOM 4028 O O . GLU A 1 487 ? 39.917 35.546 -31.793 1.00 60.16 487 GLU A O 1
ATOM 4033 N N . LYS A 1 488 ? 41.366 34.637 -33.240 1.00 64.69 488 LYS A N 1
ATOM 4034 C CA . LYS A 1 488 ? 40.563 33.440 -33.555 1.00 64.69 488 LYS A CA 1
ATOM 4035 C C . LYS A 1 488 ? 40.489 32.424 -32.397 1.00 64.69 488 LYS A C 1
ATOM 4037 O O . LYS A 1 488 ? 39.757 31.439 -32.499 1.00 64.69 488 LYS A O 1
ATOM 4042 N N . LEU A 1 489 ? 41.202 32.657 -31.287 1.00 55.56 489 LEU A N 1
ATOM 4043 C CA . LEU A 1 489 ? 41.340 31.752 -30.135 1.00 55.56 489 LEU A CA 1
ATOM 4044 C C . LEU A 1 489 ? 40.847 32.357 -28.796 1.00 55.56 489 LEU A C 1
ATOM 4046 O O . LEU A 1 489 ? 41.398 32.053 -27.733 1.00 55.56 489 LEU A O 1
ATOM 4050 N N . ASP A 1 490 ? 39.770 33.159 -28.798 1.00 46.09 490 ASP A N 1
ATOM 4051 C CA . ASP A 1 490 ? 39.089 33.637 -27.570 1.00 46.09 490 ASP A CA 1
ATOM 4052 C C . ASP A 1 490 ? 38.338 32.508 -26.817 1.00 46.09 490 ASP A C 1
ATOM 4054 O O . ASP A 1 490 ? 37.105 32.445 -26.737 1.00 46.09 490 ASP A O 1
ATOM 4058 N N . ILE A 1 491 ? 39.108 31.579 -26.241 1.00 54.72 491 ILE A N 1
ATOM 4059 C CA . ILE A 1 491 ? 38.630 30.467 -25.411 1.00 54.72 491 ILE A CA 1
ATOM 4060 C C . ILE A 1 491 ? 38.219 31.007 -24.032 1.00 54.72 491 ILE A C 1
ATOM 4062 O O . ILE A 1 491 ? 38.916 30.852 -23.023 1.00 54.72 491 ILE A O 1
ATOM 4066 N N . ARG A 1 492 ? 37.046 31.645 -23.963 1.00 51.31 492 ARG A N 1
ATOM 4067 C CA . ARG A 1 492 ? 36.444 32.043 -22.681 1.00 51.31 492 ARG A CA 1
ATOM 4068 C C . ARG A 1 492 ? 36.068 30.797 -21.870 1.00 51.31 492 ARG A C 1
ATOM 4070 O O . ARG A 1 492 ? 35.374 29.922 -22.394 1.00 51.31 492 ARG A O 1
ATOM 4077 N N . PRO A 1 493 ? 36.446 30.706 -20.580 1.00 46.91 493 PRO A N 1
ATOM 4078 C CA . PRO A 1 493 ? 36.154 29.527 -19.770 1.00 46.91 493 PRO A CA 1
ATOM 4079 C C . PRO A 1 493 ? 34.633 29.302 -19.634 1.00 46.91 493 PRO A C 1
ATOM 4081 O O . PRO A 1 493 ? 33.879 30.274 -19.494 1.00 46.91 493 PRO A O 1
ATOM 4084 N N . PRO A 1 494 ? 34.153 28.041 -19.648 1.00 43.31 494 PRO A N 1
ATOM 4085 C CA . PRO A 1 494 ? 32.731 27.713 -19.782 1.00 43.31 494 PRO A CA 1
ATOM 4086 C C . PRO A 1 494 ? 31.901 28.124 -18.554 1.00 43.31 494 PRO A C 1
ATOM 4088 O O . PRO A 1 494 ? 31.695 27.371 -17.597 1.00 43.31 494 PRO A O 1
ATOM 4091 N N . SER A 1 495 ? 31.383 29.353 -18.597 1.00 47.88 495 SER A N 1
ATOM 4092 C CA . SER A 1 495 ? 30.496 29.912 -17.576 1.00 47.88 495 SER A CA 1
ATOM 4093 C C . SER A 1 495 ? 29.218 29.077 -17.433 1.00 47.88 495 SER A C 1
ATOM 4095 O O . SER A 1 495 ? 28.552 28.745 -18.414 1.00 47.88 495 SER A O 1
ATOM 4097 N N . ARG A 1 496 ? 28.867 28.725 -16.188 1.00 48.91 496 ARG A N 1
ATOM 4098 C CA . ARG A 1 496 ? 27.852 27.708 -15.844 1.00 48.91 496 ARG A CA 1
ATOM 4099 C C . ARG A 1 496 ? 26.512 27.939 -16.566 1.00 48.91 496 ARG A C 1
ATOM 4101 O O . ARG A 1 496 ? 25.690 28.748 -16.141 1.00 48.91 496 ARG A O 1
ATOM 4108 N N . HIS A 1 497 ? 26.260 27.140 -17.605 1.00 48.12 497 HIS A N 1
ATOM 4109 C CA . HIS A 1 497 ? 25.291 27.370 -18.693 1.00 48.12 497 HIS A CA 1
ATOM 4110 C C . HIS A 1 497 ? 23.803 27.626 -18.341 1.00 48.12 497 HIS A C 1
ATOM 4112 O O . HIS A 1 497 ? 23.013 27.918 -19.240 1.00 48.12 497 HIS A O 1
ATOM 4118 N N . LYS A 1 498 ? 23.370 27.556 -17.074 1.00 48.53 498 LYS A N 1
ATOM 4119 C CA . LYS A 1 498 ? 21.939 27.646 -16.704 1.00 48.53 498 LYS A CA 1
ATOM 4120 C C . LYS A 1 498 ? 21.340 29.060 -16.739 1.00 48.53 498 LYS A C 1
ATOM 4122 O O . LYS A 1 498 ? 20.130 29.180 -16.908 1.00 48.53 498 LYS A O 1
ATOM 4127 N N . THR A 1 499 ? 22.140 30.120 -16.627 1.00 48.09 499 THR A N 1
ATOM 4128 C CA . THR A 1 499 ? 21.675 31.517 -16.799 1.00 48.09 499 THR A CA 1
ATOM 4129 C C . THR A 1 499 ? 21.971 32.074 -18.192 1.00 48.09 499 THR A C 1
ATOM 4131 O O . THR A 1 499 ? 21.155 32.824 -18.729 1.00 48.09 499 THR A O 1
ATOM 4134 N N . ALA A 1 500 ? 23.079 31.661 -18.816 1.00 49.41 500 ALA A N 1
ATOM 4135 C CA . ALA A 1 500 ? 23.480 32.109 -20.153 1.00 49.41 500 ALA A CA 1
ATOM 4136 C C . ALA A 1 500 ? 22.415 31.813 -21.227 1.00 49.41 500 ALA A C 1
ATOM 4138 O O . ALA A 1 500 ? 22.103 32.691 -22.030 1.00 49.41 500 ALA A O 1
ATOM 4139 N N . GLY A 1 501 ? 21.785 30.630 -21.193 1.00 50.91 501 GLY A N 1
ATOM 4140 C CA . GLY A 1 501 ? 20.718 30.266 -22.137 1.00 50.91 501 GLY A CA 1
ATOM 4141 C C . GLY A 1 501 ? 19.504 31.206 -22.097 1.00 50.91 501 GLY A C 1
ATOM 4142 O O . GLY A 1 501 ? 18.970 31.556 -23.145 1.00 50.91 501 GLY A O 1
ATOM 4143 N N . ARG A 1 502 ? 19.117 31.699 -20.908 1.00 50.41 502 ARG A N 1
ATOM 4144 C CA . ARG A 1 502 ? 18.035 32.693 -20.763 1.00 50.41 502 ARG A CA 1
ATOM 4145 C C . ARG A 1 502 ? 18.426 34.083 -21.271 1.00 50.41 502 ARG A C 1
ATOM 4147 O O . ARG A 1 502 ? 17.573 34.777 -21.811 1.00 50.41 502 ARG A O 1
ATOM 4154 N N . LYS A 1 503 ? 19.688 34.506 -21.115 1.00 52.62 503 LYS A N 1
ATOM 4155 C CA . LYS A 1 503 ? 20.140 35.798 -21.666 1.00 52.62 503 LYS A CA 1
ATOM 4156 C C . LYS A 1 503 ? 20.322 35.744 -23.189 1.00 52.62 503 LYS A C 1
ATOM 4158 O O . LYS A 1 503 ? 19.881 36.670 -23.860 1.00 52.62 503 LYS A O 1
ATOM 4163 N N . LYS A 1 504 ? 20.850 34.651 -23.763 1.00 54.12 504 LYS A N 1
ATOM 4164 C CA . LYS A 1 504 ? 20.937 34.495 -25.232 1.00 54.12 504 LYS A CA 1
ATOM 4165 C C . LYS A 1 504 ? 19.560 34.514 -25.918 1.00 54.12 504 LYS A C 1
ATOM 4167 O O . LYS A 1 504 ? 19.449 35.088 -26.998 1.00 54.12 504 LYS A O 1
ATOM 4172 N N . SER A 1 505 ? 18.493 33.997 -25.295 1.00 53.69 505 SER A N 1
ATOM 4173 C CA . SER A 1 505 ? 17.136 34.081 -25.872 1.00 53.69 505 SER A CA 1
ATOM 4174 C C . SER A 1 505 ? 16.533 35.495 -25.894 1.00 53.69 505 SER A C 1
ATOM 4176 O O . SER A 1 505 ? 15.538 35.704 -26.574 1.00 53.69 505 SER A O 1
ATOM 4178 N N . LEU A 1 506 ? 17.103 36.454 -25.152 1.00 54.97 506 LEU A N 1
ATOM 4179 C CA . LEU A 1 506 ? 16.680 37.864 -25.142 1.00 54.97 506 LEU A CA 1
ATOM 4180 C C . LEU A 1 506 ? 17.474 38.753 -26.116 1.00 54.97 506 LEU A C 1
ATOM 4182 O O . LEU A 1 506 ? 17.058 39.879 -26.361 1.00 54.97 506 LEU A O 1
ATOM 4186 N N . LEU A 1 507 ? 18.593 38.256 -26.655 1.00 56.28 507 LEU A N 1
ATOM 4187 C CA . LEU A 1 507 ? 19.522 38.997 -27.524 1.00 56.28 507 LEU A CA 1
ATOM 4188 C C . LEU A 1 507 ? 19.521 38.508 -28.985 1.00 56.28 507 LEU A C 1
ATOM 4190 O O . LEU A 1 507 ? 20.289 39.000 -29.797 1.00 56.28 507 LEU A O 1
ATOM 4194 N N . SER A 1 508 ? 18.690 37.521 -29.326 1.00 67.25 508 SER A N 1
ATOM 4195 C CA . SER A 1 508 ? 18.710 36.813 -30.620 1.00 67.25 508 SER A CA 1
ATOM 4196 C C . SER A 1 508 ? 17.586 37.237 -31.577 1.00 67.25 508 SER A C 1
ATOM 4198 O O . SER A 1 508 ? 17.158 36.445 -32.412 1.00 67.25 508 SER A O 1
ATOM 4200 N N . GLY A 1 509 ? 17.034 38.446 -31.417 1.00 85.50 509 GLY A N 1
ATOM 4201 C CA . GLY A 1 509 ? 15.911 38.968 -32.218 1.00 85.50 509 GLY A CA 1
ATOM 4202 C C . GLY A 1 509 ? 14.560 38.264 -32.007 1.00 85.50 509 GLY A C 1
ATOM 4203 O O . GLY A 1 509 ? 13.534 38.744 -32.478 1.00 85.50 509 GLY A O 1
ATOM 4204 N N . LYS A 1 510 ? 14.532 37.139 -31.278 1.00 90.62 510 LYS A N 1
ATOM 4205 C CA . LYS A 1 510 ? 13.344 36.292 -31.131 1.00 90.62 510 LYS A CA 1
ATOM 4206 C C . LYS A 1 510 ? 12.184 37.067 -30.484 1.00 90.62 510 LYS A C 1
ATOM 4208 O O . LYS A 1 510 ? 12.385 37.654 -29.415 1.00 90.62 510 LYS A O 1
ATOM 4213 N N . PRO A 1 511 ? 10.965 37.038 -31.057 1.00 93.06 511 PRO A N 1
ATOM 4214 C CA . PRO A 1 511 ? 9.825 37.755 -30.495 1.00 93.06 511 PRO A CA 1
ATOM 4215 C C . PRO A 1 511 ? 9.513 37.307 -29.060 1.00 93.06 511 PRO A C 1
ATOM 4217 O O . PRO A 1 511 ? 9.669 36.137 -28.690 1.00 93.06 511 PRO A O 1
ATOM 4220 N N . LYS A 1 512 ? 9.053 38.258 -28.240 1.00 93.19 512 LYS A N 1
ATOM 4221 C CA . LYS A 1 512 ? 8.682 38.042 -26.834 1.00 93.19 512 LYS A CA 1
ATOM 4222 C C . LYS A 1 512 ? 7.251 37.509 -26.745 1.00 93.19 512 LYS A C 1
ATOM 4224 O O . LYS A 1 512 ? 6.351 38.057 -27.368 1.00 93.19 512 LYS A O 1
ATOM 4229 N N . PHE A 1 513 ? 7.047 36.450 -25.962 1.00 92.81 513 PHE A N 1
ATOM 4230 C CA . PHE A 1 513 ? 5.728 35.846 -25.740 1.00 92.81 513 PHE A CA 1
ATOM 4231 C C . PHE A 1 513 ? 4.792 36.851 -25.028 1.00 92.81 513 PHE A C 1
ATOM 4233 O O . PHE A 1 513 ? 5.235 37.458 -24.049 1.00 92.81 513 PHE A O 1
ATOM 4240 N N . PRO A 1 514 ? 3.530 37.023 -25.472 1.00 95.44 514 PRO A N 1
ATOM 4241 C CA . PRO A 1 514 ? 2.623 38.047 -24.946 1.00 95.44 514 PRO A CA 1
ATOM 4242 C C . PRO A 1 514 ? 2.223 37.810 -23.485 1.00 95.44 514 PRO A C 1
ATOM 4244 O O . PRO A 1 514 ? 2.174 36.672 -23.005 1.00 95.44 514 PRO A O 1
ATOM 4247 N N . LEU A 1 515 ? 1.926 38.886 -22.753 1.00 95.12 515 LEU A N 1
ATOM 4248 C CA . LEU A 1 515 ? 1.603 38.788 -21.329 1.00 95.12 515 LEU A CA 1
ATOM 4249 C C . LEU A 1 515 ? 0.225 38.147 -21.134 1.00 95.12 515 LEU A C 1
ATOM 4251 O O . LEU A 1 515 ? -0.787 38.679 -21.576 1.00 95.12 515 LEU A O 1
ATOM 4255 N N . TYR A 1 516 ? 0.176 37.017 -20.418 1.00 95.38 516 TYR A N 1
ATOM 4256 C CA . TYR A 1 516 ? -1.091 36.379 -20.039 1.00 95.38 516 TYR A CA 1
ATOM 4257 C C . TYR A 1 516 ? -2.050 37.392 -19.378 1.00 95.38 516 TYR A C 1
ATOM 4259 O O . TYR A 1 516 ? -1.573 38.199 -18.576 1.00 95.38 516 TYR A O 1
ATOM 4267 N N . PRO A 1 517 ? -3.381 37.291 -19.593 1.00 97.81 517 PRO A N 1
ATOM 4268 C CA . PRO A 1 517 ? -4.362 38.310 -19.189 1.00 97.81 517 PRO A CA 1
ATOM 4269 C C . PRO A 1 517 ? -4.233 38.807 -17.741 1.00 97.81 517 PRO A C 1
ATOM 4271 O O . PRO A 1 517 ? -4.336 39.999 -17.482 1.00 97.81 517 PRO A O 1
ATOM 4274 N N . PHE A 1 518 ? -3.930 37.904 -16.803 1.00 96.56 518 PHE A N 1
ATOM 4275 C CA . PHE A 1 518 ? -3.688 38.235 -15.395 1.00 96.56 518 PHE A CA 1
ATOM 4276 C C . PHE A 1 518 ? -2.458 39.134 -15.175 1.00 96.56 518 PHE A C 1
ATOM 4278 O O . PHE A 1 518 ? -2.527 40.084 -14.406 1.00 96.56 518 PHE A O 1
ATOM 4285 N N . HIS A 1 519 ? -1.338 38.863 -15.852 1.00 95.56 519 HIS A N 1
ATOM 4286 C CA . HIS A 1 519 ? -0.128 39.682 -15.730 1.00 95.56 519 HIS A CA 1
ATOM 4287 C C . HIS A 1 519 ? -0.268 41.020 -16.461 1.00 95.56 519 HIS A C 1
ATOM 4289 O O . HIS A 1 519 ? 0.325 42.000 -16.023 1.00 95.56 519 HIS A O 1
ATOM 4295 N N . ARG A 1 520 ? -1.063 41.078 -17.542 1.00 96.31 520 ARG A N 1
ATOM 4296 C CA . ARG A 1 520 ? -1.407 42.353 -18.183 1.00 96.31 520 ARG A CA 1
ATOM 4297 C C . ARG A 1 520 ? -2.295 43.203 -17.277 1.00 96.31 520 ARG A C 1
ATOM 4299 O O . ARG A 1 520 ? -1.980 44.364 -17.077 1.00 96.31 520 ARG A O 1
ATOM 4306 N N . PHE A 1 521 ? -3.298 42.608 -16.630 1.00 97.44 521 PHE A N 1
ATOM 4307 C CA . PHE A 1 521 ? -4.083 43.285 -15.594 1.00 97.44 521 PHE A CA 1
ATOM 4308 C C . PHE A 1 521 ? -3.219 43.850 -14.454 1.00 97.44 521 PHE A C 1
ATOM 4310 O O . PHE A 1 521 ? -3.421 45.000 -14.091 1.00 97.44 521 PHE A O 1
ATOM 4317 N N . LEU A 1 522 ? -2.251 43.094 -13.915 1.00 95.75 522 LEU A N 1
ATOM 4318 C CA . LEU A 1 522 ? -1.377 43.610 -12.846 1.00 95.75 522 LEU A CA 1
ATOM 4319 C C . LEU A 1 522 ? -0.498 44.786 -13.301 1.00 95.75 522 LEU A C 1
ATOM 4321 O O . LEU A 1 522 ? -0.268 45.712 -12.527 1.00 95.75 522 LEU A O 1
ATOM 4325 N N . LEU A 1 523 ? -0.034 44.759 -14.555 1.00 95.12 523 LEU A N 1
ATOM 4326 C CA . LEU A 1 523 ? 0.718 45.859 -15.159 1.00 95.12 523 LEU A CA 1
ATOM 4327 C C . LEU A 1 523 ? -0.167 47.106 -15.330 1.00 95.12 523 LEU A C 1
ATOM 4329 O O . LEU A 1 523 ? 0.205 48.182 -14.874 1.00 95.12 523 LEU A O 1
ATOM 4333 N N . ASP A 1 524 ? -1.354 46.940 -15.920 1.00 96.12 524 ASP A N 1
ATOM 4334 C CA . ASP A 1 524 ? -2.364 47.992 -16.091 1.00 96.12 524 ASP A CA 1
ATOM 4335 C C . ASP A 1 524 ? -2.864 48.557 -14.744 1.00 96.12 524 ASP A C 1
ATOM 4337 O O . ASP A 1 524 ? -3.232 49.726 -14.670 1.00 96.12 524 ASP A O 1
ATOM 4341 N N . SER A 1 525 ? -2.881 47.753 -13.672 1.00 93.50 525 SER A N 1
ATOM 4342 C CA . SER A 1 525 ? -3.268 48.191 -12.323 1.00 93.50 525 SER A CA 1
ATOM 4343 C C . SER A 1 525 ? -2.115 48.797 -11.514 1.00 93.50 525 SER A C 1
ATOM 4345 O O . SER A 1 525 ? -2.314 49.103 -10.341 1.00 93.50 525 SER A O 1
ATOM 4347 N N . GLY A 1 526 ? -0.907 48.910 -12.082 1.00 92.94 526 GLY A N 1
ATOM 4348 C CA . GLY A 1 526 ? 0.274 49.460 -11.406 1.00 92.94 526 GLY A CA 1
ATOM 4349 C C . GLY A 1 526 ? 0.814 48.623 -10.236 1.00 92.94 526 GLY A C 1
ATOM 4350 O O . GLY A 1 526 ? 1.594 49.135 -9.437 1.00 92.94 526 GLY A O 1
ATOM 4351 N N . VAL A 1 527 ? 0.414 47.353 -10.102 1.00 87.75 527 VAL A N 1
ATOM 4352 C CA . VAL A 1 527 ? 0.761 46.512 -8.942 1.00 87.75 527 VAL A CA 1
ATOM 4353 C C . VAL A 1 527 ? 1.965 45.637 -9.266 1.00 87.75 527 VAL A C 1
ATOM 4355 O O . VAL A 1 527 ? 1.924 44.807 -10.179 1.00 87.75 527 VAL A O 1
ATOM 4358 N N . THR A 1 528 ? 3.039 45.783 -8.488 1.00 84.44 528 THR A N 1
ATOM 4359 C CA . THR A 1 528 ? 4.242 44.962 -8.644 1.00 84.44 528 THR A CA 1
ATOM 4360 C C . THR A 1 528 ? 3.916 43.479 -8.399 1.00 84.44 528 THR A C 1
ATOM 4362 O O . THR A 1 528 ? 3.211 43.137 -7.445 1.00 84.44 528 THR A O 1
ATOM 4365 N N . PRO A 1 529 ? 4.407 42.548 -9.245 1.00 76.69 529 PRO A N 1
ATOM 4366 C CA . PRO A 1 529 ? 4.131 41.115 -9.121 1.00 76.69 529 PRO A CA 1
ATOM 4367 C C . PRO A 1 529 ? 5.013 40.460 -8.043 1.00 76.69 529 PRO A C 1
ATOM 4369 O O . PRO A 1 529 ? 5.687 39.454 -8.282 1.00 76.69 529 PRO A O 1
ATOM 4372 N N . GLU A 1 530 ? 5.033 41.050 -6.851 1.00 83.88 530 GLU A N 1
ATOM 4373 C CA . GLU A 1 530 ? 5.788 40.559 -5.703 1.00 83.88 530 GLU A CA 1
ATOM 4374 C C . GLU A 1 530 ? 5.137 39.307 -5.110 1.00 83.88 530 GLU A C 1
ATOM 4376 O O . GLU A 1 530 ? 3.916 39.127 -5.133 1.00 83.88 530 GLU A O 1
ATOM 4381 N N . ALA A 1 531 ? 5.977 38.393 -4.620 1.00 69.06 531 ALA A N 1
ATOM 4382 C CA . ALA A 1 531 ? 5.547 37.050 -4.240 1.00 69.06 531 ALA A CA 1
ATOM 4383 C C . ALA A 1 531 ? 4.636 37.030 -3.001 1.00 69.06 531 ALA A C 1
ATOM 4385 O O . ALA A 1 531 ? 3.859 36.087 -2.839 1.00 69.06 531 ALA A O 1
ATOM 4386 N N . GLU A 1 532 ? 4.732 38.056 -2.153 1.00 79.62 532 GLU A N 1
ATOM 4387 C CA . GLU A 1 532 ? 4.059 38.138 -0.854 1.00 79.62 532 GLU A CA 1
ATOM 4388 C C . GLU A 1 532 ? 2.595 38.591 -0.982 1.00 79.62 532 GLU A C 1
ATOM 4390 O O . GLU A 1 532 ? 1.734 38.083 -0.270 1.00 79.62 532 GLU A O 1
ATOM 4395 N N . HIS A 1 533 ? 2.266 39.430 -1.972 1.00 84.38 533 HIS A N 1
ATOM 4396 C CA . HIS A 1 533 ? 0.900 39.933 -2.221 1.00 84.38 533 HIS A CA 1
ATOM 4397 C C . HIS A 1 533 ? 0.113 39.091 -3.245 1.00 84.38 533 HIS A C 1
ATOM 4399 O O . HIS A 1 533 ? -0.941 39.483 -3.753 1.00 84.38 533 HIS A O 1
ATOM 4405 N N . ARG A 1 534 ? 0.607 37.890 -3.567 1.00 85.94 534 ARG A N 1
ATOM 4406 C CA . ARG A 1 534 ? 0.071 37.047 -4.646 1.00 85.94 534 ARG A CA 1
ATOM 4407 C C . ARG A 1 534 ? -1.384 36.607 -4.442 1.00 85.94 534 ARG A C 1
ATOM 4409 O O . ARG A 1 534 ? -2.098 36.399 -5.425 1.00 85.94 534 ARG A O 1
ATOM 4416 N N . GLU A 1 535 ? -1.834 36.431 -3.201 1.00 86.00 535 GLU A N 1
ATOM 4417 C CA . GLU A 1 535 ? -3.230 36.058 -2.927 1.00 86.00 535 GLU A CA 1
ATOM 4418 C C . GLU A 1 535 ? -4.192 37.241 -3.126 1.00 86.00 535 GLU A C 1
ATOM 4420 O O . GLU A 1 535 ? -5.277 37.054 -3.677 1.00 86.00 535 GLU A O 1
ATOM 4425 N N . GLU A 1 536 ? -3.759 38.459 -2.798 1.00 90.81 536 GLU A N 1
ATOM 4426 C CA . GLU A 1 536 ? -4.512 39.707 -2.979 1.00 90.81 536 GLU A CA 1
ATOM 4427 C C . GLU A 1 536 ? -4.614 40.083 -4.463 1.00 90.81 536 GLU A C 1
ATOM 4429 O O . GLU A 1 536 ? -5.707 40.332 -4.971 1.00 90.81 536 GLU A O 1
ATOM 4434 N N . GLN A 1 537 ? -3.504 39.984 -5.203 1.00 93.12 537 GLN A N 1
ATOM 4435 C CA . GLN A 1 537 ? -3.471 40.080 -6.669 1.00 93.12 537 GLN A CA 1
ATOM 4436 C C . GLN A 1 537 ? -4.488 39.119 -7.323 1.00 93.12 537 GLN A C 1
ATOM 4438 O O . GLN A 1 537 ? -5.266 39.503 -8.202 1.00 93.12 537 GLN A O 1
ATOM 4443 N N . LEU A 1 538 ? -4.522 37.856 -6.870 1.00 93.75 538 LEU A N 1
ATOM 4444 C CA . LEU A 1 538 ? -5.482 36.852 -7.344 1.00 93.75 538 LEU A CA 1
ATOM 4445 C C . LEU A 1 538 ? -6.923 37.140 -6.901 1.00 93.75 538 LEU A C 1
ATOM 4447 O O . LEU A 1 538 ? -7.848 36.759 -7.622 1.00 93.75 538 LEU A O 1
ATOM 4451 N N . TYR A 1 539 ? -7.134 37.787 -5.754 1.00 94.56 539 TYR A N 1
ATOM 4452 C CA . TYR A 1 539 ? -8.450 38.241 -5.308 1.00 94.56 539 TYR A CA 1
ATOM 4453 C C . TYR A 1 539 ? -8.969 39.381 -6.190 1.00 94.56 539 TYR A C 1
ATOM 4455 O O . TYR A 1 539 ? -10.050 39.243 -6.758 1.00 94.56 539 TYR A O 1
ATOM 4463 N N . MET A 1 540 ? -8.180 40.438 -6.420 1.00 95.12 540 MET A N 1
ATOM 4464 C CA . MET A 1 540 ? -8.568 41.553 -7.296 1.00 95.12 540 MET A CA 1
ATOM 4465 C C . MET A 1 540 ? -8.937 41.076 -8.706 1.00 95.12 540 MET A C 1
ATOM 4467 O O . MET A 1 540 ? -10.016 41.394 -9.208 1.00 95.12 540 MET A O 1
ATOM 4471 N N . TRP A 1 541 ? -8.108 40.214 -9.311 1.00 96.69 541 TRP A N 1
ATOM 4472 C CA . TRP A 1 541 ? -8.426 39.607 -10.607 1.00 96.69 541 TRP A CA 1
ATOM 4473 C C . TRP A 1 541 ? -9.716 38.775 -10.573 1.00 96.69 541 TRP A C 1
ATOM 4475 O O . TRP A 1 541 ? -10.473 38.777 -11.542 1.00 96.69 541 TRP A O 1
ATOM 4485 N N . ARG A 1 542 ? -10.016 38.062 -9.478 1.00 96.62 542 ARG A N 1
ATOM 4486 C CA . ARG A 1 542 ? -11.288 37.328 -9.339 1.00 96.62 542 ARG A CA 1
ATOM 4487 C C . ARG A 1 542 ? -12.484 38.272 -9.229 1.00 96.62 542 ARG A C 1
ATOM 4489 O O . ARG A 1 542 ? -13.507 37.950 -9.833 1.00 96.62 542 ARG A O 1
ATOM 4496 N N . SER A 1 543 ? -12.342 39.410 -8.558 1.00 96.12 543 SER A N 1
ATOM 4497 C CA . SER A 1 543 ? -13.412 40.388 -8.314 1.00 96.12 543 SER A CA 1
ATOM 4498 C C . SER A 1 543 ? -13.808 41.231 -9.536 1.00 96.12 543 SER A C 1
ATOM 4500 O O . SER A 1 543 ? -14.921 41.750 -9.565 1.00 96.12 543 SER A O 1
ATOM 4502 N N . LEU A 1 544 ? -12.967 41.328 -10.577 1.00 96.75 544 LEU A N 1
ATOM 4503 C CA . LEU A 1 544 ? -13.337 41.978 -11.848 1.00 96.75 544 LEU A CA 1
ATOM 4504 C C . LEU A 1 544 ? -14.611 41.376 -12.473 1.00 96.75 544 LEU A C 1
ATOM 4506 O O . LEU A 1 544 ? -14.801 40.155 -12.480 1.00 96.75 544 LEU A O 1
ATOM 4510 N N . LYS A 1 545 ? -15.447 42.205 -13.106 1.00 98.12 545 LYS A N 1
ATOM 4511 C CA . LYS A 1 545 ? -16.612 41.740 -13.881 1.00 98.12 545 LYS A CA 1
ATOM 4512 C C . LYS A 1 545 ? -16.168 40.924 -15.116 1.00 98.12 545 LYS A C 1
ATOM 4514 O O . LYS A 1 545 ? -15.058 41.133 -15.613 1.00 98.12 545 LYS A O 1
ATOM 4519 N N . PRO A 1 546 ? -16.999 40.003 -15.649 1.00 97.38 546 PRO A N 1
ATOM 4520 C CA . PRO A 1 546 ? -16.638 39.191 -16.817 1.00 97.38 546 PRO A CA 1
ATOM 4521 C C . PRO A 1 546 ? -16.186 40.012 -18.034 1.00 97.38 546 PRO A C 1
ATOM 4523 O O . PRO A 1 546 ? -15.150 39.698 -18.609 1.00 97.38 546 PRO A O 1
ATOM 4526 N N . SER A 1 547 ? -16.876 41.113 -18.347 1.00 96.31 547 SER A N 1
ATOM 4527 C CA . SER A 1 547 ? -16.520 42.032 -19.440 1.00 96.31 547 SER A CA 1
ATOM 4528 C C . SER A 1 547 ? -15.143 42.690 -19.265 1.00 96.31 547 SER A C 1
ATOM 4530 O O . SER A 1 547 ? -14.382 42.810 -20.221 1.00 96.31 547 SER A O 1
ATOM 4532 N N . GLN A 1 548 ? -14.758 43.040 -18.032 1.00 96.50 548 GLN A N 1
ATOM 4533 C CA . GLN A 1 548 ? -13.420 43.573 -17.736 1.00 96.50 548 GLN A CA 1
ATOM 4534 C C . GLN A 1 548 ? -12.331 42.509 -17.955 1.00 96.50 548 GLN A C 1
ATOM 4536 O O . GLN A 1 548 ? -11.271 42.807 -18.496 1.00 96.50 548 GLN A O 1
ATOM 4541 N N . LYS A 1 549 ? -12.603 41.244 -17.601 1.00 97.19 549 LYS A N 1
ATOM 4542 C CA . LYS A 1 549 ? -11.708 40.106 -17.895 1.00 97.19 549 LYS A CA 1
ATOM 4543 C C . LYS A 1 549 ? -11.654 39.756 -19.382 1.00 97.19 549 LYS A C 1
ATOM 4545 O O . LYS A 1 549 ? -10.700 39.110 -19.817 1.00 97.19 549 LYS A O 1
ATOM 4550 N N . GLU A 1 550 ? -12.687 40.100 -20.143 1.00 97.06 550 GLU A N 1
ATOM 4551 C CA . GLU A 1 550 ? -12.781 39.826 -21.575 1.00 97.06 550 GLU A CA 1
ATOM 4552 C C . GLU A 1 550 ? -11.901 40.772 -22.399 1.00 97.06 550 GLU A C 1
ATOM 4554 O O . GLU A 1 550 ? -11.212 40.285 -23.294 1.00 97.06 550 GLU A O 1
ATOM 4559 N N . LYS A 1 551 ? -11.792 42.058 -22.015 1.00 98.00 551 LYS A N 1
ATOM 4560 C CA . LYS A 1 551 ? -10.788 43.003 -22.556 1.00 98.00 551 LYS A CA 1
ATOM 4561 C C . LYS A 1 551 ? -9.393 42.357 -22.591 1.00 98.00 551 LYS A C 1
ATOM 4563 O O . LYS A 1 551 ? -8.857 42.099 -23.666 1.00 98.00 551 LYS A O 1
ATOM 4568 N N . TYR A 1 552 ? -8.872 41.979 -21.421 1.00 97.81 552 TYR A N 1
ATOM 4569 C CA . TYR A 1 552 ? -7.541 41.372 -21.281 1.00 97.81 552 TYR A CA 1
ATOM 4570 C C . TYR A 1 552 ? -7.384 40.025 -22.005 1.00 97.81 552 TYR A C 1
ATOM 4572 O O . TYR A 1 552 ? -6.276 39.639 -22.375 1.00 97.81 552 TYR A O 1
ATOM 4580 N N . GLN A 1 553 ? -8.473 39.276 -22.207 1.00 96.62 553 GLN A N 1
ATOM 4581 C CA . GLN A 1 553 ? -8.442 38.045 -23.003 1.00 96.62 553 GLN A CA 1
ATOM 4582 C C . GLN A 1 553 ? -8.387 38.322 -24.504 1.00 96.62 553 GLN A C 1
ATOM 4584 O O . GLN A 1 553 ? -7.716 37.578 -25.214 1.00 96.62 553 GLN A O 1
ATOM 4589 N N . ASN A 1 554 ? -9.064 39.362 -24.987 1.00 97.19 554 ASN A N 1
ATOM 4590 C CA . ASN A 1 554 ? -9.049 39.747 -26.395 1.00 97.19 554 ASN A CA 1
ATOM 4591 C C . ASN A 1 554 ? -7.721 40.410 -26.782 1.00 97.19 554 ASN A C 1
ATOM 4593 O O . ASN A 1 554 ? -7.158 40.040 -27.807 1.00 97.19 554 ASN A O 1
ATOM 4597 N N . GLU A 1 555 ? -7.154 41.251 -25.914 1.00 96.69 555 GLU A N 1
ATOM 4598 C CA . GLU A 1 555 ? -5.783 41.770 -26.052 1.00 96.69 555 GLU A CA 1
ATOM 4599 C C . GLU A 1 555 ? -4.753 40.635 -26.116 1.00 96.69 555 GLU A C 1
ATOM 4601 O O . GLU A 1 555 ? -3.941 40.574 -27.035 1.00 96.69 555 GLU A O 1
ATOM 4606 N N . PHE A 1 556 ? -4.829 39.657 -25.205 1.00 97.50 556 PHE A N 1
ATOM 4607 C CA . PHE A 1 556 ? -3.946 38.491 -25.273 1.00 97.50 556 PHE A CA 1
ATOM 4608 C C . PHE A 1 556 ? -4.151 37.662 -26.552 1.00 97.50 556 PHE A C 1
ATOM 4610 O O . PHE A 1 556 ? -3.194 37.066 -27.034 1.00 97.50 556 PHE A O 1
ATOM 4617 N N . ARG A 1 557 ? -5.366 37.602 -27.122 1.00 96.44 557 ARG A N 1
ATOM 4618 C CA . ARG A 1 557 ? -5.628 36.901 -28.395 1.00 96.44 557 ARG A CA 1
ATOM 4619 C C . ARG A 1 557 ? -5.004 37.630 -29.591 1.00 96.44 557 ARG A C 1
ATOM 4621 O O . ARG A 1 557 ? -4.412 36.954 -30.428 1.00 96.44 557 ARG A O 1
ATOM 4628 N N . SER A 1 558 ? -5.092 38.960 -29.666 1.00 96.44 558 SER A N 1
ATOM 4629 C CA . SER A 1 558 ? -4.506 39.741 -30.767 1.00 96.44 558 SER A CA 1
ATOM 4630 C C . SER A 1 558 ? -2.983 39.861 -30.662 1.00 96.44 558 SER A C 1
ATOM 4632 O O . SER A 1 558 ? -2.285 39.651 -31.652 1.00 96.44 558 SER A O 1
ATOM 4634 N N . GLU A 1 559 ? -2.423 40.067 -29.463 1.00 97.00 559 GLU A N 1
ATOM 4635 C CA . GLU A 1 559 ? -0.967 39.970 -29.272 1.00 97.00 559 GLU A CA 1
ATOM 4636 C C . GLU A 1 559 ? -0.448 38.554 -29.592 1.00 97.00 559 GLU A C 1
ATOM 4638 O O . GLU A 1 559 ? 0.703 38.381 -30.001 1.00 97.00 559 GLU A O 1
ATOM 4643 N N . ARG A 1 560 ? -1.289 37.520 -29.434 1.00 96.56 560 ARG A N 1
ATOM 4644 C CA . ARG A 1 560 ? -0.924 36.128 -29.720 1.00 96.56 560 ARG A CA 1
ATOM 4645 C C . ARG A 1 560 ? -0.837 35.804 -31.210 1.00 96.56 560 ARG A C 1
ATOM 4647 O O . ARG A 1 560 ? 0.077 35.060 -31.564 1.00 96.56 560 ARG A O 1
ATOM 4654 N N . THR A 1 561 ? -1.718 36.327 -32.065 1.00 95.94 561 THR A N 1
ATOM 4655 C CA . THR A 1 561 ? -1.606 36.108 -33.521 1.00 95.94 561 THR A CA 1
ATOM 4656 C C . THR A 1 561 ? -0.344 36.770 -34.065 1.00 95.94 561 THR A C 1
ATOM 4658 O O . THR A 1 561 ? 0.493 36.076 -34.639 1.00 95.94 561 THR A O 1
ATOM 4661 N N . VAL A 1 562 ? -0.118 38.043 -33.716 1.00 96.69 562 VAL A N 1
ATOM 4662 C CA . VAL A 1 562 ? 1.093 38.801 -34.088 1.00 96.69 562 VAL A CA 1
ATOM 4663 C C . VAL A 1 562 ? 2.371 38.123 -33.577 1.00 96.69 562 VAL A C 1
ATOM 4665 O O . VAL A 1 562 ? 3.392 38.103 -34.264 1.00 96.69 562 VAL A O 1
ATOM 4668 N N . TYR A 1 563 ? 2.336 37.520 -32.383 1.00 96.56 563 TYR A N 1
ATOM 4669 C CA . TYR A 1 563 ? 3.449 36.713 -31.880 1.00 96.56 563 TYR A CA 1
ATOM 4670 C C . TYR A 1 563 ? 3.699 35.451 -32.719 1.00 96.56 563 TYR A C 1
ATOM 4672 O O . TYR A 1 563 ? 4.850 35.148 -33.030 1.00 96.56 563 TYR A O 1
ATOM 4680 N N . ASP A 1 564 ? 2.651 34.699 -33.066 1.00 94.88 564 ASP A N 1
ATOM 4681 C CA . ASP A 1 564 ? 2.779 33.450 -33.828 1.00 94.88 564 ASP A CA 1
ATOM 4682 C C . ASP A 1 564 ? 3.078 33.685 -35.320 1.00 94.88 564 ASP A C 1
ATOM 4684 O O . ASP A 1 564 ? 3.573 32.782 -35.992 1.00 94.88 564 ASP A O 1
ATOM 4688 N N . GLU A 1 565 ? 2.828 34.884 -35.846 1.00 96.94 565 GLU A N 1
ATOM 4689 C CA . GLU A 1 565 ? 3.335 35.380 -37.136 1.00 96.94 565 GLU A CA 1
ATOM 4690 C C . GLU A 1 565 ? 4.834 35.691 -37.049 1.00 96.94 565 GLU A C 1
ATOM 4692 O O . GLU A 1 565 ? 5.634 34.994 -37.676 1.00 96.94 565 GLU A O 1
ATOM 4697 N N . LYS A 1 566 ? 5.245 36.603 -36.158 1.00 96.25 566 LYS A N 1
ATOM 4698 C CA . LYS A 1 566 ? 6.664 36.972 -35.978 1.00 96.25 566 LYS A CA 1
ATOM 4699 C C . LYS A 1 566 ? 7.556 35.797 -35.580 1.00 96.25 566 LYS A C 1
ATOM 4701 O O . LYS A 1 566 ? 8.745 35.768 -35.889 1.00 96.25 566 LYS A O 1
ATOM 4706 N N . LEU A 1 567 ? 7.007 34.798 -34.885 1.00 95.38 567 LEU A N 1
ATOM 4707 C CA . LEU A 1 567 ? 7.732 33.571 -34.558 1.00 95.38 567 LEU A CA 1
ATOM 4708 C C . LEU A 1 567 ? 7.921 32.665 -35.786 1.00 95.38 567 LEU A C 1
ATOM 4710 O O . LEU A 1 567 ? 8.940 31.980 -35.857 1.00 95.38 567 LEU A O 1
ATOM 4714 N N . ARG A 1 568 ? 6.983 32.654 -36.743 1.00 95.00 568 ARG A N 1
ATOM 4715 C CA . ARG A 1 568 ? 7.151 31.957 -38.031 1.00 95.00 568 ARG A CA 1
ATOM 4716 C C . ARG A 1 568 ? 8.206 32.652 -38.888 1.00 95.00 568 ARG A C 1
ATOM 4718 O O . ARG A 1 568 ? 9.112 31.966 -39.347 1.00 95.00 568 ARG A O 1
ATOM 4725 N N . GLU A 1 569 ? 8.146 33.978 -39.002 1.00 96.19 569 GLU A N 1
ATOM 4726 C CA . GLU A 1 569 ? 9.149 34.806 -39.696 1.00 96.19 569 GLU A CA 1
ATOM 4727 C C . GLU A 1 569 ? 10.562 34.555 -39.145 1.00 96.19 569 GLU A C 1
ATOM 4729 O O . GLU A 1 569 ? 11.445 34.122 -39.880 1.00 96.19 569 GLU A O 1
ATOM 4734 N N . TRP A 1 570 ? 10.756 34.703 -37.829 1.00 94.62 570 TRP A N 1
ATOM 4735 C CA . TRP A 1 570 ? 12.048 34.472 -37.169 1.00 94.62 570 TRP A CA 1
ATOM 4736 C C . TRP A 1 570 ? 12.559 33.029 -37.323 1.00 94.62 570 TRP A C 1
ATOM 4738 O O . TRP A 1 570 ? 13.758 32.798 -37.452 1.00 94.62 570 TRP A O 1
ATOM 4748 N N . ASN A 1 571 ? 11.670 32.025 -37.306 1.00 89.81 571 ASN A N 1
ATOM 4749 C CA . ASN A 1 571 ? 12.084 30.638 -37.546 1.00 89.81 571 ASN A CA 1
ATOM 4750 C C . ASN A 1 571 ? 12.509 30.428 -39.015 1.00 89.81 571 ASN A C 1
ATOM 4752 O O . ASN A 1 571 ? 13.460 29.688 -39.258 1.00 89.81 571 ASN A O 1
ATOM 4756 N N . ALA A 1 572 ? 11.832 31.060 -39.981 1.00 93.19 572 ALA A N 1
ATOM 4757 C CA . ALA A 1 572 ? 12.179 30.981 -41.401 1.00 93.19 572 ALA A CA 1
ATOM 4758 C C . ALA A 1 572 ? 13.522 31.672 -41.692 1.00 93.19 572 ALA A C 1
ATOM 4760 O O . ALA A 1 572 ? 14.403 31.054 -42.280 1.00 93.19 572 ALA A O 1
ATOM 4761 N N . GLU A 1 573 ? 13.715 32.891 -41.181 1.00 94.19 573 GLU A N 1
ATOM 4762 C CA . GLU A 1 573 ? 14.981 33.638 -41.219 1.00 94.19 573 GLU A CA 1
ATOM 4763 C C . GLU A 1 573 ? 16.147 32.791 -40.676 1.00 94.19 573 GLU A C 1
ATOM 4765 O O . GLU A 1 573 ? 17.156 32.605 -41.351 1.00 94.19 573 GLU A O 1
ATOM 4770 N N . LYS A 1 574 ? 15.992 32.188 -39.489 1.00 87.50 574 LYS A N 1
ATOM 4771 C CA . LYS A 1 574 ? 17.052 31.363 -38.884 1.00 87.50 574 LYS A CA 1
ATOM 4772 C C . LYS A 1 574 ? 17.283 30.027 -39.600 1.00 87.50 574 LYS A C 1
ATOM 4774 O O . LYS A 1 574 ? 18.396 29.514 -39.555 1.00 87.50 574 LYS A O 1
ATOM 4779 N N . THR A 1 575 ? 16.278 29.508 -40.309 1.00 85.94 575 THR A N 1
ATOM 4780 C CA . THR A 1 575 ? 16.445 28.348 -41.203 1.00 85.94 575 THR A CA 1
ATOM 4781 C C . THR A 1 575 ? 17.227 28.739 -42.464 1.00 85.94 575 THR A C 1
ATOM 4783 O O . THR A 1 575 ? 18.109 27.995 -42.879 1.00 85.94 575 THR A O 1
ATOM 4786 N N . ALA A 1 576 ? 16.966 29.921 -43.037 1.00 89.62 576 ALA A N 1
ATOM 4787 C CA . ALA A 1 576 ? 17.714 30.453 -44.180 1.00 89.62 576 ALA A CA 1
ATOM 4788 C C . ALA A 1 576 ? 19.171 30.817 -43.828 1.00 89.62 576 ALA A C 1
ATOM 4790 O O . ALA A 1 576 ? 20.057 30.676 -44.663 1.00 89.62 576 ALA A O 1
ATOM 4791 N N . GLU A 1 577 ? 19.444 31.213 -42.579 1.00 83.94 577 GLU A N 1
ATOM 4792 C CA . GLU A 1 577 ? 20.807 31.393 -42.049 1.00 83.94 577 GLU A CA 1
ATOM 4793 C C . GLU A 1 577 ? 21.592 30.083 -41.829 1.00 83.94 577 GLU A C 1
ATOM 4795 O O . GLU A 1 577 ? 22.778 30.155 -41.500 1.00 83.94 577 GLU A O 1
ATOM 4800 N N . GLY A 1 578 ? 20.961 28.907 -41.953 1.00 63.94 578 GLY A N 1
ATOM 4801 C CA . GLY A 1 578 ? 21.616 27.602 -41.792 1.00 63.94 578 GLY A CA 1
ATOM 4802 C C . GLY A 1 578 ? 22.099 27.284 -40.367 1.00 63.94 578 GLY A C 1
ATOM 4803 O O . GLY A 1 578 ? 23.214 26.785 -40.210 1.00 63.94 578 GLY A O 1
ATOM 4804 N N . LYS A 1 579 ? 21.302 27.597 -39.329 1.00 48.19 579 LYS A N 1
ATOM 4805 C CA . LYS A 1 579 ? 21.683 27.502 -37.897 1.00 48.19 579 LYS A CA 1
ATOM 4806 C C . LYS A 1 579 ? 20.742 26.656 -37.032 1.00 48.19 579 LYS A C 1
ATOM 4808 O O . LYS A 1 579 ? 19.526 26.629 -37.317 1.00 48.19 579 LYS A O 1
#

Mean predicted aligned error: 19.79 Å

Secondary structure (DSSP, 8-state):
--------------------------S--S--------------------THHHHGGGG--PPPPPHHHHHHHHHTTS-------HHHHHHHS-HHHHHHHHHHHHHHHHHHHHHHHGGGSS-HHHHHHHHHHHHHHHHHHHHHHHHHHHHHHHHHTTPPPPPPPHHHHHHHHT-----HHHHHHHHTTS-HHHHHHHHHHHHHHHHHHHHHHHHHHHHHHHTSTHHHHHHHHTTSTTHHHHHHHHHHHHHHHTTPPPP---HHHHHHHHHHHH-SS---HHHHHHHHHHS-HHHHHHHHHHHHHHHHHHHHHHHHHHHHHHHTT-HHHHHHHHHHTT-SGGGGGTHHHHHHHHHHHHHHHTTPPPPPPPHHHHHHHHT-SSS-HHHHHHHHHHS-HHHHHHHHHHHHHHHHHHHHHHHHHHHHHHHTS-HHHHHH---TTHHHHHHHHHHHHHHHHHHHHHHHHHHHHHHHHHHHHHHHS-HHHHHTT-------TTTHHHHHTTSS-PPPPPPPHHHHHHHHTT----STTHHHHHHHHHHS-HHHHHHHHHHHHHHHHHHHHHHHHHHHHHHHTT-

Organism: NCBI:txid2011161

Sequence (579 aa):
MFAIISTCRCVFLRKTINVNLRQLNLSLSRLQLCSSTFVERNCHNEPSSSTSFAESKFKKRRPYLSAFACFLKEYDSKENDNPGTPLYLWQHMTADEKSIYEAKAKAFNDLNKVTENLPQRLNVKKRKSAVNVIRSGRSEFSFNRLKNFDRKLVEEYNMPKRPLRPIWRFAAVSGNRLPKSQLSALYDRLPDEEKENYSNAYSAELTVFQEHLKEWKAKMIADGNEHILRRISGRWPKATKSSKDDWNELASQHGRPKHPGSVLTLFRSDLSAESSAMLSRQEFRRRWDQLDPEKKTEYSERLRKKTDEYRAKLRQWRDSMLASGNDEIVHALSRCKTGTRANQWLPETRRSITCFKLADEHKMPKYPVGPFKKFIETLGKKMPVSEKSVLYRKLPEEQRKQYYDAFREELEAYRKNLRDWKSRMIAEGHEDVLKKLKPKGVVEQFIKASKIEKYRAAYKADYGVYREQFAKWKAGMLADASEETLEKLDIRPPSRHKTAGRKKSLLSGKPKFPLYPFHRFLLDSGVTPEAEHREEQLYMWRSLKPSQKEKYQNEFRSERTVYDEKLREWNAEKTAEGK

Solvent-accessible surface area (backbone atoms only — not comparable to full-atom values): 34670 Å² total; per-residue (Å²): 130,90,82,87,84,88,80,91,85,86,91,83,87,90,86,88,82,91,82,89,78,94,72,94,88,77,82,93,88,83,90,88,82,87,86,87,78,89,84,91,78,92,76,96,72,80,87,72,82,74,64,69,68,66,68,56,73,72,73,70,80,75,72,82,50,48,29,66,62,44,46,51,57,56,49,78,70,45,95,65,93,64,87,71,52,72,66,60,53,65,66,72,51,52,73,68,62,49,46,54,24,39,50,54,15,49,55,53,42,53,52,46,54,57,58,71,48,50,60,72,77,41,57,70,69,59,30,51,49,53,52,50,53,53,48,51,52,49,54,49,51,53,52,50,53,49,49,53,50,55,47,45,52,40,58,76,69,64,55,77,72,80,68,56,53,36,72,55,38,51,31,60,75,69,68,51,89,58,59,68,70,59,47,45,63,51,57,76,67,50,59,67,68,59,55,44,54,34,42,54,56,32,53,58,42,48,50,57,44,51,51,53,48,48,53,50,49,51,49,34,47,76,72,68,41,46,68,56,54,53,55,53,54,74,63,44,89,53,49,75,49,46,52,49,50,52,54,48,48,56,39,46,73,70,66,48,73,73,80,72,74,49,52,71,46,50,58,47,53,54,51,54,70,78,34,91,66,88,71,49,82,62,57,56,46,52,55,55,72,69,45,55,70,68,60,55,48,51,43,46,50,57,40,49,54,46,46,53,54,42,52,52,51,46,46,57,49,50,56,50,32,50,76,69,71,44,43,65,60,60,53,47,56,58,52,60,72,52,68,55,80,80,41,85,65,38,74,59,50,59,49,45,55,54,50,50,49,52,34,58,74,72,62,54,74,70,82,65,66,54,38,70,56,47,53,49,55,76,66,45,87,87,67,60,70,68,61,53,56,52,50,64,70,69,47,56,67,71,68,49,43,55,36,48,51,60,33,48,53,44,45,50,53,41,55,49,50,48,48,56,49,49,55,47,35,51,77,73,65,43,47,64,59,60,67,70,63,61,50,92,55,68,61,51,49,50,54,46,48,56,51,51,48,55,48,49,53,49,50,52,51,54,50,44,56,48,50,53,52,49,49,53,51,49,51,55,56,54,74,80,48,58,72,78,62,54,71,78,56,76,79,70,78,87,67,76,62,83,57,56,58,63,53,52,57,74,71,64,82,56,72,72,83,64,60,55,40,69,60,42,48,33,59,77,67,72,48,77,91,48,83,86,53,46,66,56,58,54,45,56,65,64,70,51,54,71,70,64,56,44,52,38,47,51,52,38,52,56,48,40,52,57,40,60,49,50,47,48,52,53,52,50,54,42,54,74,69,71,109

Foldseek 3Di:
DDDDDDDDDDDDDDDDDDDDDDDDPDDDPDDDDDDDDDDDDDDPDDPDPPPVVVLVVLQDLDPQDQLLNQQVVVVVPDPDPDPDDSVNVVVPDDPVSSVVSNVVSVVVVVVSVVSVCVLVVDDPVVNVVSVVSNVVSVVVVVVVVVVVVLVVVCVVLVQQDQDDQLLVVCCVVVVPPDDPVVSCVVLVPDDVVSSVVSVVVNVVVRVVNVVSNVVSCVVCVVVVNVVSVVVVCVPPVCSLVCLLVVLVVVVVVLVQDDQPDDLLSVLVVVVVVVDVDDDDPVVSVVCVVPDDPVVSVVSVVVNVVSRVVSVVSNVVSQVVCVVVVNVVSVVSNVVSVQPPVVRVVVVLVVLVVVLVVVCVVLVQQDQDDQLLVVQVVVVPDDDDPVVSVVVLVVDDPVVSVVSVVVNVVSNVVNVVSNVVSVVVCVVVVVVVSVVSPPDPPDVVVVVVVVVVVVVVVVVVVVVVVVVVVVVVVVVVVVVPDDPVVVVVPPCDDDDDCPVVVVVCCVVLQQDDQDDQLLRVVCVVVVHDPDPVCVVVSVVVLVPDDPVVSVVSVVVNVVVRVVNVVSNVVSVVVVVVVVD

Radius of gyration: 41.73 Å; Cα contacts (8 Å, |Δi|>4): 225; chains: 1; bounding box: 131×91×113 Å

InterPro domains:
  IPR009071 High mobility group box domain [PS50118] (257-318)
  IPR009071 High mobility group box domain [SM00398] (159-218)
  IPR009071 High mobility group box domain [SM00398] (364-423)
  IPR009071 High mobility group box domain [SM00398] (510-572)
  IPR036910 High mobility group box domain superfamily [G3DSA:1.10.30.10] (251-336)
  IPR036910 High mobility group box domain superfamily [G3DSA:1.10.30.10] (509-579)
  IPR036910 High mobility group box domain superfamily [SSF47095] (59-107)
  IPR036910 High mobility group box domain superfamily [SSF47095] (157-220)
  IPR036910 High mobility group box domain superfamily [SSF47095] (254-323)
  IPR036910 High mobility group box domain superfamily [SSF47095] (362-433)
  IPR036910 High mobility group box domain superfamily [SSF47095] (508-574)

pLDDT: mean 79.89, std 21.25, range [25.52, 98.31]